Protein AF-A0A818FXF9-F1 (afdb_monomer)

Foldseek 3Di:
DFFEEEPQQLDLLNVLLLLLAPLDPLYPWYEHEHEPVGRPVRHDCVSGPYYDYNQDDLPPDDLVSNLVVVVVDDGAEYAYRDLSSLLSLLVCVVVDPRHHYQHFHNQLSVCQQFQVSVCVLQVVFAFAFPVGDDEQWKWKDFRGDALCPPIDIDGPVVSVVCSVDNRMTIGHDFAAWKKKFKAAFLDTLFIWTQPDGDSRARQKIFGDHQDPLNVVSSVSCVVGHRTRHFMWIWMDGDSHTRGTGSHQDRVNCCSCQQFVASGSVVSVQQVVCVSVVPPDRPCVVLSTARFHQQFGMWGDDPDIATHHPPVPQQAAEEEEEDDSAQASVVVRAGPPLLLVLLVLCLVPHAYEYEYQDPDDPVVSCVVRVNDPVSHPYYFHDPDPPDASQNSVCVCPPSLQNYEYEDQDSVNCNVRPHHYHYNSSSSNVSVNVSVVVVVVVVVVVVVVVVVD

Radius of gyration: 23.92 Å; Cα contacts (8 Å, |Δi|>4): 893; chains: 1; bounding box: 57×73×72 Å

Secondary structure (DSSP, 8-state):
-EEEEEESTTSHHHHHHHHHHTT-TTEEEEEEEE-TTTTGGG--GGG-SEEEE-PPPTTTS-HHHHHHHHTTS--SEEEESSHHHHHHHHHHGGGSTT-EE----HHHHHHHH-HHHHHHHSTTTSPPBGGG---SSEEEEESS-STTTT-EEE-HHHHHHHTTSTTEEEEE---S-EEEEEEETTEEEEEEEEEEEETTEEEEEEEE---HHHHHHHHHHHHHSPPPSSEEEEEEETTEEEEEESSPPTTTHHHHHHH-B-HHHHHHHHHHHHHTT-SS---GGGGB-S----EEEEE-SSS-EEEE-TTT----EEEEETBTTTEETTTTEE-HHHHHHHHHHTTTS-EEEEE---S-HHHHHHHTT--GGG-SEEEE---TTS-HHHHGGGGGGGGGGEEEE-S-HHHHHHSSS-EE-HHHHHHHHHHHHHHHHHHHHHHHHHHHTT-

Nearest PDB structures (foldseek):
  7dro-assembly1_A  TM=5.477E-01  e=1.257E-06  Plesiocystis pacifica SIR-1
  7drm-assembly2_D  TM=5.255E-01  e=3.980E-05  Plesiocystis pacifica SIR-1
  7m4s-assembly2_C  TM=4.297E-01  e=3.202E-04  Nostoc sp. PCC 7120 = FACHB-418
  6rmo-assembly4_O  TM=5.686E-01  e=8.159E-02  Plasmodium falciparum 3D7
  6yt3-assembly1_B  TM=2.653E-01  e=1.571E-01  Salmonella enterica subsp. enterica serovar Bovismorbificans

pLDDT: mean 87.58, std 11.93, range [36.69, 97.94]

Mean predicted aligned error: 6.78 Å

Structure (mmCIF, N/CA/C/O backbone):
data_AF-A0A818FXF9-F1
#
_entry.id   AF-A0A818FXF9-F1
#
loop_
_atom_site.group_PDB
_atom_site.id
_atom_site.type_symbol
_atom_site.label_atom_id
_atom_site.label_alt_id
_atom_site.label_comp_id
_atom_site.label_asym_id
_atom_site.label_entity_id
_atom_site.label_seq_id
_atom_site.pdbx_PDB_ins_code
_atom_site.Cartn_x
_atom_site.Cartn_y
_atom_site.Cartn_z
_atom_site.occupancy
_atom_site.B_iso_or_equiv
_atom_site.auth_seq_id
_atom_site.auth_comp_id
_atom_site.auth_asym_id
_atom_site.auth_atom_id
_atom_site.pdbx_PDB_model_num
ATOM 1 N N . MET A 1 1 ? -2.184 -18.013 -12.259 1.00 84.31 1 MET A N 1
ATOM 2 C CA . MET A 1 1 ? -2.442 -16.562 -12.397 1.00 84.31 1 MET A CA 1
ATOM 3 C C . MET A 1 1 ? -3.620 -16.185 -11.510 1.00 84.31 1 MET A C 1
ATOM 5 O O . MET A 1 1 ? -4.455 -17.046 -11.260 1.00 84.31 1 MET A O 1
ATOM 9 N N . ALA A 1 2 ? -3.666 -14.948 -11.014 1.00 92.25 2 ALA A N 1
ATOM 10 C CA . ALA A 1 2 ? -4.715 -14.434 -10.139 1.00 92.25 2 ALA A CA 1
ATOM 11 C C . ALA A 1 2 ? -5.761 -13.620 -10.905 1.00 92.25 2 ALA A C 1
ATOM 13 O O . ALA A 1 2 ? -5.437 -12.626 -11.549 1.00 92.25 2 ALA A O 1
ATOM 14 N N . GLN A 1 3 ? -7.025 -13.987 -10.724 1.00 95.62 3 GLN A N 1
ATOM 15 C CA . GLN A 1 3 ? -8.170 -13.092 -10.894 1.00 95.62 3 GLN A CA 1
ATOM 16 C C . GLN A 1 3 ? -8.483 -12.472 -9.531 1.00 95.62 3 GLN A C 1
ATOM 18 O O . GLN A 1 3 ? -8.857 -13.198 -8.599 1.00 95.62 3 GLN A O 1
ATOM 23 N N . VAL A 1 4 ? -8.249 -11.171 -9.392 1.00 97.19 4 VAL A N 1
ATOM 24 C CA . VAL A 1 4 ? -8.289 -10.454 -8.116 1.00 97.19 4 VAL A CA 1
ATOM 25 C C . VAL A 1 4 ? -9.552 -9.609 -8.043 1.00 97.19 4 VAL A C 1
ATOM 27 O O . VAL A 1 4 ? -9.711 -8.658 -8.801 1.00 97.19 4 VAL A O 1
ATOM 30 N N . LEU A 1 5 ? -10.431 -9.942 -7.106 1.00 97.44 5 LEU A N 1
ATOM 31 C CA . LEU A 1 5 ? -11.608 -9.162 -6.754 1.00 97.44 5 LEU A CA 1
ATOM 32 C C . LEU A 1 5 ? -11.231 -8.101 -5.718 1.00 97.44 5 LEU A C 1
ATOM 34 O O . LEU A 1 5 ? -10.623 -8.423 -4.702 1.00 97.44 5 LEU A O 1
ATOM 38 N N . VAL A 1 6 ? -11.607 -6.847 -5.947 1.00 96.75 6 VAL A N 1
ATOM 39 C CA . VAL A 1 6 ? -11.372 -5.721 -5.033 1.00 96.75 6 VAL A CA 1
ATOM 40 C C . VAL A 1 6 ? -12.715 -5.204 -4.535 1.00 96.75 6 VAL A C 1
ATOM 42 O O . VAL A 1 6 ? -13.576 -4.849 -5.343 1.00 96.75 6 VAL A O 1
ATOM 45 N N . PHE A 1 7 ? -12.900 -5.156 -3.213 1.00 95.50 7 PHE A N 1
ATOM 46 C CA . PHE A 1 7 ? -14.161 -4.714 -2.616 1.00 95.50 7 PHE A CA 1
ATOM 47 C C . PHE A 1 7 ? -13.978 -3.917 -1.310 1.00 95.50 7 PHE A C 1
ATOM 49 O O . PHE A 1 7 ? -13.285 -4.379 -0.399 1.00 95.50 7 PHE A O 1
ATOM 56 N N . PRO A 1 8 ? -14.659 -2.767 -1.159 1.00 94.38 8 PRO A N 1
ATOM 57 C CA . PRO A 1 8 ? -15.315 -1.993 -2.218 1.00 94.38 8 PRO A CA 1
ATOM 58 C C . PRO A 1 8 ? -14.325 -1.381 -3.221 1.00 94.38 8 PRO A C 1
ATOM 60 O O . PRO A 1 8 ? -13.242 -0.928 -2.840 1.00 94.38 8 PRO A O 1
ATOM 63 N N . ALA A 1 9 ? -14.694 -1.324 -4.499 1.00 93.75 9 ALA A N 1
ATOM 64 C CA . ALA A 1 9 ? -13.843 -0.810 -5.576 1.00 93.75 9 ALA A CA 1
ATOM 65 C C . ALA A 1 9 ? -13.806 0.727 -5.666 1.00 93.75 9 ALA A C 1
ATOM 67 O O . ALA A 1 9 ? -12.948 1.284 -6.353 1.00 93.75 9 ALA A O 1
ATOM 68 N N . GLY A 1 10 ? -14.709 1.407 -4.955 1.00 88.69 10 GLY A N 1
ATOM 69 C CA . GLY A 1 10 ? -14.869 2.862 -4.959 1.00 88.69 10 GLY A CA 1
ATOM 70 C C . GLY A 1 10 ? -14.075 3.644 -3.915 1.00 88.69 10 GLY A C 1
ATOM 71 O O . GLY A 1 10 ? -14.299 4.840 -3.746 1.00 88.69 10 GLY A O 1
ATOM 72 N N . LEU A 1 11 ? -13.192 2.994 -3.157 1.00 87.81 11 LEU A N 1
ATOM 73 C CA . LEU A 1 11 ? -12.446 3.643 -2.075 1.00 87.81 11 LEU A CA 1
ATOM 74 C C . LEU A 1 11 ? -11.016 3.989 -2.496 1.00 87.81 11 LEU A C 1
ATOM 76 O O . LEU A 1 11 ? -10.425 3.344 -3.354 1.00 87.81 11 LEU A O 1
ATOM 80 N N . ALA A 1 12 ? -10.406 4.976 -1.831 1.00 85.06 12 ALA A N 1
ATOM 81 C CA . ALA A 1 12 ? -9.021 5.379 -2.107 1.00 85.06 12 ALA A CA 1
ATOM 82 C C . ALA A 1 12 ? -8.021 4.212 -1.978 1.00 85.06 12 ALA A C 1
ATOM 84 O O . ALA A 1 12 ? -7.067 4.123 -2.744 1.00 85.06 12 ALA A O 1
ATOM 85 N N . VAL A 1 13 ? -8.276 3.292 -1.045 1.00 89.38 13 VAL A N 1
ATOM 86 C CA . VAL A 1 13 ? -7.494 2.061 -0.860 1.00 89.38 13 VAL A CA 1
ATOM 87 C C . VAL A 1 13 ? -7.597 1.138 -2.086 1.00 89.38 13 VAL A C 1
ATOM 89 O O . VAL A 1 13 ? -6.626 0.475 -2.438 1.00 89.38 13 VAL A O 1
ATOM 92 N N . ALA A 1 14 ? -8.732 1.137 -2.792 1.00 91.75 14 ALA A N 1
ATOM 93 C CA . ALA A 1 14 ? -8.917 0.366 -4.020 1.00 91.75 14 ALA A CA 1
ATOM 94 C C . ALA A 1 14 ? -7.991 0.854 -5.144 1.00 91.75 14 ALA A C 1
ATOM 96 O O . ALA A 1 14 ? -7.377 0.042 -5.832 1.00 91.75 14 ALA A O 1
ATOM 97 N N . ASN A 1 15 ? -7.808 2.174 -5.275 1.00 86.06 15 ASN A N 1
ATOM 98 C CA . ASN A 1 15 ? -6.851 2.747 -6.228 1.00 86.06 15 ASN A CA 1
ATOM 99 C C . ASN A 1 15 ? -5.417 2.297 -5.927 1.00 86.06 15 ASN A C 1
ATOM 101 O O . ASN A 1 15 ? -4.649 2.028 -6.846 1.00 86.06 15 ASN A O 1
ATOM 105 N N . GLU A 1 16 ? -5.061 2.184 -4.647 1.00 88.06 16 GLU A N 1
ATOM 106 C CA . GLU A 1 16 ? -3.741 1.703 -4.231 1.00 88.06 16 GLU A CA 1
ATOM 107 C C . GLU A 1 16 ? -3.552 0.221 -4.562 1.00 88.06 16 GLU A C 1
ATOM 109 O O . GLU A 1 16 ? -2.502 -0.146 -5.080 1.00 88.06 16 GLU A O 1
ATOM 114 N N . ILE A 1 17 ? -4.576 -0.611 -4.342 1.00 92.38 17 ILE A N 1
ATOM 115 C CA . ILE A 1 17 ? -4.566 -2.029 -4.734 1.00 92.38 17 ILE A CA 1
ATOM 116 C C . ILE A 1 17 ? -4.410 -2.169 -6.248 1.00 92.38 17 ILE A C 1
ATOM 118 O O . ILE A 1 17 ? -3.560 -2.932 -6.701 1.00 92.38 17 ILE A O 1
ATOM 122 N N . CYS A 1 18 ? -5.171 -1.406 -7.034 1.00 90.56 18 CYS A N 1
ATOM 123 C CA . CYS A 1 18 ? -5.081 -1.453 -8.492 1.00 90.56 18 CYS A CA 1
ATOM 124 C C . CYS A 1 18 ? -3.694 -1.024 -8.973 1.00 90.56 18 CYS A C 1
ATOM 126 O O . CYS A 1 18 ? -3.062 -1.754 -9.728 1.00 90.56 18 CYS A O 1
ATOM 128 N N . ALA A 1 19 ? -3.168 0.096 -8.471 1.00 85.62 19 ALA A N 1
ATOM 129 C CA . ALA A 1 19 ? -1.821 0.556 -8.808 1.00 85.62 19 ALA A CA 1
ATOM 130 C C . ALA A 1 19 ? -0.719 -0.414 -8.338 1.00 85.62 19 ALA A C 1
ATOM 132 O O . ALA A 1 19 ? 0.369 -0.437 -8.895 1.00 85.62 19 ALA A O 1
ATOM 133 N N . SER A 1 20 ? -0.975 -1.230 -7.315 1.00 88.50 20 SER A N 1
ATOM 134 C CA . SER A 1 20 ? -0.052 -2.281 -6.879 1.00 88.50 20 SER A CA 1
ATOM 135 C C . SER A 1 20 ? -0.036 -3.505 -7.802 1.00 88.50 20 SER A C 1
ATOM 137 O O . SER A 1 20 ? 0.943 -4.255 -7.779 1.00 88.50 20 SER A O 1
ATOM 139 N N . LEU A 1 21 ? -1.107 -3.746 -8.559 1.00 89.88 21 LEU A N 1
ATOM 140 C CA . LEU A 1 21 ? -1.367 -5.027 -9.225 1.00 89.88 21 LEU A CA 1
ATOM 141 C C . LEU A 1 21 ? -1.516 -4.941 -10.746 1.00 89.88 21 LEU A C 1
ATOM 143 O O . LEU A 1 21 ? -1.352 -5.954 -11.429 1.00 89.88 21 LEU A O 1
ATOM 147 N N . ARG A 1 22 ? -1.842 -3.764 -11.278 1.00 85.06 22 ARG A N 1
ATOM 148 C CA . ARG A 1 22 ? -2.141 -3.560 -12.695 1.00 85.06 22 ARG A CA 1
ATOM 149 C C . ARG A 1 22 ? -0.952 -3.943 -13.574 1.00 85.06 22 ARG A C 1
ATOM 151 O O . ARG A 1 22 ? 0.156 -3.438 -13.401 1.00 85.06 22 ARG A O 1
ATOM 158 N N . GLY A 1 23 ? -1.227 -4.839 -14.523 1.00 78.06 23 GLY A N 1
ATOM 159 C CA . GLY A 1 23 ? -0.278 -5.415 -15.479 1.00 78.06 23 GLY A CA 1
ATOM 160 C C . GLY A 1 23 ? 0.964 -6.043 -14.843 1.00 78.06 23 GLY A C 1
ATOM 161 O O . GLY A 1 23 ? 2.025 -6.056 -15.448 1.00 78.06 23 GLY A O 1
ATOM 162 N N . LYS A 1 24 ? 0.834 -6.567 -13.617 1.00 84.81 24 LYS A N 1
ATOM 163 C CA . LYS A 1 24 ? 1.799 -7.525 -13.072 1.00 84.81 24 LYS A CA 1
ATOM 164 C C . LYS A 1 24 ? 1.521 -8.897 -13.681 1.00 84.81 24 LYS A C 1
ATOM 166 O O . LYS A 1 24 ? 0.372 -9.340 -13.672 1.00 84.81 24 LYS A O 1
ATOM 171 N N . ASP A 1 25 ? 2.555 -9.611 -14.117 1.00 80.00 25 ASP A N 1
ATOM 172 C CA . ASP A 1 25 ? 2.430 -10.894 -14.839 1.00 80.00 25 ASP A CA 1
ATOM 173 C C . ASP A 1 25 ? 1.518 -11.909 -14.145 1.00 80.00 25 ASP A C 1
ATOM 175 O O . ASP A 1 25 ? 0.695 -12.589 -14.771 1.00 80.00 25 ASP A O 1
ATOM 179 N N . ILE A 1 26 ? 1.632 -11.969 -12.816 1.00 85.19 26 ILE A N 1
ATOM 180 C CA . ILE A 1 26 ? 0.889 -12.896 -11.969 1.00 85.19 26 ILE A CA 1
ATOM 181 C C . ILE A 1 26 ? -0.623 -12.613 -11.953 1.00 85.19 26 ILE A C 1
ATOM 183 O O . ILE A 1 26 ? -1.402 -13.528 -11.677 1.00 85.19 26 ILE A O 1
ATOM 187 N N . VAL A 1 27 ? -1.053 -11.387 -12.269 1.00 91.19 27 VAL A N 1
ATOM 188 C CA . VAL A 1 27 ? -2.448 -10.924 -12.238 1.00 91.19 27 VAL A CA 1
ATOM 189 C C . VAL A 1 27 ? -3.048 -11.042 -13.634 1.00 91.19 27 VAL A C 1
ATOM 191 O O . VAL A 1 27 ? -2.660 -10.327 -14.551 1.00 91.19 27 VAL A O 1
ATOM 194 N N . SER A 1 28 ? -3.981 -11.973 -13.833 1.00 91.94 28 SER A N 1
ATOM 195 C CA . SER A 1 28 ? -4.709 -12.144 -15.099 1.00 91.94 28 SER A CA 1
ATOM 196 C C . SER A 1 28 ? -5.915 -11.233 -15.235 1.00 91.94 28 SER A C 1
ATOM 198 O O . SER A 1 28 ? -6.292 -10.951 -16.363 1.00 91.94 28 SER A O 1
ATOM 200 N N . SER A 1 29 ? -6.536 -10.830 -14.123 1.00 92.56 29 SER A N 1
ATOM 201 C CA . SER A 1 29 ? -7.615 -9.848 -14.166 1.00 92.56 29 SER A CA 1
ATOM 202 C C . SER A 1 29 ? -7.814 -9.132 -12.829 1.00 92.56 29 SER A C 1
ATOM 204 O O . SER A 1 29 ? -7.662 -9.752 -11.770 1.00 92.56 29 SER A O 1
ATOM 206 N N . LEU A 1 30 ? -8.178 -7.852 -12.890 1.00 95.19 30 LEU A N 1
ATOM 207 C CA . LEU A 1 30 ? -8.683 -7.032 -11.792 1.00 95.19 30 LEU A CA 1
ATOM 208 C C . LEU A 1 30 ? -10.202 -6.850 -11.931 1.00 95.19 30 LEU A C 1
ATOM 210 O O . LEU A 1 30 ? -10.691 -6.309 -12.923 1.00 95.19 30 LEU A O 1
ATOM 214 N N . ILE A 1 31 ? -10.941 -7.264 -10.904 1.00 96.25 31 ILE A N 1
ATOM 215 C CA . ILE A 1 31 ? -12.404 -7.218 -10.840 1.00 96.25 31 ILE A CA 1
ATOM 216 C C . ILE A 1 31 ? -12.814 -6.241 -9.736 1.00 96.25 31 ILE A C 1
ATOM 218 O O . ILE A 1 31 ? -12.573 -6.493 -8.556 1.00 96.25 31 ILE A O 1
ATOM 222 N N . GLY A 1 32 ? -13.449 -5.134 -10.103 1.00 95.75 32 GLY A N 1
ATOM 223 C CA . GLY A 1 32 ? -13.980 -4.159 -9.157 1.00 95.75 32 GLY A CA 1
ATOM 224 C C . GLY A 1 32 ? -15.412 -4.498 -8.756 1.00 95.75 32 GLY A C 1
ATOM 225 O O . GLY A 1 32 ? -16.266 -4.684 -9.619 1.00 95.75 32 GLY A O 1
ATOM 226 N N . VAL A 1 33 ? -15.697 -4.555 -7.456 1.00 94.69 33 VAL A N 1
ATOM 227 C CA . VAL A 1 33 ? -17.055 -4.750 -6.932 1.00 94.69 33 VAL A CA 1
ATOM 228 C C . VAL A 1 33 ? -17.424 -3.582 -6.023 1.00 94.69 33 VAL A C 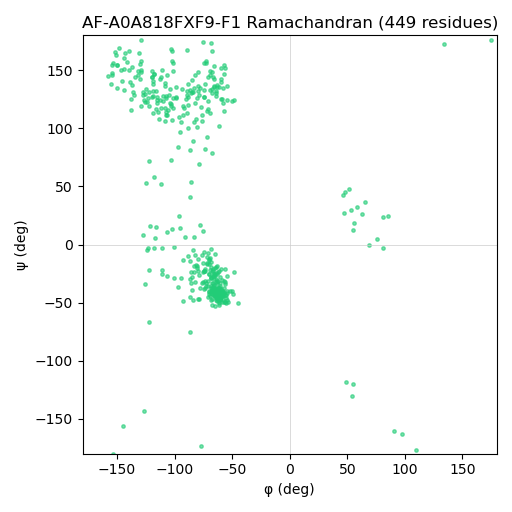1
ATOM 230 O O . VAL A 1 33 ? -16.655 -3.240 -5.127 1.00 94.69 33 VAL A O 1
ATOM 233 N N . SER A 1 34 ? -18.604 -2.993 -6.221 1.00 92.06 34 SER A N 1
ATOM 234 C CA . SER A 1 34 ? -19.122 -1.904 -5.378 1.00 92.06 34 SER A CA 1
ATOM 235 C C . SER A 1 34 ? -20.616 -2.079 -5.092 1.00 92.06 34 SER A C 1
ATOM 237 O O . SER A 1 34 ? -21.390 -2.458 -5.977 1.00 92.06 34 SER A O 1
ATOM 239 N N . SER A 1 35 ? -21.029 -1.785 -3.860 1.00 86.88 35 SER A N 1
ATOM 240 C CA . SER A 1 35 ? -22.441 -1.615 -3.492 1.00 86.88 35 SER A CA 1
ATOM 241 C C . SER A 1 35 ? -22.865 -0.153 -3.688 1.00 86.88 35 SER A C 1
ATOM 243 O O . SER A 1 35 ? -22.015 0.721 -3.890 1.00 86.88 35 SER A O 1
ATOM 245 N N . ASP A 1 36 ? -24.172 0.117 -3.645 1.00 77.31 36 ASP A N 1
ATOM 246 C CA . ASP A 1 36 ? -24.699 1.485 -3.754 1.00 77.31 36 ASP A CA 1
ATOM 247 C C . ASP A 1 36 ? -24.190 2.388 -2.616 1.00 77.31 36 ASP A C 1
ATOM 249 O O . ASP A 1 36 ? -23.815 3.535 -2.860 1.00 77.31 36 ASP A O 1
ATOM 253 N N . ASP A 1 37 ? -24.070 1.846 -1.401 1.00 73.00 37 ASP A N 1
ATOM 254 C CA . ASP A 1 37 ? -23.631 2.596 -0.219 1.00 73.00 37 ASP A CA 1
ATOM 255 C C . ASP A 1 37 ? -22.101 2.754 -0.130 1.00 73.00 37 ASP A C 1
ATOM 257 O O . ASP A 1 37 ? -21.594 3.620 0.590 1.00 73.00 37 ASP A O 1
ATOM 261 N N . GLU A 1 38 ? -21.332 1.937 -0.862 1.00 73.44 38 GLU A N 1
ATOM 262 C CA . GLU A 1 38 ? -19.874 1.833 -0.709 1.00 73.44 38 GLU A CA 1
ATOM 263 C C . GLU A 1 38 ? -19.114 2.237 -1.981 1.00 73.44 38 GLU A C 1
ATOM 265 O O . GLU A 1 38 ? -18.286 1.504 -2.528 1.00 73.44 38 GLU A O 1
ATOM 270 N N . GLY A 1 39 ? -19.344 3.472 -2.428 1.00 67.81 39 GLY A N 1
ATOM 271 C CA . GLY A 1 39 ? -18.469 4.130 -3.401 1.00 67.81 39 GLY A CA 1
ATOM 272 C C . GLY A 1 39 ? -18.713 3.739 -4.859 1.00 67.81 39 GLY A C 1
ATOM 273 O O . GLY A 1 39 ? -17.822 3.921 -5.691 1.00 67.81 39 GLY A O 1
ATOM 274 N N . LYS A 1 40 ? -19.909 3.257 -5.210 1.00 78.31 40 LYS A N 1
ATOM 275 C CA . LYS A 1 40 ? -20.322 3.052 -6.610 1.00 78.31 40 LYS A CA 1
ATOM 276 C C . LYS A 1 40 ? -19.972 4.242 -7.512 1.00 78.31 40 LYS A C 1
ATOM 278 O O . LYS A 1 40 ? -19.272 4.053 -8.503 1.00 78.31 40 LYS A O 1
ATOM 283 N N . ASP A 1 41 ? -20.331 5.458 -7.100 1.00 80.88 41 ASP A N 1
ATOM 284 C CA . ASP A 1 41 ? -20.073 6.691 -7.866 1.00 80.88 41 ASP A CA 1
ATOM 285 C C . ASP A 1 41 ? -18.596 7.120 -7.891 1.00 80.88 41 ASP A C 1
ATOM 287 O O . ASP A 1 41 ? -18.190 7.946 -8.705 1.00 80.88 41 ASP A O 1
ATOM 291 N N . LEU A 1 42 ? -17.776 6.563 -6.998 1.00 82.06 42 LEU A N 1
ATOM 292 C CA . LEU A 1 42 ? -16.339 6.834 -6.899 1.00 82.06 42 LEU A CA 1
ATOM 293 C C . LEU A 1 42 ? -15.488 5.733 -7.546 1.00 82.06 42 LEU A C 1
ATOM 295 O O . LEU A 1 42 ? -14.260 5.830 -7.571 1.00 82.06 42 LEU A O 1
ATOM 299 N N . THR A 1 43 ? -16.124 4.680 -8.062 1.00 83.94 43 THR A N 1
ATOM 300 C CA . THR A 1 43 ? -15.428 3.575 -8.718 1.00 83.94 43 THR A CA 1
ATOM 301 C C . THR A 1 43 ? -14.888 4.058 -10.056 1.00 83.94 43 THR A C 1
ATOM 303 O O . THR A 1 43 ? -15.660 4.406 -10.944 1.00 83.94 43 THR A O 1
ATOM 306 N N . ASN A 1 44 ? -13.563 4.059 -10.214 1.00 84.00 44 ASN A N 1
ATOM 307 C CA . ASN A 1 44 ? -12.932 4.343 -11.497 1.00 84.00 44 ASN A CA 1
ATOM 308 C C . ASN A 1 44 ? -12.901 3.061 -12.349 1.00 84.00 44 ASN A C 1
ATOM 310 O O . ASN A 1 44 ? -12.078 2.185 -12.068 1.00 84.00 44 ASN A O 1
ATOM 314 N N . PRO A 1 45 ? -13.745 2.925 -13.390 1.00 84.38 45 PRO A N 1
ATOM 315 C CA . PRO A 1 45 ? -13.801 1.695 -14.168 1.00 84.38 45 PRO A CA 1
ATOM 316 C C . PRO A 1 45 ? -12.525 1.433 -14.968 1.00 84.38 45 PRO A C 1
ATOM 318 O O . PRO A 1 45 ? -12.234 0.285 -15.270 1.00 84.38 45 PRO A O 1
ATOM 321 N N . PHE A 1 46 ? -11.715 2.460 -15.239 1.00 83.56 46 PHE A N 1
ATOM 322 C CA . PHE A 1 46 ? -10.453 2.316 -15.970 1.00 83.56 46 PHE A CA 1
ATOM 323 C C . PHE A 1 46 ? -9.350 1.600 -15.174 1.00 83.56 46 PHE A C 1
ATOM 325 O O . PHE A 1 46 ? -8.279 1.334 -15.712 1.00 83.56 46 PHE A O 1
ATOM 332 N N . HIS A 1 47 ? -9.574 1.310 -13.889 1.00 84.50 47 HIS A N 1
ATOM 333 C CA . HIS A 1 47 ? -8.640 0.533 -13.072 1.00 84.50 47 HIS A CA 1
ATOM 334 C C . HIS A 1 47 ? -8.876 -0.983 -13.140 1.00 84.50 47 HIS A C 1
ATOM 336 O O . HIS A 1 47 ? -8.044 -1.737 -12.635 1.00 84.50 47 HIS A O 1
ATOM 342 N N . TYR A 1 48 ? -9.986 -1.426 -13.732 1.00 90.56 48 TYR A N 1
ATOM 343 C CA . TYR A 1 48 ? -10.436 -2.813 -13.686 1.00 90.56 48 TYR A CA 1
ATOM 344 C C . TYR A 1 48 ? -10.737 -3.334 -15.091 1.00 90.56 48 TYR A C 1
ATOM 346 O O . TYR A 1 48 ? -11.202 -2.585 -15.946 1.00 90.56 48 TYR A O 1
ATOM 354 N N . ASP A 1 49 ? -10.554 -4.635 -15.306 1.00 91.00 49 ASP A N 1
ATOM 355 C CA . ASP A 1 49 ? -11.010 -5.284 -16.543 1.00 91.00 49 ASP A CA 1
ATOM 356 C C . ASP A 1 49 ? -12.531 -5.473 -16.521 1.00 91.00 49 ASP A C 1
ATOM 358 O O . ASP A 1 49 ? -13.209 -5.424 -17.549 1.00 91.00 49 ASP A O 1
ATOM 362 N N . HIS A 1 50 ? -13.076 -5.680 -15.318 1.00 92.62 50 HIS A N 1
ATOM 363 C CA . HIS A 1 50 ? -14.498 -5.865 -15.076 1.00 92.62 50 HIS A CA 1
ATOM 364 C C . HIS A 1 50 ? -14.936 -5.084 -13.841 1.00 92.62 50 HIS A C 1
ATOM 366 O O . HIS A 1 50 ? -14.273 -5.127 -12.806 1.00 92.62 50 HIS A O 1
ATOM 372 N N . VAL A 1 51 ? -16.086 -4.417 -13.930 1.00 93.50 51 VAL A N 1
ATOM 373 C CA . VAL A 1 51 ? -16.703 -3.723 -12.797 1.00 93.50 51 VAL A CA 1
ATOM 374 C C . VAL A 1 51 ? -18.132 -4.201 -12.622 1.00 93.50 51 VAL A C 1
ATOM 376 O O . VAL A 1 51 ? -18.918 -4.196 -13.570 1.00 93.50 51 VAL A O 1
ATOM 379 N N . PHE A 1 52 ? -18.469 -4.578 -11.393 1.00 92.31 52 PHE A N 1
ATOM 380 C CA . PHE A 1 52 ? -19.803 -5.000 -11.002 1.00 92.31 52 PHE A CA 1
ATOM 381 C C . PHE A 1 52 ? -20.349 -4.077 -9.916 1.00 92.31 52 PHE A C 1
ATOM 383 O O . PHE A 1 52 ? -19.727 -3.859 -8.874 1.00 92.31 52 PHE A O 1
ATOM 390 N N . TYR A 1 53 ? -21.539 -3.552 -10.179 1.00 89.69 53 TYR A N 1
ATOM 391 C CA . TYR A 1 53 ? -22.283 -2.696 -9.265 1.00 89.69 53 TYR A CA 1
ATOM 392 C C . TYR A 1 53 ? -23.409 -3.479 -8.588 1.00 89.69 53 TYR A C 1
ATOM 394 O O . TYR A 1 53 ? -23.776 -4.566 -9.037 1.00 89.69 53 TYR A O 1
ATOM 402 N N . ASN A 1 54 ? -24.010 -2.876 -7.562 1.00 87.38 54 ASN A N 1
ATOM 403 C CA . ASN A 1 54 ? -25.123 -3.443 -6.795 1.00 87.38 54 ASN A CA 1
ATOM 404 C C . ASN A 1 54 ? -24.711 -4.698 -6.007 1.00 87.38 54 ASN A C 1
ATOM 406 O O . ASN A 1 54 ? -25.483 -5.651 -5.882 1.00 87.38 54 ASN A O 1
ATOM 410 N N . ALA A 1 55 ? -23.482 -4.706 -5.486 1.00 91.50 55 ALA A N 1
ATOM 411 C CA . ALA A 1 55 ? -23.109 -5.676 -4.468 1.00 91.50 55 ALA A CA 1
ATOM 412 C C . ALA A 1 55 ? -24.010 -5.520 -3.228 1.00 91.50 55 ALA A C 1
ATOM 414 O O . ALA A 1 55 ? -24.489 -4.409 -2.971 1.00 91.50 55 ALA A O 1
ATOM 415 N N . PRO A 1 56 ? -24.241 -6.595 -2.452 1.00 92.50 56 PRO A N 1
ATOM 416 C CA . PRO A 1 56 ? -24.975 -6.494 -1.197 1.00 92.50 56 PRO A CA 1
ATOM 417 C C . PRO A 1 56 ? -24.299 -5.487 -0.254 1.00 92.50 56 PRO A C 1
ATOM 419 O O . PRO A 1 56 ? -23.098 -5.249 -0.349 1.00 92.50 56 PRO A O 1
ATOM 422 N N . SER A 1 57 ? -25.052 -4.889 0.666 1.00 89.88 57 SER A N 1
ATOM 423 C CA . SER A 1 57 ? -24.468 -4.014 1.692 1.00 89.88 57 SER A CA 1
ATOM 424 C C . SER A 1 57 ? -23.613 -4.837 2.658 1.00 89.88 57 SER A C 1
ATOM 426 O O . SER A 1 57 ? -24.062 -5.877 3.158 1.00 89.88 57 SER A O 1
ATOM 428 N N . VAL A 1 58 ? -22.397 -4.380 2.979 1.00 88.56 58 VAL A N 1
ATOM 429 C CA . VAL A 1 58 ? -21.541 -5.058 3.974 1.00 88.56 58 VAL A CA 1
ATOM 430 C C . VAL A 1 58 ? -22.114 -4.953 5.394 1.00 88.56 58 VAL A C 1
ATOM 432 O O . VAL A 1 58 ? -21.738 -5.720 6.281 1.00 88.56 58 VAL A O 1
ATOM 435 N N . HIS A 1 59 ? -23.006 -3.986 5.616 1.00 84.69 59 HIS A N 1
ATOM 436 C CA . HIS A 1 59 ? -23.569 -3.665 6.923 1.00 84.69 59 HIS A CA 1
ATOM 437 C C . HIS A 1 59 ? -24.928 -4.325 7.160 1.00 84.69 59 HIS A C 1
ATOM 439 O O . HIS A 1 59 ? -25.211 -4.735 8.284 1.00 84.69 59 HIS A O 1
ATOM 445 N N . GLU A 1 60 ? -25.751 -4.435 6.117 1.00 84.12 60 GLU A N 1
ATOM 446 C CA . GLU A 1 60 ? -27.158 -4.834 6.259 1.00 84.12 60 GLU A CA 1
ATOM 447 C C . GLU A 1 60 ? -27.462 -6.223 5.692 1.00 84.12 60 GLU A C 1
ATOM 449 O O . GLU A 1 60 ? -28.453 -6.845 6.073 1.00 84.12 60 GLU A O 1
ATOM 454 N N . SER A 1 61 ? -26.631 -6.730 4.777 1.00 87.06 61 SER A N 1
ATOM 455 C CA . S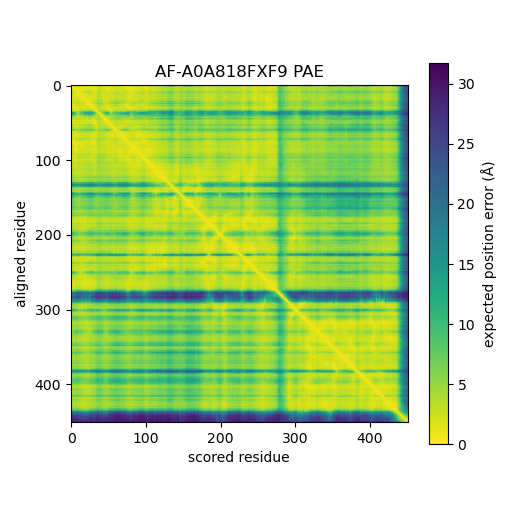ER A 1 61 ? -26.942 -7.978 4.078 1.00 87.06 61 SER A CA 1
ATOM 456 C C . SER A 1 61 ? -26.517 -9.214 4.862 1.00 87.06 61 SER A C 1
ATOM 458 O O . SER A 1 61 ? -25.440 -9.272 5.458 1.00 87.06 61 SER A O 1
ATOM 460 N N . ALA A 1 62 ? -27.361 -10.242 4.798 1.00 91.50 62 ALA A N 1
ATOM 461 C CA . ALA A 1 62 ? -27.052 -11.562 5.325 1.00 91.50 62 ALA A CA 1
ATOM 462 C C . ALA A 1 62 ? -25.895 -12.220 4.549 1.00 91.50 62 ALA A C 1
ATOM 464 O O . ALA A 1 62 ? -25.658 -11.925 3.372 1.00 91.50 62 ALA A O 1
ATOM 465 N N . LEU A 1 63 ? -25.172 -13.129 5.208 1.00 94.00 63 LEU A N 1
ATOM 466 C CA . LEU A 1 63 ? -23.984 -13.774 4.641 1.00 94.00 63 LEU A CA 1
ATOM 467 C C . LEU A 1 63 ? -24.331 -14.623 3.407 1.00 94.00 63 LEU A C 1
ATOM 469 O O . LEU A 1 63 ? -23.554 -14.689 2.459 1.00 94.00 63 LEU A O 1
ATOM 473 N N . GLU A 1 64 ? -25.514 -15.228 3.391 1.00 95.81 64 GLU A N 1
ATOM 474 C CA . GLU A 1 64 ? -26.027 -16.071 2.309 1.00 95.81 64 GLU A CA 1
ATOM 475 C C . GLU A 1 64 ? -26.173 -15.291 0.998 1.00 95.81 64 GLU A C 1
ATOM 477 O O . GLU A 1 64 ? -25.837 -15.806 -0.068 1.00 95.81 64 GLU A O 1
ATOM 482 N N . ILE A 1 65 ? -26.593 -14.025 1.080 1.00 95.88 65 ILE A N 1
ATOM 483 C CA . ILE A 1 65 ? -26.720 -13.136 -0.084 1.00 95.88 65 ILE A CA 1
ATOM 484 C C . ILE A 1 65 ? -25.335 -12.869 -0.683 1.00 95.88 65 ILE A C 1
ATOM 486 O O . ILE A 1 65 ? -25.158 -12.892 -1.900 1.00 95.88 65 ILE A O 1
ATOM 490 N N . TRP A 1 66 ? -24.332 -12.664 0.172 1.00 95.94 66 TRP A N 1
ATOM 491 C CA . TRP A 1 66 ? -22.943 -12.509 -0.254 1.00 95.94 66 TRP A CA 1
ATOM 492 C C . TRP A 1 66 ? -22.381 -13.772 -0.902 1.00 95.94 66 TRP A C 1
ATOM 494 O O . TRP A 1 66 ? -21.692 -13.678 -1.919 1.00 95.94 66 TRP A O 1
ATOM 504 N N . ILE A 1 67 ? -22.691 -14.945 -0.346 1.00 96.44 67 ILE A N 1
ATOM 505 C CA . ILE A 1 67 ? -22.279 -16.231 -0.916 1.00 96.44 67 ILE A CA 1
ATOM 506 C C . ILE A 1 67 ? -22.875 -16.398 -2.318 1.00 96.44 67 ILE A C 1
ATOM 508 O O . ILE A 1 67 ? -22.144 -16.695 -3.265 1.00 96.44 67 ILE A O 1
ATOM 512 N N . GLU A 1 68 ? -24.177 -16.156 -2.474 1.00 96.00 68 GLU A N 1
ATOM 513 C CA . GLU A 1 68 ? -24.845 -16.236 -3.774 1.00 96.00 68 GLU A CA 1
ATOM 514 C C . GLU A 1 68 ? -24.251 -15.234 -4.771 1.00 96.00 68 GLU A C 1
ATOM 516 O O . GLU A 1 68 ? -23.951 -15.594 -5.909 1.00 96.00 68 GLU A O 1
ATOM 521 N N . TYR A 1 69 ? -24.036 -13.989 -4.339 1.00 95.19 69 TYR A N 1
ATOM 522 C CA . TYR A 1 69 ? -23.489 -12.933 -5.182 1.00 95.19 69 TYR A CA 1
ATOM 523 C C . TYR A 1 69 ? -22.082 -13.279 -5.683 1.00 95.19 69 TYR A C 1
ATOM 525 O O . TYR A 1 69 ? -21.845 -13.276 -6.890 1.00 95.19 69 TYR A O 1
ATOM 533 N N . LEU A 1 70 ? -21.158 -13.640 -4.784 1.00 95.50 70 LEU A N 1
ATOM 534 C CA . LEU A 1 70 ? -19.769 -13.946 -5.144 1.00 95.50 70 LEU A CA 1
ATOM 535 C C . LEU A 1 70 ? -19.612 -15.238 -5.954 1.00 95.50 70 LEU A C 1
ATOM 537 O O . LEU A 1 70 ? -18.620 -15.382 -6.669 1.00 95.50 70 LEU A O 1
ATOM 541 N N . SER A 1 71 ? -20.583 -16.153 -5.879 1.00 95.00 71 SER A N 1
ATOM 542 C CA . SER A 1 71 ? -20.600 -17.389 -6.677 1.00 95.00 71 SER A CA 1
ATOM 543 C C . SER A 1 71 ? -20.868 -17.146 -8.166 1.00 95.00 71 SER A C 1
ATOM 545 O O . SER A 1 71 ? -20.681 -18.049 -8.976 1.00 95.00 71 SER A O 1
ATOM 547 N N . ARG A 1 72 ? -21.298 -15.936 -8.548 1.00 93.06 72 ARG A N 1
ATOM 548 C CA . ARG A 1 72 ? -21.577 -15.560 -9.945 1.00 93.06 72 ARG A CA 1
ATOM 549 C C . ARG A 1 72 ? -20.323 -15.160 -10.725 1.00 93.06 72 ARG A C 1
ATOM 551 O O . ARG A 1 72 ? -20.414 -14.953 -11.933 1.00 93.06 72 ARG A O 1
ATOM 558 N N . PHE A 1 73 ? -19.179 -15.015 -10.054 1.00 91.50 73 PHE A N 1
ATOM 559 C CA . PHE A 1 73 ? -17.947 -14.513 -10.657 1.00 91.50 73 PHE A CA 1
ATOM 560 C C . PHE A 1 73 ? -16.829 -15.551 -10.609 1.00 91.50 73 PHE A C 1
ATOM 562 O O . PHE A 1 73 ? -16.662 -16.272 -9.626 1.00 91.50 73 PHE A O 1
ATOM 569 N N . GLU A 1 74 ? -15.981 -15.532 -11.631 1.00 93.12 74 GLU A N 1
ATOM 570 C CA . GLU A 1 74 ? -14.709 -16.246 -11.620 1.00 93.12 74 GLU A CA 1
ATOM 571 C C . GLU A 1 74 ? -13.620 -15.352 -11.025 1.00 93.12 74 GLU A C 1
ATOM 573 O O . GLU A 1 74 ? -13.083 -14.456 -11.674 1.00 93.12 74 GLU A O 1
ATOM 578 N N . TRP A 1 75 ? -13.307 -15.586 -9.755 1.00 95.88 75 TRP A N 1
ATOM 579 C CA . TRP A 1 75 ? -12.227 -14.917 -9.032 1.00 95.88 75 TRP A CA 1
ATOM 580 C C . TRP A 1 75 ? -11.362 -15.949 -8.316 1.00 95.88 75 TRP A C 1
ATOM 582 O O . TRP A 1 75 ? -11.751 -17.100 -8.167 1.00 95.88 75 TRP A O 1
ATOM 592 N N . THR A 1 76 ? -10.171 -15.571 -7.873 1.00 96.00 76 THR A N 1
ATOM 593 C CA . THR A 1 76 ? -9.255 -16.468 -7.134 1.00 96.00 76 THR A CA 1
ATOM 594 C C . THR A 1 76 ? -8.821 -15.866 -5.810 1.00 96.00 76 THR A C 1
ATOM 596 O O . THR A 1 76 ? -8.649 -16.594 -4.838 1.00 96.00 76 THR A O 1
ATOM 599 N N . HIS A 1 77 ? -8.674 -14.541 -5.777 1.00 96.38 77 HIS A N 1
ATOM 600 C CA . HIS A 1 77 ? -8.263 -13.774 -4.614 1.00 96.38 77 HIS A CA 1
ATOM 601 C C . HIS A 1 77 ? -9.246 -12.620 -4.419 1.00 96.38 77 HIS A C 1
ATOM 603 O O . HIS A 1 77 ? -9.683 -12.035 -5.407 1.00 96.38 77 HIS A O 1
ATOM 609 N N . ALA A 1 78 ? -9.579 -12.288 -3.177 1.00 96.44 78 ALA A N 1
ATOM 610 C CA . ALA A 1 78 ? -10.437 -11.160 -2.834 1.00 96.44 78 ALA A CA 1
ATOM 611 C C . ALA A 1 78 ? -9.709 -10.232 -1.854 1.00 96.44 78 ALA A C 1
ATOM 613 O O . ALA A 1 78 ? -9.299 -10.679 -0.783 1.00 96.44 78 ALA A O 1
ATOM 614 N N . VAL A 1 79 ? -9.550 -8.956 -2.216 1.00 96.06 79 VAL A N 1
ATOM 615 C CA . VAL A 1 79 ? -8.797 -7.939 -1.467 1.00 96.06 79 VAL A CA 1
ATOM 616 C C . VAL A 1 79 ? -9.748 -6.886 -0.898 1.00 96.06 79 VAL A C 1
ATOM 618 O O . VAL A 1 79 ? -10.422 -6.196 -1.670 1.00 96.06 79 VAL A O 1
ATOM 621 N N . PRO A 1 80 ? -9.830 -6.753 0.437 1.00 94.50 80 PRO A N 1
ATOM 622 C CA . PRO A 1 80 ? -10.724 -5.799 1.071 1.00 94.50 80 PRO A CA 1
ATOM 623 C C . PRO A 1 80 ? -10.111 -4.395 1.098 1.00 94.50 80 PRO A C 1
ATOM 625 O O . PRO A 1 80 ? -8.904 -4.231 1.288 1.00 94.50 80 PRO A O 1
ATOM 628 N N . THR A 1 81 ? -10.945 -3.364 0.970 1.00 92.50 81 THR A N 1
ATOM 629 C CA . THR A 1 81 ? -10.488 -1.958 0.960 1.00 92.50 81 THR A CA 1
ATOM 630 C C . THR A 1 81 ? -10.907 -1.165 2.202 1.00 92.50 81 THR A C 1
ATOM 632 O O . THR A 1 81 ? -10.504 -0.014 2.373 1.00 92.50 81 THR A O 1
ATOM 635 N N . MET A 1 82 ? -11.669 -1.790 3.105 1.00 90.44 82 MET A N 1
ATOM 636 C CA . MET A 1 82 ? -12.119 -1.225 4.380 1.00 90.44 82 MET A CA 1
ATOM 637 C C . MET A 1 82 ? -12.342 -2.316 5.435 1.00 90.44 82 MET A C 1
ATOM 639 O O . MET A 1 82 ? -12.441 -3.497 5.109 1.00 90.44 82 MET A O 1
ATOM 643 N N . ASP A 1 83 ? -12.471 -1.925 6.702 1.00 90.06 83 ASP A N 1
ATOM 644 C CA . ASP A 1 83 ? -12.456 -2.867 7.834 1.00 90.06 83 ASP A CA 1
ATOM 645 C C . ASP A 1 83 ? -13.674 -3.794 7.863 1.00 90.06 83 ASP A C 1
ATOM 647 O O . ASP A 1 83 ? -13.550 -4.978 8.168 1.00 90.06 83 ASP A O 1
ATOM 651 N N . SER A 1 84 ? -14.853 -3.284 7.493 1.00 91.38 84 SER A N 1
ATOM 652 C CA . SER A 1 84 ? -16.064 -4.105 7.406 1.00 91.38 84 SER A CA 1
ATOM 653 C C . SER A 1 84 ? -15.955 -5.160 6.306 1.00 91.38 84 SER A C 1
ATOM 655 O O . SER A 1 84 ? -16.406 -6.284 6.504 1.00 91.38 84 SER A O 1
ATOM 657 N N . ALA A 1 85 ? -15.291 -4.846 5.190 1.00 93.75 85 ALA A N 1
ATOM 658 C CA . ALA A 1 85 ? -15.006 -5.814 4.137 1.00 93.75 85 ALA A CA 1
ATOM 659 C C . ALA A 1 85 ? -14.009 -6.881 4.609 1.00 93.75 85 ALA A C 1
ATOM 661 O O . ALA A 1 85 ? -14.213 -8.060 4.336 1.00 93.75 85 ALA A O 1
ATOM 662 N N . VAL A 1 86 ? -12.983 -6.505 5.387 1.00 93.69 86 VAL A N 1
ATOM 663 C CA . VAL A 1 86 ? -12.061 -7.477 6.009 1.00 93.69 86 VAL A CA 1
ATOM 664 C C . VAL A 1 86 ? -12.824 -8.441 6.926 1.00 93.69 86 VAL A C 1
ATOM 666 O O . VAL A 1 86 ? -12.603 -9.653 6.885 1.00 93.69 86 VAL A O 1
ATOM 669 N N . TYR A 1 87 ? -13.750 -7.918 7.733 1.00 92.75 87 TYR A N 1
ATOM 670 C CA . TYR A 1 87 ? -14.584 -8.722 8.627 1.00 92.75 87 TYR A CA 1
ATOM 671 C C . TYR A 1 87 ? -15.578 -9.620 7.874 1.00 92.75 87 TYR A C 1
ATOM 673 O O . TYR A 1 87 ? -15.765 -10.779 8.239 1.00 92.75 87 TYR A O 1
ATOM 681 N N . LEU A 1 88 ? -16.194 -9.123 6.799 1.00 94.44 88 LEU A N 1
ATOM 682 C CA . LEU A 1 88 ? -17.031 -9.934 5.913 1.00 94.44 88 LEU A CA 1
ATOM 683 C C . LEU A 1 88 ? -16.218 -11.078 5.288 1.00 94.44 88 LEU A C 1
ATOM 685 O O . LEU A 1 88 ? -16.645 -12.231 5.298 1.00 94.44 88 LEU A O 1
ATOM 689 N N . PHE A 1 89 ? -15.031 -10.773 4.772 1.00 95.00 89 PHE A N 1
ATOM 690 C CA . PHE A 1 89 ? -14.170 -11.736 4.093 1.00 95.00 89 PHE A CA 1
ATOM 691 C C . PHE A 1 89 ? -13.692 -12.853 5.020 1.00 95.00 89 PHE A C 1
ATOM 693 O O . PHE A 1 89 ? -13.686 -14.016 4.614 1.00 95.00 89 PHE A O 1
ATOM 700 N N . SER A 1 90 ? -13.381 -12.545 6.283 1.00 93.62 90 SER A N 1
ATOM 701 C CA . SER A 1 90 ? -13.022 -13.584 7.254 1.00 93.62 90 SER A CA 1
ATOM 702 C C . SER A 1 90 ? -14.186 -14.530 7.581 1.00 93.62 90 SER A C 1
ATOM 704 O O . SER A 1 90 ? -13.943 -15.699 7.880 1.00 93.62 90 SER A O 1
ATOM 706 N N . LYS A 1 91 ? -15.445 -14.076 7.462 1.00 94.25 91 LYS A N 1
ATOM 707 C CA . LYS A 1 91 ? -16.643 -14.932 7.580 1.00 94.25 91 LYS A CA 1
ATOM 708 C C . LYS A 1 91 ? -16.917 -15.760 6.329 1.00 94.25 91 LYS A C 1
ATOM 710 O O . LYS A 1 91 ? -17.364 -16.897 6.439 1.00 94.25 91 LYS A O 1
ATOM 715 N N . LEU A 1 92 ? -16.673 -15.195 5.147 1.00 95.31 92 LEU A N 1
ATOM 716 C CA . LEU A 1 92 ? -16.920 -15.868 3.869 1.00 95.31 92 LEU A CA 1
ATOM 717 C C . LEU A 1 92 ? -15.878 -16.943 3.546 1.00 95.31 92 LEU A C 1
ATOM 719 O O . LEU A 1 92 ? -16.179 -17.864 2.789 1.00 95.31 92 LEU A O 1
ATOM 723 N N . ALA A 1 93 ? -14.678 -16.858 4.123 1.00 92.31 93 ALA A N 1
ATOM 724 C CA . ALA A 1 93 ? -13.553 -17.720 3.773 1.00 92.31 93 ALA A CA 1
ATOM 725 C C . ALA A 1 93 ? -13.864 -19.225 3.790 1.00 92.31 93 ALA A C 1
ATOM 727 O O . ALA A 1 93 ? -13.454 -19.943 2.880 1.00 92.31 93 ALA A O 1
ATOM 728 N N . SER A 1 94 ? -14.641 -19.707 4.763 1.00 92.81 94 SER A N 1
ATOM 729 C CA . SER A 1 94 ? -14.995 -21.130 4.862 1.00 92.81 94 SER A CA 1
ATOM 730 C C . SER A 1 94 ? -15.955 -21.623 3.774 1.00 92.81 94 SER A C 1
ATOM 732 O O . SER A 1 94 ? -16.079 -22.830 3.588 1.00 92.81 94 SER A O 1
ATOM 734 N N . TYR A 1 95 ? -16.643 -20.721 3.070 1.00 95.44 95 TYR A N 1
ATOM 735 C CA . TYR A 1 95 ? -17.665 -21.060 2.072 1.00 95.44 95 TYR A CA 1
ATOM 736 C C . TYR A 1 95 ? -17.114 -21.169 0.647 1.00 95.44 95 TYR A C 1
ATOM 738 O O . TYR A 1 95 ? -17.789 -21.706 -0.226 1.00 95.44 95 TYR A O 1
ATOM 746 N N . PHE A 1 96 ? -15.886 -20.701 0.409 1.00 94.38 96 PHE A N 1
ATOM 747 C CA . PHE A 1 96 ? -15.249 -20.724 -0.909 1.00 94.38 96 PHE A CA 1
ATOM 748 C C . PHE A 1 96 ? -13.921 -21.493 -0.864 1.00 94.38 96 PHE A C 1
ATOM 750 O O . PHE A 1 96 ? -12.847 -20.890 -0.948 1.00 94.38 96 PHE A O 1
ATOM 757 N N . PRO A 1 97 ? -13.960 -22.832 -0.726 1.00 89.81 97 PRO A N 1
ATOM 758 C CA . PRO A 1 97 ? -12.745 -23.636 -0.698 1.00 89.81 97 PRO A CA 1
ATOM 759 C C . PRO A 1 97 ? -11.930 -23.435 -1.983 1.00 89.81 97 PRO A C 1
ATOM 761 O O . PRO A 1 97 ? -12.464 -23.436 -3.091 1.00 89.81 97 PRO A O 1
ATOM 764 N N . GLY A 1 98 ? -10.619 -23.245 -1.829 1.00 87.81 98 GLY A N 1
ATOM 765 C CA . GLY A 1 98 ? -9.702 -22.980 -2.942 1.00 87.81 98 GLY A CA 1
ATOM 766 C C . GLY A 1 98 ? -9.670 -21.524 -3.424 1.00 87.81 98 GLY A C 1
ATOM 767 O O . GLY A 1 98 ? -8.857 -21.201 -4.291 1.00 87.81 98 GLY A O 1
ATOM 768 N N . LYS A 1 99 ? -10.499 -20.636 -2.861 1.00 92.69 99 LYS A N 1
ATOM 769 C CA . LYS A 1 99 ? -10.403 -19.188 -3.073 1.00 92.69 99 LYS A CA 1
ATOM 770 C C . LYS A 1 99 ? -9.721 -18.519 -1.876 1.00 92.69 99 LYS A C 1
ATOM 772 O O . LYS A 1 99 ? -9.842 -18.972 -0.740 1.00 92.69 99 LYS A O 1
ATOM 777 N N . TRP A 1 100 ? -9.010 -17.427 -2.134 1.00 92.75 100 TRP A N 1
ATOM 778 C CA . TRP A 1 100 ? -8.213 -16.723 -1.131 1.00 92.75 100 TRP A CA 1
ATOM 779 C C . TRP A 1 100 ? -8.843 -15.390 -0.759 1.00 92.75 100 TRP A C 1
ATOM 781 O O . TRP A 1 100 ? -8.758 -14.414 -1.500 1.00 92.75 100 TRP A O 1
ATOM 791 N N . PHE A 1 101 ? -9.435 -15.323 0.426 1.00 93.62 101 PHE A N 1
ATOM 792 C CA . PHE A 1 101 ? -9.793 -14.045 1.024 1.00 93.62 101 PHE A CA 1
ATOM 793 C C . PHE A 1 101 ? -8.574 -13.454 1.719 1.00 93.62 101 PHE A C 1
ATOM 795 O O . PHE A 1 101 ? -8.001 -14.063 2.622 1.00 93.62 101 PHE A O 1
ATOM 802 N N . MET A 1 102 ? -8.180 -12.256 1.302 1.00 92.00 102 MET A N 1
ATOM 803 C CA . MET A 1 102 ? -7.085 -11.505 1.898 1.00 92.00 102 MET A CA 1
ATOM 804 C C . MET A 1 102 ? -7.555 -10.831 3.191 1.00 92.00 102 MET A C 1
ATOM 806 O O . MET A 1 102 ? -7.732 -9.618 3.273 1.00 92.00 102 MET A O 1
ATOM 810 N N . ALA A 1 103 ? -7.816 -11.659 4.195 1.00 91.56 103 ALA A N 1
ATOM 811 C CA . ALA A 1 103 ? -8.242 -11.277 5.531 1.00 91.56 103 ALA A CA 1
ATOM 812 C C . ALA A 1 103 ? -7.612 -12.245 6.546 1.00 91.56 103 ALA A C 1
ATOM 814 O O . ALA A 1 103 ? -7.335 -13.399 6.204 1.00 91.56 103 ALA A O 1
ATOM 815 N N . PRO A 1 104 ? -7.358 -11.818 7.793 1.00 91.00 104 PRO A N 1
ATOM 816 C CA . PRO A 1 104 ? -6.867 -12.730 8.813 1.00 91.00 104 PRO A CA 1
ATOM 817 C C . PRO A 1 104 ? -7.996 -13.615 9.354 1.00 91.00 104 PRO A C 1
ATOM 819 O O . PRO A 1 104 ? -9.132 -13.597 8.878 1.00 91.00 104 PRO A O 1
ATOM 822 N N . SER A 1 105 ? -7.680 -14.388 10.395 1.00 90.88 105 SER A N 1
ATOM 823 C CA . SER A 1 105 ? -8.679 -15.182 11.111 1.00 90.88 105 SER A CA 1
ATOM 824 C C . SER A 1 105 ? -9.832 -14.319 11.639 1.00 90.88 105 SER A C 1
ATOM 826 O O . SER A 1 105 ? -9.636 -13.150 11.982 1.00 90.88 105 SER A O 1
ATOM 828 N N . LEU A 1 106 ? -11.023 -14.917 11.767 1.00 91.00 106 LEU A N 1
ATOM 829 C CA . LEU A 1 106 ? -12.191 -14.244 12.340 1.00 91.00 106 LEU A CA 1
ATOM 830 C C . LEU A 1 106 ? -11.892 -13.677 13.737 1.00 91.00 106 LEU A C 1
ATOM 832 O O . LEU A 1 106 ? -12.235 -12.532 14.006 1.00 91.00 106 LEU A O 1
ATOM 836 N N . GLU A 1 107 ? -11.176 -14.431 14.575 1.00 92.31 107 GLU A N 1
ATOM 837 C CA . GLU A 1 107 ? -10.725 -13.999 15.906 1.00 92.31 107 GLU A CA 1
ATOM 838 C C . GLU A 1 107 ? -9.891 -12.707 15.838 1.00 92.31 107 GLU A C 1
ATOM 840 O O . GLU A 1 107 ? -10.183 -11.734 16.535 1.00 92.31 107 GLU A O 1
ATOM 845 N N . THR A 1 108 ? -8.885 -12.662 14.955 1.00 92.75 108 THR A N 1
ATOM 846 C CA . THR A 1 108 ? -8.059 -11.463 14.743 1.00 92.75 108 THR A CA 1
ATOM 847 C C . THR A 1 108 ? -8.911 -10.289 14.262 1.00 92.75 108 THR A C 1
ATOM 849 O O . THR A 1 108 ? -8.783 -9.187 14.799 1.00 92.75 108 THR A O 1
ATOM 852 N N . CYS A 1 109 ? -9.801 -10.510 13.286 1.00 91.94 109 CYS A N 1
ATOM 853 C CA . CYS A 1 109 ? -10.695 -9.458 12.801 1.00 91.94 109 CYS A CA 1
ATOM 854 C C . CYS A 1 109 ? -11.571 -8.905 13.927 1.00 91.94 109 CYS A C 1
ATOM 856 O O . CYS A 1 109 ? -11.699 -7.694 14.044 1.00 91.94 109 CYS A O 1
ATOM 858 N N . GLU A 1 110 ? -12.153 -9.757 14.770 1.00 91.88 110 GLU A N 1
ATOM 859 C CA . GLU A 1 110 ? -13.027 -9.315 15.859 1.00 91.88 110 GLU A CA 1
ATOM 860 C C . GLU A 1 110 ? -12.312 -8.442 16.887 1.00 91.88 110 GLU A C 1
ATOM 862 O O . GLU A 1 110 ? -12.918 -7.504 17.407 1.00 91.88 110 GLU A O 1
ATOM 867 N N . ILE A 1 111 ? -11.045 -8.741 17.185 1.00 93.69 111 ILE A N 1
ATOM 868 C CA . ILE A 1 111 ? -10.228 -7.925 18.087 1.00 93.69 111 ILE A CA 1
ATOM 869 C C . ILE A 1 111 ? -9.945 -6.567 17.442 1.00 93.69 111 ILE A C 1
ATOM 871 O O . ILE A 1 111 ? -10.224 -5.540 18.056 1.00 93.69 111 ILE A O 1
ATOM 875 N N . CYS A 1 112 ? -9.431 -6.562 16.209 1.00 92.81 112 CYS A N 1
ATOM 876 C CA . CYS A 1 112 ? -9.024 -5.348 15.497 1.00 92.81 112 CYS A CA 1
ATOM 877 C C . CYS A 1 112 ? -10.202 -4.432 15.125 1.00 92.81 112 CYS A C 1
ATOM 879 O O . CYS A 1 112 ? -10.062 -3.213 15.118 1.00 92.81 112 CYS A O 1
ATOM 881 N N . PHE A 1 113 ? -11.373 -5.003 14.835 1.00 90.50 113 PHE A N 1
ATOM 882 C CA . PHE A 1 113 ? -12.555 -4.253 14.404 1.00 90.50 113 PHE A CA 1
ATOM 883 C C . PHE A 1 113 ? -13.219 -3.461 15.544 1.00 90.50 113 PHE A C 1
ATOM 885 O O . PHE A 1 113 ? -13.901 -2.470 15.287 1.00 90.50 113 PHE A O 1
ATOM 892 N N . SER A 1 114 ? -13.001 -3.871 16.800 1.00 92.94 114 SER A N 1
ATOM 893 C CA . SER A 1 114 ? -13.497 -3.188 18.002 1.00 92.94 114 SER A CA 1
ATOM 894 C C . SER A 1 114 ? -12.347 -2.510 18.743 1.00 92.94 114 SER A C 1
ATOM 896 O O . SER A 1 114 ? -11.438 -3.162 19.272 1.00 92.94 114 SER A O 1
ATOM 898 N N . LYS A 1 115 ? -12.405 -1.179 18.847 1.00 93.38 115 LYS A N 1
ATOM 899 C CA . LYS A 1 115 ? -11.404 -0.396 19.593 1.00 93.38 115 LYS A CA 1
ATOM 900 C C . LYS A 1 115 ? -11.367 -0.813 21.059 1.00 93.38 115 LYS A C 1
ATOM 902 O O . LYS A 1 115 ? -10.287 -0.925 21.635 1.00 93.38 115 LYS A O 1
ATOM 907 N N . ARG A 1 116 ? -12.525 -1.102 21.655 1.00 93.38 116 ARG A N 1
ATOM 908 C CA . ARG A 1 116 ? -12.649 -1.590 23.029 1.00 93.38 116 ARG A CA 1
ATOM 909 C C . ARG A 1 116 ? -11.945 -2.928 23.202 1.00 93.38 116 ARG A C 1
ATOM 911 O O . ARG A 1 116 ? -11.128 -3.046 24.112 1.00 93.38 116 ARG A O 1
ATOM 918 N N . LYS A 1 117 ? -12.211 -3.914 22.335 1.00 94.44 117 LYS A N 1
ATOM 919 C CA . LYS A 1 117 ? -11.528 -5.219 22.396 1.00 94.44 117 LYS A CA 1
ATOM 920 C C . LYS A 1 117 ? -10.019 -5.061 22.216 1.00 94.44 117 LYS A C 1
ATOM 922 O O . LYS A 1 117 ? -9.263 -5.640 22.993 1.00 94.44 117 LYS A O 1
ATOM 927 N N . THR A 1 118 ? -9.585 -4.229 21.267 1.00 95.06 118 THR A N 1
ATOM 928 C CA . THR A 1 118 ? -8.162 -3.910 21.072 1.00 95.06 118 THR A CA 1
ATOM 929 C C . THR A 1 118 ? -7.540 -3.324 22.345 1.00 95.06 118 THR A C 1
ATOM 931 O O . THR A 1 118 ? -6.493 -3.794 22.783 1.00 95.06 118 THR A O 1
ATOM 934 N N . TYR A 1 119 ? -8.187 -2.352 22.993 1.00 95.06 119 TYR A N 1
ATOM 935 C CA . TYR A 1 119 ? -7.631 -1.687 24.182 1.00 95.06 119 TYR A CA 1
ATOM 936 C C . TYR A 1 119 ? -7.622 -2.580 25.416 1.00 95.06 119 TYR A C 1
ATOM 938 O O . TYR A 1 119 ? -6.672 -2.536 26.193 1.00 95.06 119 TYR A O 1
ATOM 946 N N . VAL A 1 120 ? -8.640 -3.426 25.576 1.00 93.62 120 VAL A N 1
ATOM 947 C CA . VAL A 1 120 ? -8.675 -4.444 26.634 1.00 93.62 120 VAL A CA 1
ATOM 948 C C . VAL A 1 120 ? -7.583 -5.496 26.423 1.00 93.62 120 VAL A C 1
ATOM 950 O O . VAL A 1 120 ? -6.988 -5.954 27.396 1.00 93.62 120 VAL A O 1
ATOM 953 N N . MET A 1 121 ? -7.281 -5.853 25.171 1.00 95.00 121 MET A N 1
ATOM 954 C CA . MET A 1 121 ? -6.207 -6.794 24.835 1.00 95.00 121 MET A CA 1
ATOM 955 C C . MET A 1 121 ? -4.806 -6.182 25.021 1.00 95.00 121 MET A C 1
ATOM 957 O O . MET A 1 121 ? -3.859 -6.880 25.388 1.00 95.00 121 MET A O 1
ATOM 961 N N . LEU A 1 122 ? -4.668 -4.872 24.786 1.00 95.31 122 LEU A N 1
ATOM 962 C CA . LEU A 1 122 ? -3.397 -4.139 24.784 1.00 95.31 122 LEU A CA 1
ATOM 963 C C . LEU A 1 122 ? -3.398 -2.930 25.747 1.00 95.31 122 LEU A C 1
ATOM 965 O O . LEU A 1 122 ? -3.050 -1.816 25.338 1.00 95.31 122 LEU A O 1
ATOM 969 N N . PRO A 1 123 ? -3.737 -3.101 27.038 1.00 94.25 123 PRO A N 1
ATOM 970 C CA . PRO A 1 123 ? -3.991 -1.977 27.941 1.00 94.25 123 PRO A CA 1
ATOM 971 C C . PRO A 1 123 ? -2.730 -1.169 28.259 1.00 94.25 123 PRO A C 1
ATOM 973 O O . PRO A 1 123 ? -2.812 0.025 28.516 1.00 94.25 123 PRO A O 1
ATOM 976 N N . SER A 1 124 ? -1.546 -1.791 28.214 1.00 94.31 124 SER A N 1
ATOM 977 C CA . SER A 1 124 ? -0.273 -1.127 28.533 1.00 94.31 124 SER A CA 1
ATOM 978 C C . SER A 1 124 ? 0.194 -0.131 27.473 1.00 94.31 124 SER A C 1
ATOM 980 O O . SER A 1 124 ? 1.112 0.640 27.732 1.00 94.31 124 SER A O 1
ATOM 982 N N . VAL A 1 125 ? -0.368 -0.206 26.266 1.00 95.94 125 VAL A N 1
ATOM 983 C CA . VAL A 1 125 ? 0.009 0.642 25.128 1.00 95.94 125 VAL A CA 1
ATOM 984 C C . VAL A 1 125 ? -1.174 1.415 24.559 1.00 95.94 125 VAL A C 1
ATOM 986 O O . VAL A 1 125 ? -0.986 2.198 23.639 1.00 95.94 125 VAL A O 1
ATOM 989 N N . SER A 1 126 ? -2.383 1.214 25.078 1.00 95.88 126 SER A N 1
ATOM 990 C CA . SER A 1 126 ? -3.603 1.864 24.593 1.00 95.88 126 SER A CA 1
ATOM 991 C C . SER A 1 126 ? -4.021 3.014 25.514 1.00 95.88 126 SER A C 1
ATOM 993 O O . SER A 1 126 ? -3.650 3.008 26.689 1.00 95.88 126 SER A O 1
ATOM 995 N N . PRO A 1 127 ? -4.815 3.985 25.025 1.00 94.94 127 PRO A N 1
ATOM 996 C CA . PRO A 1 127 ? -5.443 4.986 25.873 1.00 94.94 127 PRO A CA 1
ATOM 997 C C . PRO A 1 127 ? -6.244 4.322 26.992 1.00 94.94 127 PRO A C 1
ATOM 999 O O . PRO A 1 127 ? -7.001 3.373 26.751 1.00 94.94 127 PRO A O 1
ATOM 1002 N N . LYS A 1 128 ? -6.123 4.841 28.211 1.00 93.62 128 LYS A N 1
ATOM 1003 C CA . LYS A 1 128 ? -6.899 4.352 29.350 1.00 93.62 128 LYS A CA 1
ATOM 1004 C C . LYS A 1 128 ? -8.386 4.601 29.119 1.00 93.62 128 LYS A C 1
ATOM 1006 O O . LYS A 1 128 ? -8.802 5.719 28.809 1.00 93.62 128 LYS A O 1
ATOM 1011 N N . LEU A 1 129 ? -9.188 3.550 29.272 1.00 93.19 129 LEU A N 1
ATOM 1012 C CA . LEU A 1 129 ? -10.646 3.646 29.205 1.00 93.19 129 LEU A CA 1
ATOM 1013 C C . LEU A 1 129 ? -11.196 4.330 30.460 1.00 93.19 129 LEU A C 1
ATOM 1015 O O . LEU A 1 129 ? -10.569 4.283 31.521 1.00 93.19 129 LEU A O 1
ATOM 1019 N N . PHE A 1 130 ? -12.387 4.917 30.330 1.00 91.25 130 PHE A N 1
ATOM 1020 C CA . PHE A 1 130 ? -13.073 5.628 31.412 1.00 91.25 130 PHE A CA 1
ATOM 1021 C C . PHE A 1 130 ? -13.137 4.836 32.723 1.00 91.25 130 PHE A C 1
ATOM 1023 O O . PHE A 1 130 ? -12.823 5.368 33.783 1.00 91.25 130 PHE A O 1
ATOM 1030 N N . ASP A 1 131 ? -13.432 3.539 32.640 1.00 86.00 131 ASP A N 1
ATOM 1031 C CA . ASP A 1 131 ? -13.564 2.665 33.811 1.00 86.00 131 ASP A CA 1
ATOM 1032 C C . ASP A 1 131 ? -12.233 2.410 34.548 1.00 86.00 131 ASP A C 1
ATOM 1034 O O . ASP A 1 131 ? -12.230 1.939 35.686 1.00 86.00 131 ASP A O 1
ATOM 1038 N N . TYR A 1 132 ? -11.094 2.723 33.920 1.00 84.69 132 TYR A N 1
ATOM 1039 C CA . TYR A 1 132 ? -9.756 2.375 34.408 1.00 84.69 132 TYR A CA 1
ATOM 1040 C C . TYR A 1 132 ? -8.863 3.587 34.728 1.00 84.69 132 TYR A C 1
ATOM 1042 O O . TYR A 1 132 ? -7.747 3.396 35.216 1.00 84.69 132 TYR A O 1
ATOM 1050 N N . CYS A 1 133 ? -9.307 4.829 34.491 1.00 83.81 133 CYS A N 1
ATOM 1051 C CA . CYS A 1 133 ? -8.577 6.024 34.934 1.00 83.81 133 CYS A CA 1
ATOM 1052 C C . CYS A 1 133 ? -9.487 7.142 35.430 1.00 83.81 133 CYS A C 1
ATOM 1054 O O . CYS A 1 133 ? -10.635 7.277 35.030 1.00 83.81 133 CYS A O 1
ATOM 1056 N N . LYS A 1 134 ? -8.923 8.015 36.266 1.00 81.75 134 LYS A N 1
ATOM 1057 C CA . LYS A 1 134 ? -9.444 9.368 36.452 1.00 81.75 134 LYS A CA 1
ATOM 1058 C C . LYS A 1 134 ? -8.552 10.310 35.664 1.00 81.75 134 LYS A C 1
ATOM 1060 O O . LYS A 1 134 ? -7.407 10.538 36.042 1.00 81.75 134 LYS A O 1
ATOM 1065 N N . CYS A 1 135 ? -9.083 10.803 34.559 1.00 81.81 135 CYS A N 1
ATOM 1066 C CA . CYS A 1 135 ? -8.390 11.665 33.621 1.00 81.81 135 CYS A CA 1
ATOM 1067 C C . CYS A 1 135 ? -9.136 13.016 33.537 1.00 81.81 135 CYS A C 1
ATOM 1069 O O . CYS A 1 135 ? -10.347 13.077 33.760 1.00 81.81 135 CYS A O 1
ATOM 1071 N N . THR A 1 136 ? -8.419 14.116 33.284 1.00 80.31 136 THR A N 1
ATOM 1072 C CA . THR A 1 136 ? -9.006 15.474 33.246 1.00 80.31 136 THR A CA 1
ATOM 1073 C C . T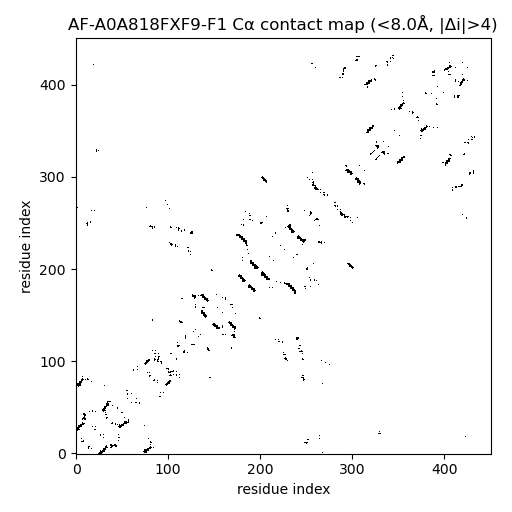HR A 1 136 ? -9.653 15.809 31.905 1.00 80.31 136 THR A C 1
ATOM 1075 O O . THR A 1 136 ? -10.450 16.739 31.827 1.00 80.31 136 THR A O 1
ATOM 1078 N N . GLN A 1 137 ? -9.314 15.064 30.853 1.00 91.31 137 GLN A N 1
ATOM 1079 C CA . GLN A 1 137 ? -9.811 15.264 29.497 1.00 91.31 137 GLN A CA 1
ATOM 1080 C C . GLN A 1 137 ? -10.186 13.920 28.878 1.00 91.31 137 GLN A C 1
ATOM 1082 O O . GLN A 1 137 ? -9.396 12.971 28.901 1.00 91.31 137 GLN A O 1
ATOM 1087 N N . TRP A 1 138 ? -11.386 13.868 28.305 1.00 94.19 138 TRP A N 1
ATOM 1088 C CA . TRP A 1 138 ? -11.974 12.659 27.747 1.00 94.19 138 TRP A CA 1
ATOM 1089 C C . TRP A 1 138 ? -12.227 12.809 26.257 1.00 94.19 138 TRP A C 1
ATOM 1091 O O . TRP A 1 138 ? -12.563 13.882 25.752 1.00 94.19 138 TRP A O 1
ATOM 1101 N N . TYR A 1 139 ? -12.080 11.694 25.559 1.00 94.31 139 TYR A N 1
ATOM 1102 C CA . TYR A 1 139 ? -12.336 11.571 24.141 1.00 94.31 139 TYR A CA 1
ATOM 1103 C C . TYR A 1 139 ? -13.282 10.399 23.914 1.00 94.31 139 TYR A C 1
ATOM 1105 O O . TYR A 1 139 ? -13.068 9.307 24.449 1.00 94.31 139 TYR A O 1
ATOM 1113 N N . VAL A 1 140 ? -14.330 10.621 23.126 1.00 93.56 140 VAL A N 1
ATOM 1114 C CA . VAL A 1 140 ? -15.277 9.577 22.736 1.00 93.56 140 VAL A CA 1
ATOM 1115 C C . VAL A 1 140 ? -15.156 9.286 21.250 1.00 93.56 140 VAL A C 1
ATOM 1117 O O . VAL A 1 140 ? -14.916 10.187 20.444 1.00 93.56 140 VAL A O 1
ATOM 1120 N N . LYS A 1 141 ? -15.320 8.015 20.892 1.00 92.62 141 LYS A N 1
ATOM 1121 C CA . LYS A 1 141 ? -15.326 7.520 19.513 1.00 92.62 141 LYS A CA 1
ATOM 1122 C C . LYS A 1 141 ? -16.217 6.288 19.384 1.00 92.62 141 LYS A C 1
ATOM 1124 O O . LYS A 1 141 ? -16.373 5.580 20.379 1.00 92.62 141 LYS A O 1
ATOM 1129 N N . PRO A 1 142 ? -16.773 5.995 18.201 1.00 91.56 142 PRO A N 1
ATOM 1130 C CA . PRO A 1 142 ? -17.473 4.736 17.981 1.00 91.56 142 PRO A CA 1
ATOM 1131 C C . PRO A 1 142 ? -16.536 3.546 18.203 1.00 91.56 142 PRO A C 1
ATOM 1133 O O . PRO A 1 142 ? -15.366 3.589 17.794 1.00 91.56 142 PRO A O 1
ATOM 1136 N N . ASP A 1 143 ? -17.044 2.483 18.827 1.00 91.12 143 ASP A N 1
ATOM 1137 C CA . ASP A 1 143 ? -16.264 1.259 19.040 1.00 91.12 143 ASP A CA 1
ATOM 1138 C C . ASP A 1 143 ? -15.822 0.648 17.705 1.00 91.12 143 ASP A C 1
ATOM 1140 O O . ASP A 1 143 ? -14.638 0.383 17.479 1.00 91.12 143 ASP A O 1
ATOM 1144 N N . VAL A 1 144 ? -16.778 0.554 16.783 1.00 87.50 144 VAL A N 1
ATOM 1145 C CA . VAL A 1 144 ? -16.604 0.094 15.407 1.00 87.50 144 VAL A CA 1
ATOM 1146 C C . VAL A 1 144 ? -16.731 1.282 14.455 1.00 87.50 144 VAL A C 1
ATOM 1148 O O . VAL A 1 144 ? -17.624 2.113 14.604 1.00 87.50 144 VAL A O 1
ATOM 1151 N N . GLY A 1 145 ? -15.845 1.362 13.461 1.00 75.38 145 GLY A N 1
ATOM 1152 C CA . GLY A 1 145 ? -15.883 2.387 12.412 1.00 75.38 145 GLY A CA 1
ATOM 1153 C C . GLY A 1 145 ? -14.523 3.026 12.137 1.00 75.38 145 GLY A C 1
ATOM 1154 O O . GLY A 1 145 ? -13.564 2.810 12.881 1.00 75.38 145 GLY A O 1
ATOM 1155 N N . CYS A 1 146 ? -14.467 3.845 11.086 1.00 68.75 146 CYS A N 1
ATOM 1156 C CA . CYS A 1 146 ? -13.243 4.424 10.529 1.00 68.75 146 CYS A CA 1
ATOM 1157 C C . CYS A 1 146 ? -13.338 5.955 10.347 1.00 68.75 146 CYS A C 1
ATOM 1159 O O . CYS A 1 146 ? -14.387 6.576 10.554 1.00 68.75 146 CYS A O 1
ATOM 1161 N N . ALA A 1 147 ? -12.232 6.573 9.915 1.00 61.91 147 ALA A N 1
ATOM 1162 C CA . ALA A 1 147 ? -12.186 7.957 9.425 1.00 61.91 147 ALA A CA 1
ATOM 1163 C C . ALA A 1 147 ? -12.561 9.053 10.453 1.00 61.91 147 ALA A C 1
ATOM 1165 O O . ALA A 1 147 ? -13.023 10.133 10.082 1.00 61.91 147 ALA A O 1
ATOM 1166 N N . SER A 1 148 ? -12.369 8.786 11.747 1.00 66.88 148 SER A N 1
ATOM 1167 C CA . SER A 1 148 ? -12.685 9.709 12.853 1.00 66.88 148 SER A CA 1
ATOM 1168 C C . SER A 1 148 ? -14.139 10.212 12.890 1.00 66.88 148 SER A C 1
ATOM 1170 O O . SER A 1 148 ? -14.428 11.226 13.531 1.00 66.88 148 SER A O 1
ATOM 1172 N N . ARG A 1 149 ? -15.074 9.540 12.205 1.00 75.81 149 ARG A N 1
ATOM 1173 C CA . ARG A 1 149 ? -16.489 9.936 12.210 1.00 75.81 149 ARG A CA 1
ATOM 1174 C C . ARG A 1 149 ? -17.088 9.670 13.587 1.00 75.81 149 ARG A C 1
ATOM 1176 O O . ARG A 1 149 ? -16.892 8.601 14.152 1.00 75.81 149 ARG A O 1
ATOM 1183 N N . GLY A 1 150 ? -17.813 10.649 14.123 1.00 79.94 150 GLY A N 1
ATOM 1184 C CA . GLY A 1 150 ? -18.415 10.555 15.456 1.00 79.94 150 GLY A CA 1
ATOM 1185 C C . GLY A 1 150 ? -17.428 10.725 16.615 1.00 79.94 150 GLY A C 1
ATOM 1186 O O . GLY A 1 150 ? -17.833 10.589 17.764 1.00 79.94 150 GLY A O 1
ATOM 1187 N N . CYS A 1 151 ? -16.155 11.033 16.350 1.00 86.38 151 CYS A N 1
ATOM 1188 C CA . CYS A 1 151 ? -15.187 11.280 17.410 1.00 86.38 151 CYS A CA 1
ATOM 1189 C C . CYS A 1 151 ? -15.274 12.725 17.924 1.00 86.38 151 CYS A C 1
ATOM 1191 O O . CYS A 1 151 ? -15.305 13.661 17.122 1.00 86.38 151 CYS A O 1
ATOM 1193 N N . LYS A 1 152 ? -15.265 12.924 19.246 1.00 91.56 152 LYS A N 1
ATOM 1194 C CA . LYS A 1 152 ? -15.246 14.263 19.858 1.00 91.56 152 LYS A CA 1
ATOM 1195 C C . LYS A 1 152 ? -14.612 14.258 21.248 1.00 91.56 152 LYS A C 1
ATOM 1197 O O . LYS A 1 152 ? -14.604 13.241 21.939 1.00 91.56 152 LYS A O 1
ATOM 1202 N N . GLU A 1 153 ? -14.107 15.413 21.660 1.00 93.12 153 GLU A N 1
ATOM 1203 C CA . GLU A 1 153 ? -13.806 15.671 23.069 1.00 93.12 153 GLU A CA 1
ATOM 1204 C C . GLU A 1 153 ? -15.116 15.821 23.850 1.00 93.12 153 GLU A C 1
ATOM 1206 O O . GLU A 1 153 ? -16.108 16.325 23.313 1.00 93.12 153 GLU A O 1
ATOM 1211 N N . VAL A 1 154 ? -15.129 15.344 25.093 1.00 93.50 154 VAL A N 1
ATOM 1212 C CA . VAL A 1 154 ? -16.314 15.368 25.960 1.00 93.50 154 VAL A CA 1
ATOM 1213 C C . VAL A 1 154 ? -15.955 15.783 27.380 1.00 93.50 154 VAL A C 1
ATOM 1215 O O . VAL A 1 154 ? -14.836 15.567 27.856 1.00 93.50 154 VAL A O 1
ATOM 1218 N N . THR A 1 155 ? -16.930 16.373 28.063 1.00 92.19 155 THR A N 1
ATOM 1219 C CA . THR A 1 155 ? -16.869 16.659 29.501 1.00 92.19 155 THR A CA 1
ATOM 1220 C C . THR A 1 155 ? -16.889 15.368 30.326 1.00 92.19 155 THR A C 1
ATOM 1222 O O . THR A 1 155 ? -17.188 14.285 29.817 1.00 92.19 155 THR A O 1
ATOM 1225 N N . TYR A 1 156 ? -16.570 15.462 31.620 1.00 91.56 156 TYR A N 1
ATOM 1226 C CA . TYR A 1 156 ? -16.627 14.307 32.519 1.00 91.56 156 TYR A CA 1
ATOM 1227 C C . TYR A 1 156 ? -18.057 13.762 32.657 1.00 91.56 156 TYR A C 1
ATOM 1229 O O . TYR A 1 156 ? -18.262 12.549 32.650 1.00 91.56 156 TYR A O 1
ATOM 1237 N N . GLU A 1 157 ? -19.052 14.644 32.734 1.00 91.62 157 GLU A N 1
ATOM 1238 C CA . GLU A 1 157 ? -20.467 14.287 32.852 1.00 91.62 157 GLU A CA 1
ATOM 1239 C C . GLU A 1 157 ? -20.959 13.551 31.598 1.00 91.62 157 GLU A C 1
ATOM 1241 O O . GLU A 1 157 ? -21.607 12.508 31.702 1.00 91.62 157 GLU A O 1
ATOM 1246 N N . GLU A 1 158 ? -20.596 14.041 30.409 1.00 92.94 158 GLU A N 1
ATOM 1247 C CA . GLU A 1 158 ? -20.879 13.355 29.144 1.00 92.94 158 GLU A CA 1
ATOM 1248 C C . GLU A 1 158 ? -20.160 12.002 29.064 1.00 92.94 158 GLU A C 1
ATOM 1250 O O . GLU A 1 158 ? -20.776 11.000 28.700 1.00 92.94 158 GLU A O 1
ATOM 1255 N N . ALA A 1 159 ? -18.880 11.937 29.445 1.00 92.50 159 ALA A N 1
ATOM 1256 C CA . ALA A 1 159 ? -18.115 10.691 29.509 1.00 92.50 159 ALA A CA 1
ATOM 1257 C C . ALA A 1 159 ? -18.787 9.657 30.435 1.00 92.50 159 ALA A C 1
ATOM 1259 O O . ALA A 1 159 ? -18.919 8.480 30.083 1.00 92.50 159 ALA A O 1
ATOM 1260 N N . GLN A 1 160 ? -19.300 10.102 31.585 1.00 91.56 160 GLN A N 1
ATOM 1261 C CA . GLN A 1 160 ? -20.019 9.260 32.539 1.00 91.56 160 GLN A CA 1
ATOM 1262 C C . GLN A 1 160 ? -21.357 8.728 31.989 1.00 91.56 160 GLN A C 1
ATOM 1264 O O . GLN A 1 160 ? -21.838 7.678 32.419 1.00 91.56 160 GLN A O 1
ATOM 1269 N N . GLN A 1 161 ? -21.979 9.416 31.038 1.00 92.12 161 GLN A N 1
ATOM 1270 C CA . GLN A 1 161 ? -23.185 8.913 30.379 1.00 92.12 161 GLN A CA 1
ATOM 1271 C C . GLN A 1 161 ? -22.829 7.967 29.231 1.00 92.12 161 GLN A C 1
ATOM 1273 O O . GLN A 1 161 ? -23.356 6.857 29.165 1.00 92.12 161 GLN A O 1
ATOM 1278 N N . LEU A 1 162 ? -21.894 8.377 28.374 1.00 91.88 162 LEU A N 1
ATOM 1279 C CA . LEU A 1 162 ? -21.554 7.677 27.136 1.00 91.88 162 LEU A CA 1
ATOM 1280 C C . LEU A 1 162 ? -20.819 6.354 27.364 1.00 91.88 162 LEU A C 1
ATOM 1282 O O . LEU A 1 162 ? -21.020 5.431 26.584 1.00 91.88 162 LEU A O 1
ATOM 1286 N N . HIS A 1 163 ? -20.009 6.208 28.422 1.00 90.19 163 HIS A N 1
ATOM 1287 C CA . HIS A 1 163 ? -19.280 4.946 28.650 1.00 90.19 163 HIS A CA 1
ATOM 1288 C C . HIS A 1 163 ? -20.205 3.747 28.923 1.00 90.19 163 HIS A C 1
ATOM 1290 O O . HIS A 1 163 ? -19.769 2.607 28.766 1.00 90.19 163 HIS A O 1
ATOM 1296 N N . LYS A 1 164 ? -21.464 4.002 29.315 1.00 89.62 164 LYS A N 1
ATOM 1297 C CA . LYS A 1 164 ? -22.489 2.976 29.564 1.00 89.62 164 LYS A CA 1
ATOM 1298 C C . LYS A 1 164 ? -23.042 2.369 28.276 1.00 89.62 164 LYS A C 1
ATOM 1300 O O . LYS A 1 164 ? -23.574 1.263 28.312 1.00 89.62 164 LYS A O 1
ATOM 1305 N N . ASP A 1 165 ? -22.935 3.088 27.164 1.00 90.44 165 ASP A N 1
ATOM 1306 C CA . ASP A 1 165 ? -23.329 2.608 25.848 1.00 90.44 165 ASP A CA 1
ATOM 1307 C C . ASP A 1 165 ? -22.119 1.960 25.159 1.00 90.44 165 ASP A C 1
ATOM 1309 O O . ASP A 1 165 ? -21.102 2.601 24.884 1.00 90.44 165 ASP A O 1
ATOM 1313 N N . LEU A 1 166 ? -22.229 0.660 24.880 1.00 86.69 166 LEU A N 1
ATOM 1314 C CA . LEU A 1 166 ? -21.152 -0.128 24.283 1.00 86.69 166 LEU A CA 1
ATOM 1315 C C . LEU A 1 166 ? -20.880 0.230 22.817 1.00 86.69 166 LEU A C 1
ATOM 1317 O O . LEU A 1 166 ? -19.822 -0.138 22.308 1.00 86.69 166 LEU A O 1
ATOM 1321 N N . CYS A 1 167 ? -21.768 0.982 22.157 1.00 89.12 167 CYS A N 1
ATOM 1322 C CA . CYS A 1 167 ? -21.496 1.550 20.836 1.00 89.12 167 CYS A CA 1
ATOM 1323 C C . CYS A 1 167 ? -20.358 2.583 20.867 1.00 89.12 167 CYS A C 1
ATOM 1325 O O . CYS A 1 167 ? -19.736 2.846 19.833 1.00 89.12 167 CYS A O 1
ATOM 1327 N N . TRP A 1 168 ? -20.053 3.141 22.041 1.00 92.62 168 TRP A N 1
ATOM 1328 C CA . TRP A 1 168 ? -19.015 4.143 22.232 1.00 92.62 168 TRP A CA 1
ATOM 1329 C C . TRP A 1 168 ? -17.827 3.600 23.022 1.00 92.62 168 TRP A C 1
ATOM 1331 O O . TRP A 1 168 ? -17.940 2.746 23.901 1.00 92.62 168 TRP A O 1
ATOM 1341 N N . VAL A 1 169 ? -16.657 4.157 22.736 1.00 93.88 169 VAL A N 1
ATOM 1342 C CA . VAL A 1 169 ? -15.431 4.006 23.513 1.00 93.88 169 VAL A CA 1
ATOM 1343 C C . VAL A 1 169 ? -15.063 5.369 24.060 1.00 93.88 169 VAL A C 1
ATOM 1345 O O . VAL A 1 169 ? -14.763 6.289 23.300 1.00 93.88 169 VAL A O 1
ATOM 1348 N N . VAL A 1 170 ? -15.081 5.481 25.386 1.00 94.62 170 VAL A N 1
ATOM 1349 C CA . VAL A 1 170 ? -14.647 6.670 26.118 1.00 94.62 170 VAL A CA 1
ATOM 1350 C C . VAL A 1 170 ? -13.267 6.391 26.702 1.00 94.62 170 VAL A C 1
ATOM 1352 O O . VAL A 1 170 ? -13.094 5.449 27.481 1.00 94.62 170 VAL A O 1
ATOM 1355 N N . CYS A 1 171 ? -12.279 7.187 26.308 1.00 94.75 171 CYS A N 1
ATOM 1356 C CA . CYS A 1 171 ? -10.895 7.040 26.744 1.00 94.75 171 CYS A CA 1
ATOM 1357 C C . CYS A 1 171 ? -10.242 8.392 27.025 1.00 94.75 171 CYS A C 1
ATOM 1359 O O . CYS A 1 171 ? -10.769 9.441 26.648 1.00 94.75 171 CYS A O 1
ATOM 1361 N N . GLU A 1 172 ? -9.092 8.373 27.689 1.00 94.12 172 GLU A N 1
ATOM 1362 C CA . GLU A 1 172 ? -8.304 9.585 27.901 1.00 94.12 172 GLU A CA 1
ATOM 1363 C C . GLU A 1 172 ? -7.944 10.262 26.565 1.00 94.12 172 GLU A C 1
ATOM 1365 O O . GLU A 1 172 ? -7.758 9.605 25.529 1.00 94.12 172 GLU A O 1
ATOM 1370 N N . ARG A 1 173 ? -7.862 11.595 26.580 1.00 92.81 173 ARG A N 1
ATOM 1371 C CA . ARG A 1 173 ? -7.397 12.366 25.426 1.00 92.81 173 ARG A CA 1
ATOM 1372 C C . ARG A 1 173 ? -5.881 12.228 25.287 1.00 92.81 173 ARG A C 1
ATOM 1374 O O . ARG A 1 173 ? -5.146 12.522 26.223 1.00 92.81 173 ARG A O 1
ATOM 1381 N N . ILE A 1 174 ? -5.418 11.834 24.100 1.00 93.31 174 ILE A N 1
ATOM 1382 C CA . ILE A 1 174 ? -3.989 11.708 23.791 1.00 93.31 174 ILE A CA 1
ATOM 1383 C C . ILE A 1 174 ? -3.523 12.873 22.917 1.00 93.31 174 ILE A C 1
ATOM 1385 O O . ILE A 1 174 ? -4.100 13.143 21.857 1.00 93.31 174 ILE A O 1
ATOM 1389 N N . ASP A 1 175 ? -2.440 13.516 23.344 1.00 91.00 175 ASP A N 1
ATOM 1390 C CA . ASP A 1 175 ? -1.723 14.551 22.601 1.00 91.00 175 ASP A CA 1
ATOM 1391 C C . ASP A 1 175 ? -0.442 14.016 21.954 1.00 91.00 175 ASP A C 1
ATOM 1393 O O . ASP A 1 175 ? 0.046 12.932 22.274 1.00 91.00 175 ASP A O 1
ATOM 1397 N N . GLY A 1 176 ? 0.110 14.811 21.039 1.00 93.00 176 GLY A N 1
ATOM 1398 C CA . GLY A 1 176 ? 1.364 14.527 20.354 1.00 93.00 176 GLY A CA 1
ATOM 1399 C C . GLY A 1 176 ? 1.186 14.172 18.884 1.00 93.00 176 GLY A C 1
ATOM 1400 O O . GLY A 1 176 ? 0.085 14.214 18.330 1.00 93.00 176 GLY A O 1
ATOM 1401 N N . ASP A 1 177 ? 2.314 13.843 18.263 1.00 94.06 177 ASP A N 1
ATOM 1402 C CA . ASP A 1 177 ? 2.387 13.475 16.855 1.00 94.06 177 ASP A CA 1
ATOM 1403 C C . ASP A 1 177 ? 1.648 12.164 16.575 1.00 94.06 177 ASP A C 1
ATOM 1405 O O . AS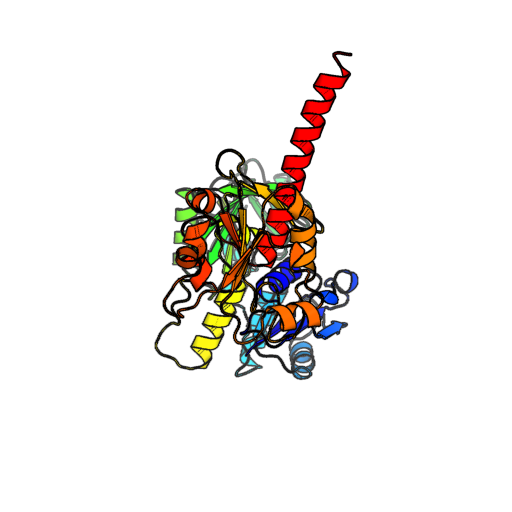P A 1 177 ? 1.714 11.219 17.364 1.00 94.06 177 ASP A O 1
ATOM 1409 N N . GLU A 1 178 ? 0.979 12.103 15.425 1.00 94.75 178 GLU A N 1
ATOM 1410 C CA . GLU A 1 178 ? 0.264 10.921 14.951 1.00 94.75 178 GLU A CA 1
ATOM 1411 C C . GLU A 1 178 ? 1.067 10.221 13.848 1.00 94.75 178 GLU A C 1
ATOM 1413 O O . GLU A 1 178 ? 1.543 10.862 12.901 1.00 94.75 178 GLU A O 1
ATOM 1418 N N . PHE A 1 179 ? 1.198 8.899 13.943 1.00 95.62 179 PHE A N 1
ATOM 1419 C CA . PHE A 1 179 ? 1.898 8.088 12.950 1.00 95.62 179 PHE A CA 1
ATOM 1420 C C . PHE A 1 179 ? 1.042 6.913 12.493 1.00 95.62 179 PHE A C 1
ATOM 1422 O O . PHE A 1 179 ? 0.274 6.343 13.263 1.00 95.62 179 PHE A O 1
ATOM 1429 N N . THR A 1 180 ? 1.226 6.518 11.235 1.00 95.75 180 THR A N 1
ATOM 1430 C CA . THR A 1 180 ? 0.799 5.211 10.723 1.00 95.75 180 THR A CA 1
ATOM 1431 C C . THR A 1 180 ? 2.042 4.355 10.523 1.00 95.75 180 THR A C 1
ATOM 1433 O O . THR A 1 180 ? 2.977 4.777 9.839 1.00 95.75 180 THR A O 1
ATOM 1436 N N . VAL A 1 181 ? 2.057 3.161 11.107 1.00 95.94 181 VAL A N 1
ATOM 1437 C CA . VAL A 1 181 ? 3.167 2.211 11.001 1.00 95.94 181 VAL A CA 1
ATOM 1438 C C . VAL A 1 181 ? 2.741 1.067 10.096 1.00 95.94 181 VAL A C 1
ATOM 1440 O O . VAL A 1 181 ? 1.824 0.319 10.425 1.00 95.94 181 VAL A O 1
ATOM 1443 N N . HIS A 1 182 ? 3.393 0.953 8.943 1.00 94.81 182 HIS A N 1
ATOM 1444 C CA . HIS A 1 182 ? 3.127 -0.092 7.960 1.00 94.81 182 HIS A CA 1
ATOM 1445 C C . HIS A 1 182 ? 3.887 -1.348 8.340 1.00 94.81 182 HIS A C 1
ATOM 1447 O O . HIS A 1 182 ? 5.094 -1.305 8.597 1.00 94.81 182 HIS A O 1
ATOM 1453 N N . CYS A 1 183 ? 3.177 -2.462 8.343 1.00 93.88 183 CYS A N 1
ATOM 1454 C CA . CYS A 1 183 ? 3.693 -3.759 8.723 1.00 93.88 183 CYS A CA 1
ATOM 1455 C C . CYS A 1 183 ? 3.354 -4.791 7.651 1.00 93.88 183 CYS A C 1
ATOM 1457 O O . CYS A 1 183 ? 2.422 -4.632 6.862 1.00 93.88 183 CYS A O 1
ATOM 1459 N N . TYR A 1 184 ? 4.122 -5.868 7.639 1.00 92.00 184 TYR A N 1
ATOM 1460 C CA . TYR A 1 184 ? 3.844 -7.041 6.829 1.00 92.00 184 TYR A CA 1
ATOM 1461 C C . TYR A 1 184 ? 4.129 -8.269 7.678 1.00 92.00 184 TYR A C 1
ATOM 1463 O O . TYR A 1 184 ? 5.274 -8.471 8.085 1.00 92.00 184 TYR A O 1
ATOM 1471 N N . SER A 1 185 ? 3.118 -9.080 7.975 1.00 90.06 185 SER A N 1
ATOM 1472 C CA . SER A 1 185 ? 3.248 -10.233 8.871 1.00 90.06 185 SER A CA 1
ATOM 1473 C C . SER A 1 185 ? 3.967 -9.840 10.179 1.00 90.06 185 SER A C 1
ATOM 1475 O O . SER A 1 185 ? 3.499 -8.962 10.897 1.00 90.06 185 SER A O 1
ATOM 1477 N N . SER A 1 186 ? 5.131 -10.416 10.486 1.00 90.62 186 SER A N 1
ATOM 1478 C CA . SER A 1 186 ? 5.895 -10.149 11.713 1.00 90.62 186 SER A CA 1
ATOM 1479 C C . SER A 1 186 ? 7.006 -9.100 11.556 1.00 90.62 186 SER A C 1
ATOM 1481 O O . SER A 1 186 ? 7.980 -9.129 12.310 1.00 90.62 186 SER A O 1
ATOM 1483 N N . ARG A 1 187 ? 6.917 -8.182 10.583 1.00 91.31 187 ARG A N 1
ATOM 1484 C CA . ARG A 1 187 ? 7.910 -7.105 10.388 1.00 91.31 187 ARG A CA 1
ATOM 1485 C C . ARG A 1 187 ? 7.276 -5.726 10.224 1.00 91.31 187 ARG A C 1
ATOM 1487 O O . ARG A 1 187 ? 6.240 -5.581 9.580 1.00 91.31 187 ARG A O 1
ATOM 1494 N N . ILE A 1 188 ? 7.966 -4.709 10.738 1.00 93.19 188 ILE A N 1
ATOM 1495 C CA . ILE A 1 188 ? 7.720 -3.304 10.395 1.00 93.19 188 ILE A CA 1
ATOM 1496 C C . ILE A 1 188 ? 8.374 -3.025 9.040 1.00 93.19 188 ILE A C 1
ATOM 1498 O O . ILE A 1 188 ? 9.558 -3.307 8.859 1.00 93.19 188 ILE A O 1
ATOM 1502 N N . ILE A 1 189 ? 7.614 -2.448 8.113 1.00 92.19 189 ILE A N 1
ATOM 1503 C CA . ILE A 1 189 ? 8.129 -1.933 6.838 1.00 92.19 189 ILE A CA 1
ATOM 1504 C C . ILE A 1 189 ? 8.622 -0.499 7.022 1.00 92.19 189 ILE A C 1
ATOM 1506 O O . ILE A 1 189 ? 9.730 -0.165 6.617 1.00 92.19 189 ILE A O 1
ATOM 1510 N N . GLY A 1 190 ? 7.837 0.326 7.713 1.00 92.56 190 GLY A N 1
ATOM 1511 C CA . GLY A 1 190 ? 8.252 1.668 8.093 1.00 92.56 190 GLY A CA 1
ATOM 1512 C C . GLY A 1 190 ? 7.143 2.469 8.761 1.00 92.56 190 GLY A C 1
ATOM 1513 O O . GLY A 1 190 ? 6.009 2.008 8.896 1.00 92.56 190 GLY A O 1
ATOM 1514 N N . ALA A 1 191 ? 7.478 3.674 9.214 1.00 94.56 191 ALA A N 1
ATOM 1515 C CA . ALA A 1 191 ? 6.545 4.570 9.883 1.00 94.56 191 ALA A CA 1
ATOM 1516 C C . ALA A 1 191 ? 6.415 5.879 9.111 1.00 94.56 191 ALA A C 1
ATOM 1518 O O . ALA A 1 191 ? 7.380 6.397 8.557 1.00 94.56 191 ALA A O 1
ATOM 1519 N N . ARG A 1 192 ? 5.209 6.441 9.090 1.00 94.19 192 ARG A N 1
ATOM 1520 C CA . ARG A 1 192 ? 4.962 7.735 8.458 1.00 94.19 192 ARG A CA 1
ATOM 1521 C C . ARG A 1 192 ? 4.255 8.677 9.418 1.00 94.19 192 ARG A C 1
ATOM 1523 O O . ARG A 1 192 ? 3.228 8.319 9.998 1.00 94.19 192 ARG A O 1
ATOM 1530 N N . LYS A 1 193 ? 4.799 9.884 9.578 1.00 95.25 193 LYS A N 1
ATOM 1531 C CA . LYS A 1 193 ? 4.169 10.955 10.358 1.00 95.25 193 LYS A CA 1
ATOM 1532 C C . LYS A 1 193 ? 3.001 11.520 9.562 1.00 95.25 193 LYS A C 1
ATOM 1534 O O . LYS A 1 193 ? 3.141 11.791 8.366 1.00 95.25 193 LYS A O 1
ATOM 1539 N N . ARG A 1 194 ? 1.849 11.696 10.201 1.00 92.88 194 ARG A N 1
ATOM 1540 C CA . ARG A 1 194 ? 0.629 12.242 9.592 1.00 92.88 194 ARG A CA 1
ATOM 1541 C C . ARG A 1 194 ? 0.580 13.740 9.877 1.00 92.88 194 ARG A C 1
ATOM 1543 O O . ARG A 1 194 ? 0.193 14.160 10.957 1.00 92.88 194 ARG A O 1
ATOM 1550 N N . THR A 1 195 ? 1.036 14.546 8.921 1.00 91.38 195 THR A N 1
ATOM 1551 C CA . THR A 1 195 ? 1.184 16.001 9.105 1.00 91.38 195 THR A CA 1
ATOM 1552 C C . THR A 1 195 ? -0.112 16.749 8.822 1.00 91.38 195 THR A C 1
ATOM 1554 O O . THR A 1 195 ? -0.436 17.701 9.522 1.00 91.38 195 THR A O 1
ATOM 1557 N N . ILE A 1 196 ? -0.855 16.321 7.800 1.00 86.75 196 ILE A N 1
ATOM 1558 C CA . ILE A 1 196 ? -2.176 16.872 7.484 1.00 86.75 196 ILE A CA 1
ATOM 1559 C C . ILE A 1 196 ? -3.154 15.711 7.406 1.00 86.75 196 ILE A C 1
ATOM 1561 O O . ILE A 1 196 ? -2.951 14.778 6.624 1.00 86.75 196 ILE A O 1
ATOM 1565 N N . THR A 1 197 ? -4.219 15.783 8.196 1.00 82.62 197 THR A N 1
ATOM 1566 C CA . THR A 1 197 ? -5.318 14.819 8.197 1.00 82.62 197 THR A CA 1
ATOM 1567 C C . THR A 1 197 ? -6.620 15.520 7.819 1.00 82.62 197 THR A C 1
ATOM 1569 O O . THR A 1 197 ? -6.891 16.642 8.243 1.00 82.62 197 THR A O 1
ATOM 1572 N N . LYS A 1 198 ? -7.434 14.874 6.983 1.00 79.50 198 LYS A N 1
ATOM 1573 C CA . LYS A 1 198 ? -8.773 15.346 6.611 1.00 79.50 198 LYS A CA 1
ATOM 1574 C C . LYS A 1 198 ? -9.717 14.154 6.617 1.00 79.50 198 LYS A C 1
ATOM 1576 O O . LYS A 1 198 ? -9.430 13.158 5.964 1.00 79.50 198 LYS A O 1
ATOM 1581 N N . ALA A 1 199 ? -10.811 14.247 7.378 1.00 71.50 199 ALA A N 1
ATOM 1582 C CA . ALA A 1 199 ? -11.770 13.150 7.558 1.00 71.50 199 ALA A CA 1
ATOM 1583 C C . ALA A 1 199 ? -11.082 11.806 7.899 1.00 71.50 199 ALA A C 1
ATOM 1585 O O . ALA A 1 199 ? -11.334 10.787 7.269 1.00 71.50 199 ALA A O 1
ATOM 1586 N N . GLY A 1 200 ? -10.115 11.833 8.825 1.00 72.12 200 GLY A N 1
ATOM 1587 C CA . GLY A 1 200 ? -9.351 10.654 9.252 1.00 72.12 200 GLY A CA 1
ATOM 1588 C C . GLY A 1 200 ? -8.384 10.059 8.214 1.00 72.12 200 GLY A C 1
ATOM 1589 O O . GLY A 1 200 ? -7.659 9.117 8.534 1.00 72.12 200 GLY A O 1
ATOM 1590 N N . ILE A 1 201 ? -8.298 10.621 7.005 1.00 75.19 201 ILE A N 1
ATOM 1591 C CA . ILE A 1 201 ? -7.314 10.240 5.985 1.00 75.19 201 ILE A CA 1
ATOM 1592 C C . ILE A 1 201 ? -6.099 11.158 6.098 1.00 75.19 201 ILE A C 1
ATOM 1594 O O . ILE A 1 201 ? -6.220 12.380 6.208 1.00 75.19 201 ILE A O 1
ATOM 1598 N N . SER A 1 202 ? -4.904 10.571 6.064 1.00 82.38 202 SER A N 1
ATOM 1599 C CA . SER A 1 202 ? -3.656 11.328 6.012 1.00 82.38 202 SER A CA 1
ATOM 1600 C C . SER A 1 202 ? -3.443 11.863 4.600 1.00 82.38 202 SER A C 1
ATOM 1602 O O . SER A 1 202 ? -3.116 11.110 3.687 1.00 82.38 202 SER A O 1
ATOM 1604 N N . MET A 1 203 ? -3.639 13.169 4.445 1.00 86.25 203 MET A N 1
ATOM 1605 C CA . MET A 1 203 ? -3.456 13.874 3.182 1.00 86.25 203 MET A CA 1
ATOM 1606 C C . MET A 1 203 ? -1.979 14.131 2.915 1.00 86.25 203 MET A C 1
ATOM 1608 O O . MET A 1 203 ? -1.507 13.840 1.830 1.00 86.25 203 MET A O 1
ATOM 1612 N N . LEU A 1 204 ? -1.232 14.628 3.903 1.00 90.38 204 LEU A N 1
ATOM 1613 C CA . LEU A 1 204 ? 0.216 14.819 3.798 1.00 90.38 204 LEU A CA 1
ATOM 1614 C C . LEU A 1 204 ? 0.916 13.974 4.850 1.00 90.38 204 LEU A C 1
ATOM 1616 O O . LEU A 1 204 ? 0.598 14.063 6.044 1.00 90.38 204 LEU A O 1
ATOM 1620 N N . THR A 1 205 ? 1.887 13.185 4.409 1.00 93.25 205 THR A N 1
ATOM 1621 C CA . THR A 1 205 ? 2.651 12.305 5.283 1.00 93.25 205 THR A CA 1
ATOM 1622 C C . THR A 1 205 ? 4.142 12.401 4.996 1.00 93.25 205 THR A C 1
ATOM 1624 O O . THR A 1 205 ? 4.535 12.558 3.843 1.00 93.25 205 THR A O 1
ATOM 1627 N N . HIS A 1 206 ? 4.957 12.308 6.043 1.00 94.44 206 HIS A N 1
ATOM 1628 C CA . HIS A 1 206 ? 6.416 12.317 5.950 1.00 94.44 206 HIS A CA 1
ATOM 1629 C C . HIS A 1 206 ? 6.976 10.960 6.357 1.00 94.44 206 HIS A C 1
ATOM 1631 O O . HIS A 1 206 ? 6.469 10.349 7.304 1.00 94.44 206 HIS A O 1
ATOM 1637 N N . ASN A 1 207 ? 8.025 10.514 5.666 1.00 92.19 207 ASN A N 1
ATOM 1638 C CA . ASN A 1 207 ? 8.769 9.327 6.072 1.00 92.19 207 ASN A CA 1
ATOM 1639 C C . ASN A 1 207 ? 9.356 9.539 7.478 1.00 92.19 207 ASN A C 1
ATOM 1641 O O . ASN A 1 207 ? 9.763 10.648 7.833 1.00 92.19 207 ASN A O 1
ATOM 1645 N N . SER A 1 208 ? 9.367 8.492 8.296 1.00 91.12 208 SER A N 1
ATOM 1646 C CA . SER A 1 208 ? 9.873 8.541 9.661 1.00 91.12 208 SER A CA 1
ATOM 1647 C C . SER A 1 208 ? 10.539 7.223 10.041 1.00 91.12 208 SER A C 1
ATOM 1649 O O . SER A 1 208 ? 10.069 6.135 9.706 1.00 91.12 208 SER A O 1
ATOM 1651 N N . VAL A 1 209 ? 11.643 7.320 10.779 1.00 90.19 209 VAL A N 1
ATOM 1652 C CA . VAL A 1 209 ? 12.316 6.148 11.337 1.00 90.19 209 VAL A CA 1
ATOM 1653 C C . VAL A 1 209 ? 11.493 5.627 12.522 1.00 90.19 209 VAL A C 1
ATOM 1655 O O . VAL A 1 209 ? 11.217 6.401 13.440 1.00 90.19 209 VAL A O 1
ATOM 1658 N N . PRO A 1 210 ? 11.119 4.331 12.554 1.00 92.94 210 PRO A N 1
ATOM 1659 C CA . PRO A 1 210 ? 10.397 3.755 13.684 1.00 92.94 210 PRO A CA 1
ATOM 1660 C C . PRO A 1 210 ? 11.159 3.931 15.006 1.00 92.94 210 PRO A C 1
ATOM 1662 O O . PRO A 1 210 ? 12.242 3.358 15.187 1.00 92.94 210 PRO A O 1
ATOM 1665 N N . SER A 1 211 ? 10.573 4.704 15.924 1.00 94.69 211 SER A N 1
ATOM 1666 C CA . SER A 1 211 ? 11.118 4.982 17.255 1.00 94.69 211 SER A CA 1
ATOM 1667 C C . SER A 1 211 ? 11.109 3.744 18.160 1.00 94.69 211 SER A C 1
ATOM 1669 O O . SER A 1 211 ? 10.558 2.691 17.820 1.00 94.69 211 SER A O 1
ATOM 1671 N N . ARG A 1 212 ? 11.715 3.863 19.347 1.00 94.44 212 ARG A N 1
ATOM 1672 C CA . ARG A 1 212 ? 11.692 2.800 20.360 1.00 94.44 212 ARG A CA 1
ATOM 1673 C C . ARG A 1 212 ? 10.264 2.493 20.814 1.00 94.44 212 ARG A C 1
ATOM 1675 O O . ARG A 1 212 ? 9.916 1.327 20.957 1.00 94.44 212 ARG A O 1
ATOM 1682 N N . GLU A 1 213 ? 9.445 3.520 20.996 1.00 93.88 213 GLU A N 1
ATOM 1683 C CA . GLU A 1 213 ? 8.046 3.420 21.417 1.00 93.88 213 GLU A CA 1
ATOM 1684 C C . GLU A 1 213 ? 7.217 2.696 20.351 1.00 93.88 213 GLU A C 1
ATOM 1686 O O . GLU A 1 213 ? 6.479 1.770 20.674 1.00 93.88 213 GLU A O 1
ATOM 1691 N N . ILE A 1 214 ? 7.409 3.038 19.068 1.00 96.44 214 ILE A N 1
ATOM 1692 C CA . ILE A 1 214 ? 6.785 2.323 17.941 1.00 96.44 214 ILE A CA 1
ATOM 1693 C C . ILE A 1 214 ? 7.098 0.828 18.003 1.00 96.44 214 ILE A C 1
ATOM 1695 O O . ILE A 1 214 ? 6.199 -0.001 17.867 1.00 96.44 214 ILE A O 1
ATOM 1699 N N . ARG A 1 215 ? 8.371 0.481 18.215 1.00 96.31 215 ARG A N 1
ATOM 1700 C CA . ARG A 1 215 ? 8.818 -0.917 18.275 1.00 96.31 215 ARG A CA 1
ATOM 1701 C C . ARG A 1 215 ? 8.233 -1.645 19.480 1.00 96.31 215 ARG A C 1
ATOM 1703 O O . ARG A 1 215 ? 7.764 -2.761 19.331 1.00 96.31 215 ARG A O 1
ATOM 1710 N N . GLN A 1 216 ? 8.161 -0.992 20.638 1.00 96.38 216 GLN A N 1
ATOM 1711 C CA . GLN A 1 216 ? 7.523 -1.565 21.825 1.00 96.38 216 GLN A CA 1
ATOM 1712 C C . GLN A 1 216 ? 6.033 -1.845 21.606 1.00 96.38 216 GLN A C 1
ATOM 1714 O O . GLN A 1 216 ? 5.547 -2.899 22.008 1.00 96.38 216 GLN A O 1
ATOM 1719 N N . ILE A 1 217 ? 5.302 -0.927 20.967 1.00 97.19 217 ILE A N 1
ATOM 1720 C CA . ILE A 1 217 ? 3.887 -1.135 20.630 1.00 97.19 217 ILE A CA 1
ATOM 1721 C C . ILE A 1 217 ? 3.746 -2.302 19.651 1.00 97.19 217 ILE A C 1
ATOM 1723 O O . ILE A 1 217 ? 2.916 -3.182 19.871 1.00 97.19 217 ILE A O 1
ATOM 1727 N N . PHE A 1 218 ? 4.584 -2.335 18.615 1.00 96.50 218 PHE A N 1
ATOM 1728 C CA . PHE A 1 218 ? 4.632 -3.434 17.658 1.00 96.50 218 PHE A CA 1
ATOM 1729 C C . PHE A 1 218 ? 4.864 -4.781 18.351 1.00 96.50 218 PHE A C 1
ATOM 1731 O O . PHE A 1 218 ? 4.065 -5.689 18.156 1.00 96.50 218 PHE A O 1
ATOM 1738 N N . ASP A 1 219 ? 5.866 -4.893 19.225 1.00 95.56 219 ASP A N 1
ATOM 1739 C CA . ASP A 1 219 ? 6.169 -6.130 19.955 1.00 95.56 219 ASP A CA 1
ATOM 1740 C C . ASP A 1 219 ? 4.997 -6.577 20.847 1.00 95.56 219 ASP A C 1
ATOM 1742 O O . ASP A 1 219 ? 4.717 -7.769 20.966 1.00 95.56 219 ASP A O 1
ATOM 1746 N N . ARG A 1 220 ? 4.258 -5.633 21.447 1.00 96.00 220 ARG A N 1
ATOM 1747 C CA . ARG A 1 220 ? 3.058 -5.946 22.245 1.00 96.00 220 ARG A CA 1
ATOM 1748 C C . ARG A 1 220 ? 1.895 -6.429 21.396 1.00 96.00 220 ARG A C 1
ATOM 1750 O O . ARG A 1 220 ? 1.217 -7.375 21.795 1.00 96.00 220 ARG A O 1
ATOM 1757 N N . ILE A 1 221 ? 1.680 -5.813 20.235 1.00 95.69 221 ILE A N 1
ATOM 1758 C CA . ILE A 1 221 ? 0.736 -6.337 19.244 1.00 95.69 221 ILE A CA 1
ATOM 1759 C C . ILE A 1 221 ? 1.176 -7.750 18.849 1.00 95.69 221 ILE A C 1
ATOM 1761 O O . ILE A 1 221 ? 0.327 -8.641 18.809 1.00 95.69 221 ILE A O 1
ATOM 1765 N N . LEU A 1 222 ? 2.490 -7.958 18.659 1.00 93.56 222 LEU A N 1
ATOM 1766 C CA . LEU A 1 222 ? 3.063 -9.259 18.335 1.00 93.56 222 LEU A CA 1
ATOM 1767 C C . LEU A 1 222 ? 2.775 -10.354 19.366 1.00 93.56 222 LEU A C 1
ATOM 1769 O O . LEU A 1 222 ? 2.472 -11.500 19.046 1.00 93.56 222 LEU A O 1
ATOM 1773 N N . GLU A 1 223 ? 2.837 -9.982 20.632 1.00 94.19 223 GLU A N 1
ATOM 1774 C CA . GLU A 1 223 ? 2.623 -10.900 21.742 1.00 94.19 223 GLU A CA 1
ATOM 1775 C C . GLU A 1 223 ? 1.149 -11.309 21.913 1.00 94.19 223 GLU A C 1
ATOM 1777 O O . GLU A 1 223 ? 0.866 -12.430 22.336 1.00 94.19 223 GLU A O 1
ATOM 1782 N N . LYS A 1 224 ? 0.203 -10.394 21.656 1.00 94.12 224 LYS A N 1
ATOM 1783 C CA . LYS A 1 224 ? -1.203 -10.564 22.073 1.00 94.12 224 LYS A CA 1
ATOM 1784 C C . LYS A 1 224 ? -2.179 -10.881 20.953 1.00 94.12 224 LYS A C 1
ATOM 1786 O O . LYS A 1 224 ? -3.217 -11.482 21.220 1.00 94.12 224 LYS A O 1
ATOM 1791 N N . ILE A 1 225 ? -1.897 -10.457 19.726 1.00 91.00 225 ILE A N 1
ATOM 1792 C CA . ILE A 1 225 ? -2.817 -10.617 18.600 1.00 91.00 225 ILE A CA 1
ATOM 1793 C C . ILE A 1 225 ? -2.161 -11.553 17.600 1.00 91.00 225 ILE A C 1
ATOM 1795 O O . ILE A 1 225 ? -1.089 -11.248 17.095 1.00 91.00 225 ILE A O 1
ATOM 1799 N N . LYS A 1 226 ? -2.810 -12.675 17.266 1.00 84.75 226 LYS A N 1
ATOM 1800 C CA . LYS A 1 226 ? -2.318 -13.556 16.196 1.00 84.75 226 LYS A CA 1
ATOM 1801 C C . LYS A 1 226 ? -2.135 -12.748 14.915 1.00 84.75 226 LYS A C 1
ATOM 1803 O O . LYS A 1 226 ? -3.090 -12.118 14.448 1.00 84.75 226 LYS A O 1
ATOM 1808 N N . HIS A 1 227 ? -0.926 -12.776 14.357 1.00 71.19 227 HIS A N 1
ATOM 1809 C CA . HIS A 1 227 ? -0.607 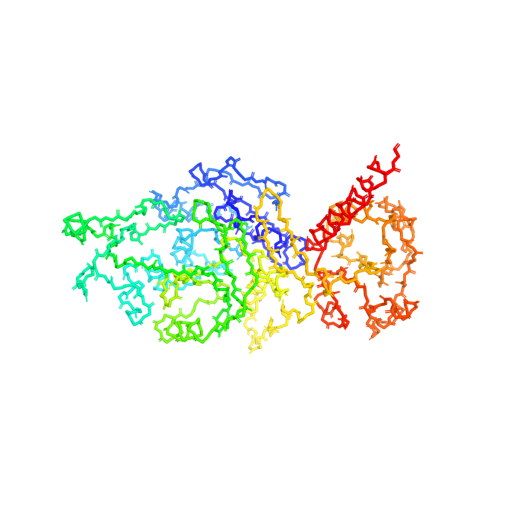-11.906 13.232 1.00 71.19 227 HIS A CA 1
ATOM 1810 C C . HIS A 1 227 ? -1.438 -12.194 12.003 1.00 71.19 227 HIS A C 1
ATOM 1812 O O . HIS A 1 227 ? -1.569 -13.358 11.615 1.00 71.19 227 HIS A O 1
ATOM 1818 N N . PRO A 1 228 ? -1.943 -11.130 11.358 1.00 71.94 228 PRO A N 1
ATOM 1819 C CA . PRO A 1 228 ? -2.521 -11.279 10.047 1.00 71.94 228 PRO A CA 1
ATOM 1820 C C . PRO A 1 228 ? -1.415 -11.723 9.075 1.00 71.94 228 PRO A C 1
ATOM 1822 O O . PRO A 1 228 ? -0.326 -11.137 9.075 1.00 71.94 228 PRO A O 1
ATOM 1825 N N . PRO A 1 229 ? -1.653 -12.755 8.251 1.00 78.25 229 PRO A N 1
ATOM 1826 C CA . PRO A 1 229 ? -0.810 -12.980 7.089 1.00 78.25 229 PRO A CA 1
ATOM 1827 C C . PRO A 1 229 ? -0.969 -11.783 6.143 1.00 78.25 229 PRO A C 1
ATOM 1829 O O . PRO A 1 229 ? -2.095 -11.399 5.832 1.00 78.25 229 PRO A O 1
ATOM 1832 N N . GLY A 1 230 ? 0.142 -11.202 5.686 1.00 89.12 230 GLY A N 1
ATOM 1833 C CA . GLY A 1 230 ? 0.124 -10.092 4.730 1.00 89.12 230 GLY A CA 1
ATOM 1834 C C . GLY A 1 230 ? 0.259 -8.695 5.360 1.00 89.12 230 GLY A C 1
ATOM 1835 O O . GLY A 1 230 ? 0.736 -8.560 6.493 1.00 89.12 230 GLY A O 1
ATOM 1836 N N . PRO A 1 231 ? -0.084 -7.629 4.614 1.00 92.38 231 PRO A N 1
ATOM 1837 C CA . PRO A 1 231 ? 0.061 -6.252 5.047 1.00 92.38 231 PRO A CA 1
ATOM 1838 C C . PRO A 1 231 ? -0.988 -5.872 6.091 1.00 92.38 231 PRO A C 1
ATOM 1840 O O . PRO A 1 231 ? -2.175 -6.167 5.963 1.00 92.38 231 PRO A O 1
ATOM 1843 N N . TRP A 1 232 ? -0.537 -5.147 7.103 1.00 94.12 232 TRP A N 1
ATOM 1844 C CA . TRP A 1 232 ? -1.379 -4.558 8.133 1.00 94.12 232 TRP A CA 1
ATOM 1845 C C . TRP A 1 232 ? -0.748 -3.261 8.617 1.00 94.12 232 TRP A C 1
ATOM 1847 O O . TRP A 1 232 ? 0.406 -2.952 8.302 1.00 94.12 232 TRP A O 1
ATOM 1857 N N . PHE A 1 233 ? -1.479 -2.482 9.397 1.00 95.06 233 PHE A N 1
ATOM 1858 C CA . PHE A 1 233 ? -0.894 -1.317 10.037 1.00 95.06 233 PHE A CA 1
ATOM 1859 C C . PHE A 1 233 ? -1.457 -1.103 11.426 1.00 95.06 233 PHE A C 1
ATOM 1861 O O . PHE A 1 233 ? -2.494 -1.643 11.807 1.00 95.06 233 PHE A O 1
ATOM 1868 N N . PHE A 1 234 ? -0.762 -0.267 12.177 1.00 95.75 234 PHE A N 1
ATOM 1869 C CA . PHE A 1 234 ? -1.308 0.315 13.383 1.00 95.75 234 PHE A CA 1
ATOM 1870 C C . PHE A 1 234 ? -1.054 1.815 13.386 1.00 95.75 234 PHE A C 1
ATOM 1872 O O . PHE A 1 234 ? -0.087 2.303 12.786 1.00 95.75 234 PHE A O 1
ATOM 1879 N N . GLN A 1 235 ? -1.952 2.563 14.016 1.00 95.50 235 GLN A N 1
ATOM 1880 C CA . GLN A 1 235 ? -1.760 3.994 14.220 1.00 95.50 235 GLN A CA 1
ATOM 1881 C C . GLN A 1 235 ? -1.435 4.275 15.668 1.00 95.50 235 GLN A C 1
ATOM 1883 O O . GLN A 1 235 ? -1.959 3.630 16.573 1.00 95.50 235 GLN A O 1
ATOM 1888 N N . ILE A 1 236 ? -0.597 5.277 15.879 1.00 95.94 236 ILE A N 1
ATOM 1889 C CA . ILE A 1 236 ? -0.233 5.745 17.209 1.00 95.94 236 ILE A CA 1
ATOM 1890 C C . ILE A 1 236 ? -0.388 7.253 17.277 1.00 95.94 236 ILE A C 1
ATOM 1892 O O . ILE A 1 236 ? -0.248 7.946 16.265 1.00 95.94 236 ILE A O 1
ATOM 1896 N N . LYS A 1 237 ? -0.591 7.755 18.489 1.00 95.06 237 LYS A N 1
ATOM 1897 C CA . LYS A 1 237 ? -0.463 9.171 18.808 1.00 95.06 237 LYS A CA 1
ATOM 1898 C C . LYS A 1 237 ? 0.312 9.330 20.104 1.00 95.06 237 LYS A C 1
ATOM 1900 O O . LYS A 1 237 ? 0.010 8.657 21.092 1.00 95.06 237 LYS A O 1
ATOM 1905 N N . GLY A 1 238 ? 1.347 10.166 20.083 1.00 93.00 238 GLY A N 1
ATOM 1906 C CA . GLY A 1 238 ? 2.327 10.202 21.168 1.00 93.00 238 GLY A CA 1
ATOM 1907 C C . GLY A 1 238 ? 2.909 8.801 21.402 1.00 93.00 238 GLY A C 1
ATOM 1908 O O . GLY A 1 238 ? 3.469 8.203 20.489 1.00 93.00 238 GLY A O 1
ATOM 1909 N N . SER A 1 239 ? 2.730 8.257 22.607 1.00 92.31 239 SER A N 1
ATOM 1910 C CA . SER A 1 239 ? 3.170 6.905 22.985 1.00 92.31 239 SER A CA 1
ATOM 1911 C C . SER A 1 239 ? 2.049 5.855 23.023 1.00 92.31 239 SER A C 1
ATOM 1913 O O . SER A 1 239 ? 2.252 4.793 23.610 1.00 92.31 239 SER A O 1
ATOM 1915 N N . HIS A 1 240 ? 0.866 6.143 22.467 1.00 95.75 240 HIS A N 1
ATOM 1916 C CA . HIS A 1 240 ? -0.313 5.278 22.595 1.00 95.75 240 HIS A CA 1
ATOM 1917 C C . HIS A 1 240 ? -0.821 4.766 21.247 1.00 95.75 240 HIS A C 1
ATOM 1919 O O . HIS A 1 240 ? -0.891 5.507 20.268 1.00 95.75 240 HIS A O 1
ATOM 1925 N N . LEU A 1 241 ? -1.231 3.501 21.232 1.00 96.69 241 LEU A N 1
ATOM 1926 C CA . LEU A 1 241 ? -1.900 2.802 20.145 1.00 96.69 241 LEU A CA 1
ATOM 1927 C C . LEU A 1 241 ? -3.331 3.318 19.965 1.00 96.69 241 LEU A C 1
ATOM 1929 O O . LEU A 1 241 ? -4.145 3.260 20.882 1.00 96.69 241 LEU A O 1
ATOM 1933 N N . LEU A 1 242 ? -3.663 3.778 18.764 1.00 93.56 242 LEU A N 1
ATOM 1934 C CA . LEU A 1 242 ? -5.015 4.202 18.415 1.00 93.56 242 LEU A CA 1
ATOM 1935 C C . LEU A 1 242 ? -5.831 3.068 17.796 1.00 93.56 242 LEU A C 1
ATOM 1937 O O . LEU A 1 242 ? -6.959 2.839 18.228 1.00 93.56 242 LEU A O 1
ATOM 1941 N N . GLU A 1 243 ? -5.270 2.361 16.821 1.00 92.00 243 GLU A N 1
ATOM 1942 C CA . GLU A 1 243 ? -5.950 1.289 16.087 1.00 92.00 243 GLU A CA 1
ATOM 1943 C C . GLU A 1 243 ? -4.939 0.290 15.521 1.00 92.00 243 GLU A C 1
ATOM 1945 O O . GLU A 1 243 ? -3.781 0.642 15.280 1.00 92.00 243 GLU A O 1
ATOM 1950 N N . VAL A 1 244 ? -5.397 -0.943 15.310 1.00 94.38 244 VAL A N 1
ATOM 1951 C CA . VAL A 1 244 ? -4.685 -2.010 14.598 1.00 94.38 244 VAL A CA 1
ATOM 1952 C C . VAL A 1 244 ? -5.622 -2.499 13.510 1.00 94.38 244 VAL A C 1
ATOM 1954 O O . VAL A 1 244 ? -6.729 -2.933 13.816 1.00 94.38 244 VAL A O 1
ATOM 1957 N N . GLU A 1 245 ? -5.188 -2.449 12.257 1.00 92.88 245 GLU A N 1
ATOM 1958 C CA . GLU A 1 245 ? -6.037 -2.766 11.114 1.00 92.88 245 GLU A CA 1
ATOM 1959 C C . GLU A 1 245 ? -5.350 -3.789 10.197 1.00 92.88 245 GLU A C 1
ATOM 1961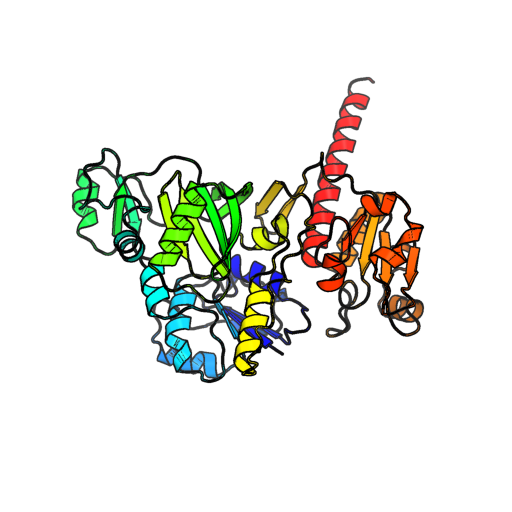 O O . GLU A 1 245 ? -4.270 -3.518 9.659 1.00 92.88 245 GLU A O 1
ATOM 1966 N N . PRO A 1 246 ? -5.952 -4.977 10.000 1.00 92.75 246 PRO A N 1
ATOM 1967 C CA . PRO A 1 246 ? -5.349 -6.069 9.242 1.00 92.75 246 PRO A CA 1
ATOM 1968 C C . PRO A 1 246 ? -5.608 -5.948 7.733 1.00 92.75 246 PRO A C 1
ATOM 1970 O O . PRO A 1 246 ? -6.145 -6.853 7.096 1.00 92.75 246 PRO A O 1
ATOM 1973 N N . ARG A 1 247 ? -5.254 -4.791 7.175 1.00 91.62 247 ARG A N 1
ATOM 1974 C CA . ARG A 1 247 ? -5.269 -4.474 5.741 1.00 91.62 247 ARG A CA 1
ATOM 1975 C C . ARG A 1 247 ? -4.236 -3.388 5.452 1.00 91.62 247 ARG A C 1
ATOM 1977 O O . ARG A 1 247 ? -3.608 -2.866 6.367 1.00 91.62 247 ARG A O 1
ATOM 1984 N N . ILE A 1 248 ? -4.098 -2.962 4.201 1.00 91.00 248 ILE A N 1
ATOM 1985 C CA . ILE A 1 248 ? -3.336 -1.740 3.912 1.00 91.00 248 ILE A CA 1
ATOM 1986 C C . ILE A 1 248 ? -4.071 -0.480 4.416 1.00 91.00 248 ILE A C 1
ATOM 1988 O O . ILE A 1 248 ? -5.306 -0.429 4.383 1.00 91.00 248 ILE A O 1
ATOM 1992 N N . PRO A 1 249 ? -3.346 0.553 4.886 1.00 88.38 249 PRO A N 1
ATOM 1993 C CA . PRO A 1 249 ? -3.949 1.824 5.279 1.00 88.38 249 PRO A CA 1
ATOM 1994 C C . PRO A 1 249 ? -4.402 2.632 4.071 1.00 88.38 249 PRO A C 1
ATOM 1996 O O . PRO A 1 249 ? -3.811 2.532 3.005 1.00 88.38 249 PRO A O 1
ATOM 1999 N N . ALA A 1 250 ? -5.349 3.552 4.273 1.00 79.62 250 ALA A N 1
ATOM 2000 C CA . ALA A 1 250 ? -5.474 4.691 3.368 1.00 7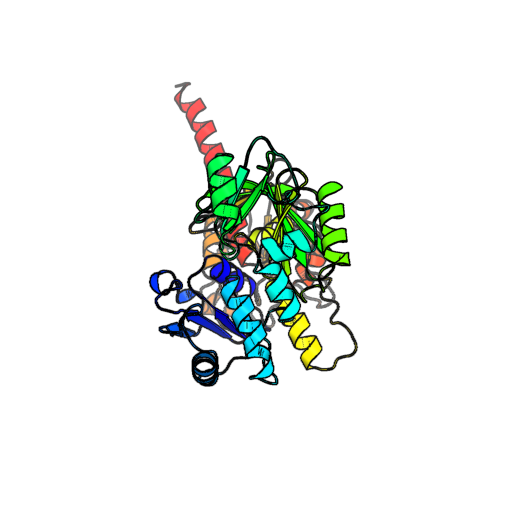9.62 250 ALA A CA 1
ATOM 2001 C C . ALA A 1 250 ? -4.142 5.465 3.373 1.00 79.62 250 ALA A C 1
ATOM 2003 O O . ALA A 1 250 ? -3.629 5.832 4.441 1.00 79.62 250 ALA A O 1
ATOM 2004 N N . GLY A 1 251 ? -3.543 5.676 2.202 1.00 78.75 251 GLY A N 1
ATOM 2005 C CA . GLY A 1 251 ? -2.141 6.085 2.123 1.00 78.75 251 GLY A CA 1
ATOM 2006 C C . GLY A 1 251 ? -1.152 4.927 2.154 1.00 78.75 251 GLY A C 1
ATOM 2007 O O . GLY A 1 251 ? -0.001 5.130 2.547 1.00 78.75 251 GLY A O 1
ATOM 2008 N N . GLY A 1 252 ? -1.585 3.734 1.749 1.00 78.62 252 GLY A N 1
ATOM 2009 C CA . GLY A 1 252 ? -0.784 2.534 1.535 1.00 78.62 252 GLY A CA 1
ATOM 2010 C C . GLY A 1 252 ? 0.293 2.725 0.473 1.00 78.62 252 GLY A C 1
ATOM 2011 O O . GLY A 1 252 ? 1.372 2.148 0.597 1.00 78.62 252 GLY A O 1
ATOM 2012 N N . SER A 1 253 ? 0.080 3.620 -0.503 1.00 82.69 253 SER A N 1
ATOM 2013 C CA . SER A 1 253 ? 1.111 3.933 -1.509 1.00 82.69 253 SER A CA 1
ATOM 2014 C C . SER A 1 253 ? 2.400 4.489 -0.900 1.00 82.69 253 SER A C 1
ATOM 2016 O O . SER A 1 253 ? 3.461 4.365 -1.501 1.00 82.69 253 SER A O 1
ATOM 2018 N N . ALA A 1 254 ? 2.351 5.031 0.322 1.00 86.12 254 ALA A N 1
ATOM 2019 C CA . ALA A 1 254 ? 3.545 5.456 1.042 1.00 86.12 254 ALA A CA 1
ATOM 2020 C C . ALA A 1 254 ? 4.554 4.311 1.231 1.00 86.12 254 ALA A C 1
ATOM 2022 O O . ALA A 1 254 ? 5.750 4.575 1.227 1.00 86.12 254 ALA A O 1
ATOM 2023 N N . ALA A 1 255 ? 4.103 3.057 1.362 1.00 88.44 255 ALA A N 1
ATOM 2024 C CA . ALA A 1 255 ? 5.020 1.928 1.486 1.00 88.44 255 ALA A CA 1
ATOM 2025 C C . ALA A 1 255 ? 5.807 1.657 0.198 1.00 88.44 255 ALA A C 1
ATOM 2027 O O . ALA A 1 255 ? 7.006 1.377 0.247 1.00 88.44 255 ALA A O 1
ATOM 2028 N N . ARG A 1 256 ? 5.141 1.828 -0.945 1.00 89.00 256 ARG A N 1
ATOM 2029 C CA . ARG A 1 256 ? 5.749 1.796 -2.274 1.00 89.00 256 ARG A CA 1
ATOM 2030 C C . ARG A 1 256 ? 6.739 2.947 -2.455 1.00 89.00 256 ARG A C 1
ATOM 2032 O O . ARG A 1 256 ? 7.921 2.720 -2.662 1.00 89.00 256 ARG A O 1
ATOM 2039 N N . TYR A 1 257 ? 6.315 4.180 -2.194 1.00 89.44 257 TYR A N 1
ATOM 2040 C CA . TYR A 1 257 ? 7.178 5.347 -2.389 1.00 89.44 257 TYR A CA 1
ATOM 2041 C C . TYR A 1 257 ? 8.364 5.443 -1.420 1.00 89.44 257 TYR A C 1
ATOM 2043 O O . TYR A 1 257 ? 9.482 5.708 -1.848 1.00 89.44 257 TYR A O 1
ATOM 2051 N N . PHE A 1 258 ? 8.153 5.266 -0.114 1.00 89.50 258 PHE A N 1
ATOM 2052 C CA . PHE A 1 258 ? 9.219 5.476 0.874 1.00 89.50 258 PHE A CA 1
ATOM 2053 C C . PHE A 1 258 ? 10.157 4.282 1.021 1.00 89.50 258 PHE A C 1
ATOM 2055 O O . PHE A 1 258 ? 11.327 4.469 1.352 1.00 89.50 258 PHE A O 1
ATOM 2062 N N . TRP A 1 259 ? 9.644 3.065 0.832 1.00 86.50 259 TRP A N 1
ATOM 2063 C CA . TRP A 1 259 ? 10.369 1.836 1.167 1.00 86.50 259 TRP A CA 1
ATOM 2064 C C . TRP A 1 259 ? 10.431 0.838 0.006 1.00 86.50 259 TRP A C 1
ATOM 2066 O O . TRP A 1 259 ? 10.875 -0.289 0.220 1.00 86.50 259 TRP A O 1
ATOM 2076 N N . ASN A 1 260 ? 9.992 1.239 -1.200 1.00 84.31 260 ASN A N 1
ATOM 2077 C CA . ASN A 1 260 ? 9.968 0.418 -2.418 1.00 84.31 260 ASN A CA 1
ATOM 2078 C C . ASN A 1 260 ? 9.395 -0.980 -2.148 1.00 84.31 260 ASN A C 1
ATOM 2080 O O . ASN A 1 260 ? 9.967 -1.997 -2.539 1.00 84.31 260 ASN A O 1
ATOM 2084 N N . HIS A 1 261 ? 8.310 -1.016 -1.368 1.00 86.06 261 HIS A N 1
ATOM 2085 C CA . HIS A 1 261 ? 7.674 -2.237 -0.899 1.00 86.06 261 HIS A CA 1
ATOM 2086 C C . HIS A 1 261 ? 6.237 -2.304 -1.418 1.00 86.06 261 HIS A C 1
ATOM 2088 O O . HIS A 1 261 ? 5.360 -1.556 -0.973 1.00 86.06 261 HIS A O 1
ATOM 2094 N N . ASN A 1 262 ? 5.966 -3.264 -2.303 1.00 88.62 262 ASN A N 1
ATOM 2095 C CA . ASN A 1 262 ? 4.621 -3.542 -2.807 1.00 88.62 262 ASN A CA 1
ATOM 2096 C C . ASN A 1 262 ? 3.961 -4.695 -2.028 1.00 88.62 262 ASN A C 1
ATOM 2098 O O . ASN A 1 262 ? 3.992 -5.855 -2.440 1.00 88.62 262 ASN A O 1
ATOM 2102 N N . GLY A 1 263 ? 3.354 -4.360 -0.886 1.00 88.81 263 GLY A N 1
ATOM 2103 C CA . GLY A 1 263 ? 2.835 -5.349 0.066 1.00 88.81 263 GLY A CA 1
ATOM 2104 C C . GLY A 1 263 ? 1.624 -6.129 -0.446 1.00 88.81 263 GLY A C 1
ATOM 2105 O O . GLY A 1 263 ? 1.453 -7.287 -0.091 1.00 88.81 263 GLY A O 1
ATOM 2106 N N . ILE A 1 264 ? 0.804 -5.536 -1.318 1.00 91.94 264 ILE A N 1
ATOM 2107 C CA . ILE A 1 264 ? -0.344 -6.229 -1.923 1.00 91.94 264 ILE A CA 1
ATOM 2108 C C . ILE A 1 264 ? 0.126 -7.285 -2.923 1.00 91.94 264 ILE A C 1
ATOM 2110 O O . ILE A 1 264 ? -0.339 -8.424 -2.888 1.00 91.94 264 ILE A O 1
ATOM 2114 N N . LEU A 1 265 ? 1.089 -6.932 -3.780 1.00 90.31 265 LEU A N 1
ATOM 2115 C CA . LEU A 1 265 ? 1.684 -7.891 -4.705 1.00 90.31 265 LEU A CA 1
ATOM 2116 C C . LEU A 1 265 ? 2.398 -9.013 -3.944 1.00 90.31 265 LEU A C 1
ATOM 2118 O O . LEU A 1 265 ? 2.234 -10.183 -4.284 1.00 90.31 265 LEU A O 1
ATOM 2122 N N . GLN A 1 266 ? 3.131 -8.667 -2.881 1.00 88.81 266 GLN A N 1
ATOM 2123 C CA . GLN A 1 266 ? 3.751 -9.658 -2.007 1.00 88.81 266 GLN A CA 1
ATOM 2124 C C . GLN A 1 266 ? 2.718 -10.619 -1.407 1.00 88.81 266 GLN A C 1
ATOM 2126 O O . GLN A 1 266 ? 2.929 -11.832 -1.419 1.00 88.81 266 GLN A O 1
ATOM 2131 N N . TRP A 1 267 ? 1.576 -10.097 -0.959 1.00 89.81 267 TRP A N 1
ATOM 2132 C CA . TRP A 1 267 ? 0.513 -10.917 -0.390 1.00 89.81 267 TRP A CA 1
ATOM 2133 C C . TRP A 1 267 ? -0.063 -11.919 -1.392 1.00 89.81 267 TRP A C 1
ATOM 2135 O O . TRP A 1 267 ? -0.327 -13.063 -1.022 1.00 89.81 267 TRP A O 1
ATOM 2145 N N . LEU A 1 268 ? -0.209 -11.532 -2.665 1.00 90.75 268 LEU A N 1
ATOM 2146 C CA . LEU A 1 268 ? -0.640 -12.456 -3.721 1.00 90.75 268 LEU A CA 1
ATOM 2147 C C . LEU A 1 268 ? 0.365 -13.587 -3.933 1.00 90.75 268 LEU A C 1
ATOM 2149 O O . LEU A 1 268 ? -0.039 -14.746 -4.007 1.00 90.75 268 LEU A O 1
ATOM 2153 N N . TYR A 1 269 ? 1.661 -13.275 -4.012 1.00 87.88 269 TYR A N 1
ATOM 2154 C CA . TYR A 1 269 ? 2.693 -14.305 -4.141 1.00 87.88 269 TYR A CA 1
ATOM 2155 C C . TYR A 1 269 ? 2.664 -15.281 -2.960 1.00 87.88 269 TYR A C 1
ATOM 2157 O O . TYR A 1 269 ? 2.704 -16.495 -3.168 1.00 87.88 269 TYR A O 1
ATOM 2165 N N . ASP A 1 270 ? 2.535 -14.763 -1.738 1.00 85.81 270 ASP A N 1
ATOM 2166 C CA . ASP A 1 270 ? 2.487 -15.583 -0.527 1.00 85.81 270 ASP A CA 1
ATOM 2167 C C . ASP A 1 270 ? 1.231 -16.474 -0.484 1.00 85.81 270 ASP A C 1
ATOM 2169 O O . ASP A 1 270 ? 1.311 -17.633 -0.068 1.00 85.81 270 ASP A O 1
ATOM 2173 N N . ALA A 1 271 ? 0.077 -15.968 -0.931 1.00 86.00 271 ALA A N 1
ATOM 2174 C CA . ALA A 1 271 ? -1.161 -16.745 -1.044 1.00 86.00 271 ALA A CA 1
ATOM 2175 C C . ALA A 1 271 ? -1.038 -17.864 -2.095 1.00 86.00 271 ALA A C 1
ATOM 2177 O O . ALA A 1 271 ? -1.390 -19.020 -1.844 1.00 86.00 271 ALA A O 1
ATOM 2178 N N . MET A 1 272 ? -0.453 -17.564 -3.258 1.00 85.31 272 MET A N 1
ATOM 2179 C CA . MET A 1 272 ? -0.226 -18.571 -4.297 1.00 85.31 272 MET A CA 1
ATOM 2180 C C . MET A 1 272 ? 0.775 -19.643 -3.868 1.00 85.31 272 MET A C 1
ATOM 2182 O O . MET A 1 272 ? 0.537 -20.826 -4.119 1.00 85.31 272 MET A O 1
ATOM 2186 N N . ALA A 1 273 ? 1.858 -19.264 -3.186 1.00 81.75 273 ALA A N 1
ATOM 2187 C CA . ALA A 1 273 ? 2.840 -20.207 -2.654 1.00 81.75 273 ALA A CA 1
ATOM 2188 C C . ALA A 1 273 ? 2.189 -21.242 -1.724 1.00 81.75 273 ALA A C 1
ATOM 2190 O O . ALA A 1 273 ? 2.453 -22.441 -1.842 1.00 81.75 273 ALA A O 1
ATOM 2191 N N . GLN A 1 274 ? 1.293 -20.781 -0.844 1.00 79.00 274 GLN A N 1
ATOM 2192 C CA . GLN A 1 274 ? 0.539 -21.646 0.063 1.00 79.00 274 GLN A CA 1
ATOM 2193 C C . GLN A 1 274 ? -0.385 -22.606 -0.696 1.00 79.00 274 GLN A C 1
ATOM 2195 O O . GLN A 1 274 ? -0.452 -23.787 -0.357 1.00 79.00 274 GLN A O 1
ATOM 2200 N N . SER A 1 275 ? -1.049 -22.135 -1.759 1.00 74.56 275 SER A N 1
ATOM 2201 C CA . SER A 1 275 ? -1.932 -22.980 -2.578 1.00 74.56 275 SER A CA 1
ATOM 2202 C C . SER A 1 275 ? -1.201 -24.143 -3.264 1.00 74.56 275 SER A C 1
ATOM 2204 O O . SER A 1 275 ? -1.762 -25.226 -3.419 1.00 74.56 275 SER A O 1
ATOM 2206 N N . LEU A 1 276 ? 0.075 -23.955 -3.617 1.00 73.44 276 LEU A N 1
ATOM 2207 C CA . LEU A 1 276 ? 0.886 -24.952 -4.318 1.00 73.44 276 LEU A CA 1
ATOM 2208 C C . LEU A 1 276 ? 1.510 -26.005 -3.384 1.00 73.44 276 LEU A C 1
ATOM 2210 O O . LEU A 1 276 ? 2.337 -26.792 -3.844 1.00 73.44 276 LEU A O 1
ATOM 2214 N N . SER A 1 277 ? 1.168 -26.016 -2.084 1.00 62.53 277 SER A N 1
ATOM 2215 C CA . SER A 1 277 ? 1.767 -26.899 -1.057 1.00 62.53 277 SER A CA 1
ATOM 2216 C C . SER A 1 277 ? 3.301 -26.937 -1.108 1.00 62.53 277 SER A C 1
ATOM 2218 O O . SER A 1 277 ? 3.941 -27.926 -0.746 1.00 62.53 277 SER A O 1
ATOM 2220 N N . SER A 1 278 ? 3.909 -25.860 -1.602 1.00 53.09 278 SER A N 1
ATOM 2221 C CA . SER A 1 278 ? 5.350 -25.774 -1.750 1.00 53.09 278 SER A CA 1
ATOM 2222 C C . SER A 1 278 ? 5.930 -25.516 -0.365 1.00 53.09 278 SER A C 1
ATOM 2224 O O . SER A 1 278 ? 5.731 -24.455 0.215 1.00 53.09 278 SER A O 1
ATOM 2226 N N . SER A 1 279 ? 6.644 -26.501 0.188 1.00 40.25 279 SER A N 1
ATOM 2227 C CA . SER A 1 279 ? 7.279 -26.421 1.514 1.00 40.25 279 SER A CA 1
ATOM 2228 C C . SER A 1 279 ? 8.395 -25.377 1.600 1.00 40.25 279 SER A C 1
ATOM 2230 O O . SER A 1 279 ? 8.911 -25.104 2.683 1.00 40.25 279 SER A O 1
ATOM 2232 N N . LYS A 1 280 ? 8.777 -24.783 0.466 1.00 38.94 280 LYS A N 1
ATOM 2233 C CA . LYS A 1 280 ? 9.631 -23.606 0.436 1.00 38.94 280 LYS A CA 1
ATOM 2234 C C . LYS A 1 280 ? 8.737 -22.372 0.511 1.00 38.94 280 LYS A C 1
ATOM 2236 O O . LYS A 1 280 ? 7.951 -22.173 -0.417 1.00 38.94 280 LYS A O 1
ATOM 2241 N N . PRO A 1 281 ? 8.889 -21.517 1.540 1.00 41.06 281 PRO A N 1
ATOM 2242 C CA . PRO A 1 281 ? 8.424 -20.148 1.416 1.00 41.06 281 PRO A CA 1
ATOM 2243 C C . PRO A 1 281 ? 9.006 -19.629 0.103 1.00 41.06 281 PRO A C 1
ATOM 2245 O O . PRO A 1 281 ? 10.226 -19.690 -0.092 1.00 41.06 281 PRO A O 1
ATOM 2248 N N . ILE A 1 282 ? 8.167 -19.154 -0.819 1.00 45.97 282 ILE A N 1
ATOM 2249 C CA . ILE A 1 282 ? 8.678 -18.200 -1.797 1.00 45.97 282 ILE A CA 1
ATOM 2250 C C . ILE A 1 282 ? 9.124 -17.048 -0.907 1.00 45.97 282 ILE A C 1
ATOM 2252 O O . ILE A 1 282 ? 8.292 -16.369 -0.316 1.00 45.97 282 ILE A O 1
ATOM 2256 N N . HIS A 1 283 ? 10.429 -16.939 -0.659 1.00 43.16 283 HIS A N 1
ATOM 2257 C CA . HIS A 1 283 ? 10.998 -15.883 0.162 1.00 43.16 283 HIS A CA 1
ATOM 2258 C C . HIS A 1 283 ? 10.813 -14.567 -0.598 1.00 43.16 283 HIS A C 1
ATOM 2260 O O . HIS A 1 283 ? 11.735 -14.036 -1.199 1.00 43.16 283 HIS A O 1
ATOM 2266 N N . THR A 1 284 ? 9.600 -14.026 -0.551 1.00 48.84 284 THR A N 1
ATOM 2267 C CA . THR A 1 284 ? 9.223 -12.706 -1.055 1.00 48.84 284 THR A CA 1
ATOM 2268 C C . THR A 1 284 ? 9.705 -11.591 -0.124 1.00 48.84 284 THR A C 1
ATOM 2270 O O . THR A 1 284 ? 9.364 -10.421 -0.298 1.00 48.84 284 THR A O 1
ATOM 2273 N N . SER A 1 285 ? 10.572 -11.911 0.851 1.00 43.44 285 SER A N 1
ATOM 2274 C CA . SER A 1 285 ? 11.409 -10.920 1.535 1.00 43.44 285 SER A CA 1
ATOM 2275 C C . SER A 1 285 ? 12.120 -9.994 0.540 1.00 43.44 285 SER A C 1
ATOM 2277 O O . SER A 1 285 ? 12.404 -8.857 0.900 1.00 43.44 285 SER A O 1
ATOM 2279 N N . SER A 1 286 ? 12.306 -10.459 -0.699 1.00 49.06 286 SER A N 1
ATOM 2280 C CA . SER A 1 286 ? 12.782 -9.752 -1.884 1.00 49.06 286 SER A CA 1
ATOM 2281 C C . SER A 1 286 ? 11.671 -9.036 -2.683 1.00 49.06 286 SER A C 1
ATOM 2283 O O . SER A 1 286 ? 11.628 -9.140 -3.899 1.00 49.06 286 SER A O 1
ATOM 2285 N N . LEU A 1 287 ? 10.693 -8.382 -2.058 1.00 56.06 287 LEU A N 1
ATOM 2286 C CA . LEU A 1 287 ? 9.837 -7.400 -2.758 1.00 56.06 287 LEU A CA 1
ATOM 2287 C C . LEU A 1 287 ? 9.986 -5.990 -2.179 1.00 56.06 287 LEU A C 1
ATOM 2289 O O . LEU A 1 287 ? 9.283 -5.076 -2.602 1.00 56.06 287 LEU A O 1
ATOM 2293 N N . SER A 1 288 ? 10.923 -5.812 -1.240 1.00 56.03 288 SER A N 1
ATOM 2294 C CA . SER A 1 288 ? 11.427 -4.503 -0.831 1.00 56.03 288 SER A CA 1
ATOM 2295 C C . SER A 1 288 ? 12.829 -4.302 -1.389 1.00 56.03 288 SER A C 1
ATOM 2297 O O . SER A 1 288 ? 13.764 -4.963 -0.935 1.00 56.03 288 SER A O 1
ATOM 2299 N N . CYS A 1 289 ? 12.990 -3.387 -2.340 1.00 56.22 289 CYS A N 1
ATOM 2300 C CA . CYS A 1 289 ? 14.320 -2.994 -2.797 1.00 56.22 289 CYS A CA 1
ATOM 2301 C C . CYS A 1 289 ? 14.868 -1.899 -1.867 1.00 56.22 289 CYS A C 1
ATOM 2303 O O . CYS A 1 289 ? 14.196 -0.910 -1.583 1.00 56.22 289 CYS A O 1
ATOM 2305 N N . SER A 1 290 ? 16.110 -2.043 -1.394 1.00 59.78 290 SER A N 1
ATOM 2306 C CA . SER A 1 290 ? 16.750 -1.068 -0.492 1.00 59.78 290 SER A CA 1
ATOM 2307 C C . SER A 1 290 ? 17.069 0.276 -1.157 1.00 59.78 290 SER A C 1
ATOM 2309 O O . SER A 1 290 ? 17.544 1.199 -0.496 1.00 59.78 290 SER A O 1
ATOM 2311 N N . LYS A 1 291 ? 16.821 0.397 -2.463 1.00 78.25 291 LYS A N 1
ATOM 2312 C CA . LYS A 1 291 ? 17.334 1.471 -3.309 1.00 78.25 291 LYS A CA 1
ATOM 2313 C C . LYS A 1 291 ? 16.223 2.406 -3.780 1.00 78.25 291 LYS A C 1
ATOM 2315 O O . LYS A 1 291 ? 16.041 2.666 -4.970 1.00 78.25 291 LYS A O 1
ATOM 2320 N N . ALA A 1 292 ? 15.451 2.874 -2.806 1.00 82.62 292 ALA A N 1
ATOM 2321 C CA . ALA A 1 292 ? 14.335 3.781 -3.014 1.00 82.62 292 ALA A CA 1
ATOM 2322 C C . ALA A 1 292 ? 14.808 5.175 -3.451 1.00 82.62 292 ALA A C 1
ATOM 2324 O O . ALA A 1 292 ? 15.876 5.655 -3.060 1.00 82.62 292 ALA A O 1
ATOM 2325 N N . VAL A 1 293 ? 13.974 5.847 -4.242 1.00 88.69 293 VAL A N 1
ATOM 2326 C CA . VAL A 1 293 ? 14.090 7.289 -4.479 1.00 88.69 293 VAL A CA 1
ATOM 2327 C C . VAL A 1 293 ? 13.922 8.012 -3.136 1.00 88.69 293 VAL A C 1
ATOM 2329 O O . VAL A 1 293 ? 13.012 7.660 -2.382 1.00 88.69 293 VAL A O 1
ATOM 2332 N N . PRO A 1 294 ? 14.758 9.013 -2.804 1.00 90.44 294 PRO A N 1
ATOM 2333 C CA . PRO A 1 294 ? 14.684 9.718 -1.530 1.00 90.44 294 PRO A CA 1
ATOM 2334 C C . PRO A 1 294 ? 13.465 10.652 -1.529 1.00 90.44 294 PRO A C 1
ATOM 2336 O O . PRO A 1 294 ? 13.535 11.844 -1.825 1.00 90.44 294 PRO A O 1
ATOM 2339 N N . ILE A 1 295 ? 12.303 10.076 -1.234 1.00 91.88 295 ILE A N 1
ATOM 2340 C CA . ILE A 1 295 ? 11.030 10.779 -1.111 1.00 91.88 295 ILE A CA 1
ATOM 2341 C C . ILE A 1 295 ? 10.843 11.146 0.361 1.00 91.88 295 ILE A C 1
ATOM 2343 O O . ILE A 1 295 ? 10.754 10.276 1.230 1.00 91.88 295 ILE A O 1
ATOM 2347 N N . ARG A 1 296 ? 10.751 12.444 0.657 1.00 91.00 296 ARG A N 1
ATOM 2348 C CA . ARG A 1 296 ? 10.570 12.945 2.030 1.00 91.00 296 ARG A CA 1
ATOM 2349 C C . ARG A 1 296 ? 9.107 13.018 2.450 1.00 91.00 296 ARG A C 1
ATOM 2351 O O . ARG A 1 296 ? 8.802 12.888 3.636 1.00 91.00 296 ARG A O 1
ATOM 2358 N N . ALA A 1 297 ? 8.200 13.231 1.496 1.00 92.44 297 ALA A N 1
ATOM 2359 C CA . ALA A 1 297 ? 6.772 13.314 1.774 1.00 92.44 297 ALA A CA 1
ATOM 2360 C C . ALA A 1 297 ? 5.909 12.832 0.608 1.00 92.44 297 ALA A C 1
ATOM 2362 O O . ALA A 1 297 ? 6.303 12.925 -0.552 1.00 92.44 297 ALA A O 1
ATOM 2363 N N . VAL A 1 298 ? 4.700 12.380 0.931 1.00 90.69 298 VAL A N 1
ATOM 2364 C CA . VAL A 1 298 ? 3.654 12.045 -0.041 1.00 90.69 298 VAL A CA 1
ATOM 2365 C C . VAL A 1 298 ? 2.417 12.869 0.292 1.00 90.69 298 VAL A C 1
ATOM 2367 O O . VAL A 1 298 ? 1.943 12.856 1.432 1.00 90.69 298 VAL A O 1
ATOM 2370 N N . LEU A 1 299 ? 1.907 13.592 -0.703 1.00 88.69 299 LEU A N 1
ATOM 2371 C CA . LEU A 1 299 ? 0.615 14.262 -0.671 1.00 88.69 299 LEU A CA 1
ATOM 2372 C C . LEU A 1 299 ? -0.390 13.451 -1.481 1.00 88.69 299 LEU A C 1
ATOM 2374 O O . LEU A 1 299 ? -0.232 13.243 -2.682 1.00 88.69 299 LEU A O 1
ATOM 2378 N N . LYS A 1 300 ? -1.455 13.042 -0.808 1.00 82.75 300 LYS A N 1
ATOM 2379 C CA . LYS A 1 300 ? -2.619 12.408 -1.399 1.00 82.75 300 LYS A CA 1
ATOM 2380 C C . LYS A 1 300 ? -3.540 13.453 -1.996 1.00 82.75 300 LYS A C 1
ATOM 2382 O O . LYS A 1 300 ? -3.952 14.394 -1.320 1.00 82.75 300 LYS A O 1
ATOM 2387 N N . SER A 1 301 ? -3.871 13.270 -3.264 1.00 76.00 301 SER A N 1
ATOM 2388 C CA . SER A 1 301 ? -4.892 14.042 -3.966 1.00 76.00 301 SER A CA 1
ATOM 2389 C C . SER A 1 301 ? -5.608 13.123 -4.966 1.00 76.00 301 SER A C 1
ATOM 2391 O O . SER A 1 301 ? -5.614 11.912 -4.760 1.00 76.00 301 SER A O 1
ATOM 2393 N N . TYR A 1 302 ? -6.213 13.660 -6.030 1.00 68.62 302 TYR A N 1
ATOM 2394 C CA . TYR A 1 302 ? -6.715 12.830 -7.134 1.00 68.62 302 TYR A CA 1
ATOM 2395 C C . TYR A 1 302 ? -5.596 11.973 -7.755 1.00 68.62 302 TYR A C 1
ATOM 2397 O O . TYR A 1 302 ? -5.807 10.812 -8.087 1.00 68.62 302 TYR A O 1
ATOM 2405 N N . GLN A 1 303 ? -4.391 12.542 -7.847 1.00 72.75 303 GLN A N 1
ATOM 2406 C CA . GLN A 1 303 ? -3.151 11.823 -8.131 1.00 72.75 303 GLN A CA 1
ATOM 2407 C C . GLN A 1 303 ? -2.188 12.006 -6.958 1.00 72.75 303 GLN A C 1
ATOM 2409 O O . GLN A 1 303 ? -2.145 13.067 -6.328 1.00 72.75 303 GLN A O 1
ATOM 2414 N N . ASP A 1 304 ? -1.422 10.969 -6.640 1.00 83.44 304 ASP A N 1
ATOM 2415 C CA . ASP A 1 304 ? -0.388 11.084 -5.619 1.00 83.44 304 ASP A CA 1
ATOM 2416 C C . ASP A 1 304 ? 0.695 12.060 -6.096 1.00 83.44 304 ASP A C 1
ATOM 2418 O O . ASP A 1 304 ? 1.133 12.024 -7.245 1.00 83.44 304 ASP A O 1
ATOM 2422 N N . HIS A 1 305 ? 1.134 12.938 -5.199 1.00 87.50 305 HIS A N 1
ATOM 2423 C CA . HIS A 1 305 ? 2.273 13.820 -5.415 1.00 87.50 305 HIS A CA 1
ATOM 2424 C C . HIS A 1 305 ? 3.368 13.475 -4.419 1.00 87.50 305 HIS A C 1
ATOM 2426 O O . HIS A 1 305 ? 3.111 13.360 -3.218 1.00 87.50 305 HIS A O 1
ATOM 2432 N N . VAL A 1 306 ? 4.598 13.341 -4.905 1.00 91.81 306 VAL A N 1
ATOM 2433 C CA . VAL A 1 306 ? 5.750 13.024 -4.060 1.00 91.81 306 VAL A CA 1
ATOM 2434 C C . VAL A 1 306 ? 6.652 14.243 -3.936 1.00 91.81 306 VAL A C 1
ATOM 2436 O O . VAL A 1 306 ? 6.883 14.970 -4.899 1.00 91.81 306 VAL A O 1
ATOM 2439 N N . PHE A 1 307 ? 7.162 14.484 -2.736 1.00 91.38 307 PHE A N 1
ATOM 2440 C CA . PHE A 1 307 ? 8.176 15.501 -2.493 1.00 91.38 307 PHE A CA 1
ATOM 2441 C C . PHE A 1 307 ? 9.515 14.800 -2.385 1.00 91.38 307 PHE A C 1
ATOM 2443 O O . PHE A 1 307 ? 9.720 13.978 -1.491 1.00 91.38 307 PHE A O 1
ATOM 2450 N N . LEU A 1 308 ? 10.403 15.132 -3.311 1.00 91.50 308 LEU A N 1
ATOM 2451 C CA . LEU A 1 308 ? 11.759 14.613 -3.360 1.00 91.50 308 LEU A CA 1
ATOM 2452 C C . LEU A 1 308 ? 12.623 15.370 -2.345 1.00 91.50 308 LEU A C 1
ATOM 2454 O O . LEU A 1 308 ? 12.362 16.537 -2.033 1.00 91.50 308 LEU A O 1
ATOM 2458 N N . ASP A 1 309 ? 13.613 14.683 -1.793 1.00 88.88 309 ASP A N 1
ATOM 2459 C CA . ASP A 1 309 ? 14.705 15.310 -1.061 1.00 88.88 309 ASP A CA 1
ATOM 2460 C C . ASP A 1 309 ? 15.721 15.839 -2.082 1.00 88.88 309 ASP A C 1
ATOM 2462 O O . ASP A 1 309 ? 16.477 15.070 -2.670 1.00 88.88 309 ASP A O 1
ATOM 2466 N N . GLU A 1 310 ? 15.683 17.145 -2.347 1.00 82.00 310 GLU A N 1
ATOM 2467 C CA . GLU A 1 310 ? 16.500 17.793 -3.382 1.00 82.00 310 GLU A CA 1
ATOM 2468 C C . GLU A 1 310 ? 18.000 17.774 -3.054 1.00 82.00 310 GLU A C 1
ATOM 2470 O O . GLU A 1 310 ? 18.814 17.824 -3.972 1.00 82.00 310 GLU A O 1
ATOM 2475 N N . GLU A 1 311 ? 18.380 17.636 -1.779 1.00 84.62 311 GLU A N 1
ATOM 2476 C CA . GLU A 1 311 ? 19.789 17.495 -1.387 1.00 84.62 311 GLU A CA 1
ATOM 2477 C C . GLU A 1 311 ? 20.329 16.107 -1.746 1.00 84.62 311 GLU A C 1
ATOM 2479 O O . GLU A 1 311 ? 21.507 15.946 -2.066 1.00 84.62 311 GLU A O 1
ATOM 2484 N N . GLN A 1 312 ? 19.461 15.093 -1.715 1.00 85.56 312 GLN A N 1
ATOM 2485 C CA . GLN A 1 312 ? 19.832 13.715 -2.022 1.00 85.56 312 GLN A CA 1
ATOM 2486 C C . GLN A 1 312 ? 19.570 13.347 -3.486 1.00 85.56 312 GLN A C 1
ATOM 2488 O O . GLN A 1 312 ? 20.261 12.480 -4.019 1.00 85.56 312 GLN A O 1
ATOM 2493 N N . PHE A 1 313 ? 18.588 13.971 -4.143 1.00 88.88 313 PHE A N 1
ATOM 2494 C CA . PHE A 1 313 ? 18.089 13.584 -5.465 1.00 88.88 313 PHE A CA 1
ATOM 2495 C C . PHE A 1 313 ? 18.582 14.487 -6.603 1.00 88.88 313 PHE A C 1
ATOM 2497 O O . PHE A 1 313 ? 17.822 15.245 -7.206 1.00 88.88 313 PHE A O 1
ATOM 2504 N N . ASP A 1 314 ? 19.859 14.347 -6.946 1.00 89.56 314 ASP A N 1
ATOM 2505 C CA . ASP A 1 314 ? 20.464 14.954 -8.138 1.00 89.56 314 ASP A CA 1
ATOM 2506 C C . ASP A 1 314 ? 20.284 14.035 -9.361 1.00 89.56 314 ASP A C 1
ATOM 2508 O O . ASP A 1 314 ? 21.165 13.232 -9.680 1.00 89.56 314 ASP A O 1
ATOM 2512 N N . LEU A 1 315 ? 19.102 14.085 -9.985 1.00 92.06 315 LEU A N 1
ATOM 2513 C CA . LEU A 1 315 ? 18.747 13.272 -11.153 1.00 92.06 315 LEU A CA 1
ATOM 2514 C C . LEU A 1 315 ? 19.384 13.824 -12.438 1.00 92.06 315 LEU A C 1
ATOM 2516 O O . LEU A 1 315 ? 19.035 14.918 -12.881 1.00 92.06 315 LEU A O 1
ATOM 2520 N N . LYS A 1 316 ? 20.240 13.023 -13.085 1.00 92.94 316 LYS A N 1
ATOM 2521 C CA . LYS A 1 316 ? 20.906 13.376 -14.356 1.00 92.94 316 LYS A CA 1
ATOM 2522 C C . LYS A 1 316 ? 20.430 12.571 -15.555 1.00 92.94 316 LYS A C 1
ATOM 2524 O O . LYS A 1 316 ? 20.510 13.069 -16.670 1.00 92.94 316 LYS A O 1
ATOM 2529 N N . ALA A 1 317 ? 19.917 11.361 -15.348 1.00 95.25 317 ALA A N 1
ATOM 2530 C CA . ALA A 1 317 ? 19.441 10.504 -16.430 1.00 95.25 317 ALA A CA 1
ATOM 2531 C C . ALA A 1 317 ? 18.243 9.654 -15.996 1.00 95.25 317 ALA A C 1
ATOM 2533 O O . ALA A 1 317 ? 18.135 9.248 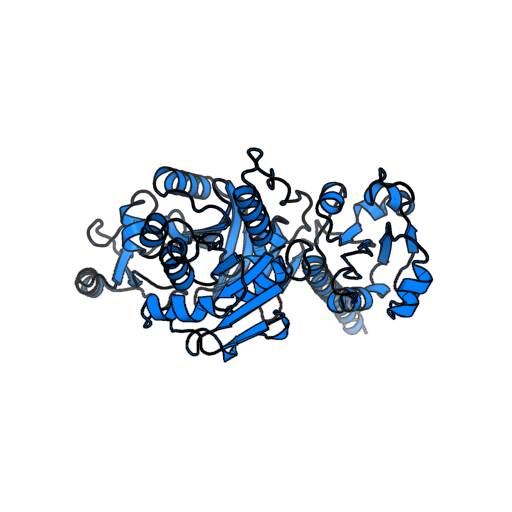-14.838 1.00 95.25 317 ALA A O 1
ATOM 2534 N N . ILE A 1 318 ? 17.371 9.326 -16.947 1.00 97.00 318 ILE A N 1
ATOM 2535 C CA . ILE A 1 318 ? 16.359 8.283 -16.762 1.00 97.00 318 ILE A CA 1
ATOM 2536 C C . ILE A 1 318 ? 16.753 7.078 -17.591 1.00 97.00 318 ILE A C 1
ATOM 2538 O O . ILE A 1 318 ? 16.986 7.202 -18.789 1.00 97.00 318 ILE A O 1
ATOM 2542 N N . VAL A 1 319 ? 16.803 5.914 -16.958 1.00 97.69 319 VAL A N 1
ATOM 2543 C CA . VAL A 1 319 ? 16.969 4.628 -17.627 1.00 97.69 319 VAL A CA 1
ATOM 2544 C C . VAL A 1 319 ? 15.650 3.888 -17.493 1.00 97.69 319 VAL A C 1
ATOM 2546 O O . VAL A 1 319 ? 15.150 3.711 -16.386 1.00 97.69 319 VAL A O 1
ATOM 2549 N N . VAL A 1 320 ? 15.058 3.489 -18.610 1.00 97.69 320 VAL A N 1
ATOM 2550 C CA . VAL A 1 320 ? 13.744 2.845 -18.623 1.00 97.69 320 VAL A CA 1
ATOM 2551 C C . VAL A 1 320 ? 13.811 1.498 -19.331 1.00 97.69 320 VAL A C 1
ATOM 2553 O O . VAL A 1 320 ? 14.417 1.383 -20.399 1.00 97.69 320 VAL A O 1
ATOM 2556 N N . GLY A 1 321 ? 13.217 0.477 -18.717 1.00 96.62 321 GLY A N 1
ATOM 2557 C CA . GLY A 1 321 ? 13.033 -0.842 -19.314 1.00 96.62 321 GLY A CA 1
ATOM 2558 C C . GLY A 1 321 ? 12.051 -0.809 -20.488 1.00 96.62 321 GLY A C 1
ATOM 2559 O O . GLY A 1 321 ? 11.115 -0.013 -20.500 1.00 96.62 321 GLY A O 1
ATOM 2560 N N . TYR A 1 322 ? 12.245 -1.678 -21.483 1.00 95.81 322 TYR A N 1
ATOM 2561 C CA . TYR A 1 322 ? 11.283 -1.827 -22.580 1.00 95.81 322 TYR A CA 1
ATOM 2562 C C . TYR A 1 322 ? 10.168 -2.826 -22.247 1.00 95.81 322 TYR A C 1
ATOM 2564 O O . TYR A 1 322 ? 9.050 -2.414 -21.940 1.00 95.81 322 TYR A O 1
ATOM 2572 N N . ASP A 1 323 ? 10.489 -4.120 -22.291 1.00 92.19 323 ASP A N 1
ATOM 2573 C CA . ASP A 1 323 ? 9.539 -5.214 -22.087 1.00 92.19 323 ASP A CA 1
ATOM 2574 C C . ASP A 1 323 ? 8.996 -5.223 -20.655 1.00 92.19 323 ASP A C 1
ATOM 2576 O O . ASP A 1 323 ? 9.740 -4.992 -19.695 1.00 92.19 323 ASP A O 1
ATOM 2580 N N . ASP A 1 324 ? 7.683 -5.415 -20.545 1.00 89.06 324 ASP A N 1
ATOM 2581 C CA . ASP A 1 324 ? 6.866 -5.398 -19.324 1.00 89.06 324 ASP A CA 1
ATOM 2582 C C . ASP A 1 324 ? 6.986 -4.111 -18.487 1.00 89.06 324 ASP A C 1
ATOM 2584 O O . ASP A 1 324 ? 6.498 -4.023 -17.365 1.00 89.06 324 ASP A O 1
ATOM 2588 N N . THR A 1 325 ? 7.594 -3.065 -19.056 1.00 92.56 325 THR A N 1
ATOM 2589 C CA . THR A 1 325 ? 7.767 -1.748 -18.427 1.00 92.56 325 THR A CA 1
ATOM 2590 C C . THR A 1 325 ? 7.143 -0.645 -19.280 1.00 92.56 325 THR A C 1
ATOM 2592 O O . THR A 1 325 ? 6.158 -0.046 -18.864 1.00 92.56 325 THR A O 1
ATOM 2595 N N . LEU A 1 326 ? 7.689 -0.376 -20.472 1.00 94.75 326 LEU A N 1
ATOM 2596 C CA . LEU A 1 326 ? 7.111 0.565 -21.442 1.00 94.75 326 LEU A CA 1
ATOM 2597 C C . LEU A 1 326 ? 6.066 -0.086 -22.339 1.00 94.75 326 LEU A C 1
ATOM 2599 O O . LEU A 1 326 ? 5.130 0.580 -22.777 1.00 94.75 326 LEU A O 1
ATOM 2603 N N . PHE A 1 327 ? 6.268 -1.362 -22.652 1.00 93.38 327 PHE A N 1
ATOM 2604 C CA . PHE A 1 327 ? 5.348 -2.165 -23.435 1.00 93.38 327 PHE A CA 1
ATOM 2605 C C . PHE A 1 327 ? 4.952 -3.383 -22.612 1.00 93.38 327 PHE A C 1
ATOM 2607 O O . PHE A 1 327 ? 5.811 -4.175 -22.233 1.00 93.38 327 PHE A O 1
ATOM 2614 N N . ASP A 1 328 ? 3.664 -3.517 -22.329 1.00 88.19 328 ASP A N 1
ATOM 2615 C CA . ASP A 1 328 ? 3.117 -4.651 -21.597 1.00 88.19 328 ASP A CA 1
ATOM 2616 C C . ASP A 1 328 ? 2.931 -5.810 -22.584 1.00 88.19 328 ASP A C 1
ATOM 2618 O O . ASP A 1 328 ? 2.063 -5.754 -23.464 1.00 88.19 328 ASP A O 1
ATOM 2622 N N . LEU A 1 329 ? 3.771 -6.848 -22.490 1.00 85.19 329 LEU A N 1
ATOM 2623 C CA . LEU A 1 329 ? 3.741 -7.953 -23.455 1.00 85.19 329 LEU A CA 1
ATOM 2624 C C . LEU A 1 329 ? 2.431 -8.742 -23.381 1.00 85.19 329 LEU A C 1
ATOM 2626 O O . LEU A 1 329 ? 2.009 -9.339 -24.374 1.00 85.19 329 LEU A O 1
ATOM 2630 N N . LYS A 1 330 ? 1.776 -8.736 -22.219 1.00 79.69 330 LYS A N 1
ATOM 2631 C CA . LYS A 1 330 ? 0.537 -9.469 -21.973 1.00 79.69 330 LYS A CA 1
ATOM 2632 C C . LYS A 1 330 ? -0.670 -8.742 -22.543 1.00 79.69 330 LYS A C 1
ATOM 2634 O O . LYS A 1 330 ? -1.500 -9.367 -23.203 1.00 79.69 330 LYS A O 1
ATOM 2639 N N . MET A 1 331 ? -0.760 -7.439 -22.295 1.00 81.19 331 MET A N 1
ATOM 2640 C CA . MET A 1 331 ? -1.813 -6.598 -22.864 1.00 81.19 331 MET A CA 1
ATOM 2641 C C . MET A 1 331 ? -1.554 -6.288 -24.340 1.00 81.19 331 MET A C 1
ATOM 2643 O O . MET A 1 331 ? -2.477 -5.897 -25.053 1.00 81.19 331 MET A O 1
ATOM 2647 N N . ASN A 1 332 ? -0.319 -6.509 -24.806 1.00 87.88 332 ASN A N 1
ATOM 2648 C CA . ASN A 1 332 ? 0.152 -6.128 -26.132 1.00 87.88 332 ASN A CA 1
ATOM 2649 C C . ASN A 1 332 ? -0.149 -4.642 -26.398 1.00 87.88 332 ASN A C 1
ATOM 2651 O O . ASN A 1 332 ? -0.701 -4.273 -27.437 1.00 87.88 332 ASN A O 1
ATOM 2655 N N . ASP A 1 333 ? 0.187 -3.807 -25.415 1.00 90.12 333 ASP A N 1
ATOM 2656 C CA . ASP A 1 333 ? -0.120 -2.382 -25.416 1.00 90.12 333 ASP A CA 1
ATOM 2657 C C . ASP A 1 333 ? 1.005 -1.560 -24.774 1.00 90.12 333 ASP A C 1
ATOM 2659 O O . ASP A 1 333 ? 1.859 -2.068 -24.041 1.00 90.12 333 ASP A O 1
ATOM 2663 N N . VAL A 1 334 ? 1.018 -0.269 -25.085 1.00 92.62 334 VAL A N 1
ATOM 2664 C CA . VAL A 1 334 ? 1.991 0.697 -24.577 1.00 92.62 334 VAL A CA 1
ATOM 2665 C C . VAL A 1 334 ? 1.496 1.289 -23.261 1.00 92.62 334 VAL A C 1
ATOM 2667 O O . VAL A 1 334 ? 0.342 1.702 -23.152 1.00 92.62 334 VAL A O 1
ATOM 2670 N N . ASP A 1 335 ? 2.389 1.442 -22.282 1.00 91.19 335 ASP A N 1
ATOM 2671 C CA . ASP A 1 335 ? 2.088 2.226 -21.083 1.00 91.19 335 ASP A CA 1
ATOM 2672 C C . ASP A 1 335 ? 2.046 3.726 -21.433 1.00 91.19 335 ASP A C 1
ATOM 2674 O O . ASP A 1 335 ? 3.059 4.439 -21.466 1.00 91.19 335 ASP A O 1
ATOM 2678 N N . ALA A 1 336 ? 0.840 4.207 -21.743 1.00 91.44 336 ALA A N 1
ATOM 2679 C CA . ALA A 1 336 ? 0.597 5.587 -22.144 1.00 91.44 336 ALA A CA 1
ATOM 2680 C C . ALA A 1 336 ? 0.930 6.601 -21.034 1.00 91.44 336 ALA A C 1
ATOM 2682 O O . ALA A 1 336 ? 1.367 7.718 -21.335 1.00 91.44 336 ALA A O 1
ATOM 2683 N N . ASP A 1 337 ? 0.759 6.229 -19.762 1.00 91.25 337 ASP A N 1
ATOM 2684 C CA . ASP A 1 337 ? 1.070 7.097 -18.625 1.00 91.25 337 ASP A CA 1
ATOM 2685 C C . ASP A 1 337 ? 2.582 7.310 -18.499 1.00 91.25 337 ASP A C 1
ATOM 2687 O O . ASP A 1 337 ? 3.031 8.455 -18.323 1.00 91.25 337 ASP A O 1
ATOM 2691 N N . LEU A 1 338 ? 3.363 6.233 -18.644 1.00 94.56 338 LEU A N 1
ATOM 2692 C CA . LEU A 1 338 ? 4.823 6.275 -18.624 1.00 94.56 338 LEU A CA 1
ATOM 2693 C C . LEU A 1 338 ? 5.381 7.020 -19.836 1.00 94.56 338 LEU A C 1
ATOM 2695 O O . LEU A 1 338 ? 6.191 7.934 -19.661 1.00 94.56 338 LEU A O 1
ATOM 2699 N N . ILE A 1 339 ? 4.903 6.725 -21.048 1.00 95.75 339 ILE A N 1
ATOM 2700 C CA . ILE A 1 339 ? 5.296 7.475 -22.253 1.00 95.75 339 ILE A CA 1
ATOM 2701 C C . ILE A 1 339 ? 4.966 8.962 -22.104 1.00 95.75 339 ILE A C 1
ATOM 2703 O O . ILE A 1 339 ? 5.812 9.811 -22.399 1.00 95.75 339 ILE A O 1
ATOM 2707 N N . GLY A 1 340 ? 3.775 9.300 -21.605 1.00 95.44 340 GLY A N 1
ATOM 2708 C CA . GLY A 1 340 ? 3.375 10.685 -21.366 1.00 95.44 340 GLY A CA 1
ATOM 2709 C C . GLY A 1 340 ? 4.272 11.393 -20.346 1.00 95.44 340 GLY A C 1
ATOM 2710 O O . GLY A 1 340 ? 4.653 12.549 -20.551 1.00 95.44 340 GLY A O 1
ATOM 2711 N N . ALA A 1 341 ? 4.664 10.704 -19.269 1.00 95.56 341 ALA A N 1
ATOM 2712 C CA . ALA A 1 341 ? 5.594 11.237 -18.276 1.00 95.56 341 ALA A CA 1
ATOM 2713 C C . ALA A 1 341 ? 6.988 11.495 -18.879 1.00 95.56 341 ALA A C 1
ATOM 2715 O O . ALA A 1 341 ? 7.518 12.601 -18.735 1.00 95.56 341 ALA A O 1
ATOM 2716 N N . LEU A 1 342 ? 7.538 10.524 -19.614 1.00 96.88 342 LEU A N 1
ATOM 2717 C CA . LEU A 1 342 ? 8.823 10.632 -20.315 1.00 96.88 342 LEU A CA 1
ATOM 2718 C C . LEU A 1 342 ? 8.819 11.757 -21.360 1.00 96.88 342 LEU A C 1
ATOM 2720 O O . LEU A 1 342 ? 9.708 12.609 -21.385 1.00 96.88 342 LEU A O 1
ATOM 2724 N N . TYR A 1 343 ? 7.773 11.844 -22.179 1.00 95.50 343 TYR A N 1
ATOM 2725 C CA . TYR A 1 343 ? 7.601 12.951 -23.121 1.00 95.50 343 TYR A CA 1
ATOM 2726 C C . TYR A 1 343 ? 7.438 14.303 -22.405 1.00 95.50 343 TYR A C 1
ATOM 2728 O O . TYR A 1 343 ? 7.774 15.364 -22.930 1.00 95.50 343 TYR A O 1
ATOM 2736 N N . GLY A 1 344 ? 6.964 14.299 -21.163 1.00 93.50 344 GLY A N 1
ATOM 2737 C CA . GLY A 1 344 ? 6.913 15.491 -20.332 1.00 93.50 344 GLY A CA 1
ATOM 2738 C C . GLY A 1 344 ? 8.292 16.048 -19.965 1.00 93.50 344 GLY A C 1
ATOM 2739 O O . GLY A 1 344 ? 8.378 17.251 -19.702 1.00 93.50 344 GLY A O 1
ATOM 2740 N N . ILE A 1 345 ? 9.342 15.223 -19.940 1.00 93.31 345 ILE A N 1
ATOM 2741 C CA . ILE A 1 345 ? 10.654 15.583 -19.375 1.00 93.31 345 ILE A CA 1
ATOM 2742 C C . ILE A 1 345 ? 11.843 15.442 -20.329 1.00 93.31 345 ILE A C 1
ATOM 2744 O O . ILE A 1 345 ? 12.933 15.857 -19.951 1.00 93.31 345 ILE A O 1
ATOM 2748 N N . TYR A 1 346 ? 11.667 14.929 -21.552 1.00 92.25 346 TYR A N 1
ATOM 2749 C CA . TYR A 1 346 ? 12.789 14.634 -22.468 1.00 92.25 346 TYR A CA 1
ATOM 2750 C C . TYR A 1 346 ? 13.716 15.824 -22.775 1.00 92.25 346 TYR A C 1
ATOM 2752 O O . TYR A 1 346 ? 14.850 15.632 -23.196 1.00 92.25 346 TYR A O 1
ATOM 2760 N N . ARG A 1 347 ? 13.242 17.065 -22.588 1.00 90.38 347 ARG A N 1
ATOM 2761 C CA . ARG A 1 347 ? 14.055 18.286 -22.756 1.00 90.38 347 ARG A CA 1
ATOM 2762 C C . ARG A 1 347 ? 14.836 18.698 -21.509 1.00 90.38 347 ARG A C 1
ATOM 2764 O O . ARG A 1 347 ? 15.679 19.580 -21.603 1.00 90.38 347 ARG A O 1
ATOM 2771 N N . LEU A 1 348 ? 14.501 18.132 -20.354 1.00 90.50 348 LEU A N 1
ATOM 2772 C CA . LEU A 1 348 ? 15.105 18.449 -19.059 1.00 90.50 348 LEU A CA 1
ATOM 2773 C C . LEU A 1 348 ? 16.152 17.414 -18.647 1.00 90.50 348 LEU A C 1
ATOM 2775 O O . LEU A 1 348 ? 17.066 17.747 -17.905 1.00 90.50 348 LEU A O 1
ATOM 2779 N N . CYS A 1 349 ? 16.003 16.168 -19.097 1.00 91.25 349 CYS A N 1
ATOM 2780 C CA . CYS A 1 349 ? 16.861 15.061 -18.700 1.00 91.25 349 CYS A CA 1
ATOM 2781 C C . CYS A 1 349 ? 16.960 14.037 -19.846 1.00 91.25 349 CYS A C 1
ATOM 2783 O O . CYS A 1 349 ? 15.926 13.720 -20.446 1.00 91.25 349 CYS A O 1
ATOM 2785 N N . PRO A 1 350 ? 18.163 13.526 -20.179 1.00 95.31 350 PRO A N 1
ATOM 2786 C CA . PRO A 1 350 ? 18.322 12.462 -21.162 1.00 95.31 350 PRO A CA 1
ATOM 2787 C C . PRO A 1 350 ? 17.627 11.175 -20.705 1.00 95.31 350 PRO A C 1
ATOM 2789 O O . PRO A 1 350 ? 17.732 10.753 -19.551 1.00 95.31 350 PRO A O 1
ATOM 2792 N N . ILE A 1 351 ? 16.940 10.532 -21.648 1.00 97.56 351 ILE A N 1
ATOM 2793 C CA . ILE A 1 351 ? 16.207 9.284 -21.430 1.00 97.56 351 ILE A CA 1
ATOM 2794 C C . ILE A 1 351 ? 16.905 8.171 -22.210 1.00 97.56 351 ILE A C 1
ATOM 2796 O O . ILE A 1 351 ? 17.087 8.270 -23.422 1.00 97.56 351 ILE A O 1
ATOM 2800 N N . TYR A 1 352 ? 17.277 7.101 -21.526 1.00 97.69 352 TYR A N 1
ATOM 2801 C CA . TYR A 1 352 ? 17.922 5.923 -22.083 1.00 97.69 352 TYR A CA 1
ATOM 2802 C C . TYR A 1 352 ? 16.949 4.751 -22.037 1.00 97.69 352 TYR A C 1
ATOM 2804 O O . TYR A 1 352 ? 16.418 4.428 -20.976 1.00 97.69 352 TYR A O 1
ATOM 2812 N N . LEU A 1 353 ? 16.741 4.090 -23.173 1.00 97.94 353 LEU A N 1
ATOM 2813 C CA . LEU A 1 353 ? 16.009 2.826 -23.214 1.00 97.94 353 LEU A CA 1
ATOM 2814 C C . LEU A 1 353 ? 16.996 1.687 -22.983 1.00 97.94 353 LEU A C 1
ATOM 2816 O O . LEU A 1 353 ? 17.986 1.601 -23.708 1.00 97.94 353 LEU A O 1
ATOM 2820 N N . VAL A 1 354 ? 16.731 0.802 -22.026 1.00 96.75 354 VAL A N 1
ATOM 2821 C CA . VAL A 1 354 ? 17.525 -0.413 -21.808 1.00 96.75 354 VAL A CA 1
ATOM 2822 C C . VAL A 1 354 ? 16.653 -1.648 -21.989 1.00 96.75 354 VAL A C 1
ATOM 2824 O O . VAL A 1 354 ? 15.532 -1.722 -21.485 1.00 96.75 354 VAL A O 1
ATOM 2827 N N . THR A 1 355 ? 17.134 -2.626 -22.752 1.00 95.19 355 THR A N 1
ATOM 2828 C CA . THR A 1 355 ? 16.258 -3.707 -23.211 1.00 95.19 355 THR A CA 1
ATOM 2829 C C . THR A 1 355 ? 16.975 -5.014 -23.521 1.00 95.19 355 THR A C 1
ATOM 2831 O O . THR A 1 355 ? 18.096 -5.023 -24.036 1.00 95.19 355 THR A O 1
ATOM 2834 N N . ARG A 1 356 ? 16.271 -6.117 -23.248 1.00 92.62 356 ARG A N 1
ATOM 2835 C CA . ARG A 1 356 ? 16.603 -7.484 -23.680 1.00 92.62 356 ARG A CA 1
ATOM 2836 C C . ARG A 1 356 ? 15.680 -7.983 -24.792 1.00 92.62 356 ARG A C 1
ATOM 2838 O O . ARG A 1 356 ? 15.730 -9.160 -25.120 1.00 92.62 356 ARG A O 1
ATOM 2845 N N . HIS A 1 357 ? 14.868 -7.098 -25.369 1.00 91.50 357 HIS A N 1
ATOM 2846 C CA . HIS A 1 357 ? 13.874 -7.442 -26.375 1.00 91.50 357 HIS A CA 1
ATOM 2847 C C . HIS A 1 357 ? 14.468 -8.321 -27.472 1.00 91.50 357 HIS A C 1
ATOM 2849 O O . HIS A 1 357 ? 15.456 -7.956 -28.113 1.00 91.50 357 HIS A O 1
ATOM 2855 N N . HIS A 1 358 ? 13.850 -9.476 -27.687 1.00 88.94 358 HIS A N 1
ATOM 2856 C CA . HIS A 1 358 ? 14.247 -10.382 -28.749 1.00 88.94 358 HIS A CA 1
ATOM 2857 C C . HIS A 1 358 ? 13.682 -9.907 -30.091 1.00 88.94 358 HIS A C 1
ATOM 2859 O O . HIS A 1 358 ? 12.505 -9.578 -30.203 1.00 88.94 358 HIS A O 1
ATOM 2865 N N . GLY A 1 359 ? 14.506 -9.942 -31.138 1.00 90.50 359 GLY A N 1
ATOM 2866 C CA . GLY A 1 359 ? 14.100 -9.557 -32.491 1.00 90.50 359 GLY A CA 1
ATOM 2867 C C . GLY A 1 359 ? 14.332 -8.077 -32.806 1.00 90.50 359 GLY A C 1
ATOM 2868 O O . GLY A 1 359 ? 15.164 -7.411 -32.193 1.00 90.50 359 GLY A O 1
ATOM 2869 N N . ASP A 1 360 ? 13.633 -7.571 -33.825 1.00 94.62 360 ASP A N 1
ATOM 2870 C CA . ASP A 1 360 ? 13.798 -6.192 -34.296 1.00 94.62 360 ASP A CA 1
ATOM 2871 C C . ASP A 1 360 ? 12.963 -5.214 -33.460 1.00 94.62 360 ASP A C 1
ATOM 2873 O O . ASP A 1 360 ? 11.816 -4.881 -33.783 1.00 94.62 360 ASP A O 1
ATOM 2877 N N . LEU A 1 361 ? 13.590 -4.720 -32.392 1.00 95.62 361 LEU A N 1
ATOM 2878 C CA . LEU A 1 361 ? 13.026 -3.705 -31.511 1.00 95.62 361 LEU A CA 1
ATOM 2879 C C . LEU A 1 361 ? 12.577 -2.444 -32.263 1.00 95.62 361 LEU A C 1
ATOM 2881 O O . LEU A 1 361 ? 11.539 -1.882 -31.927 1.00 95.62 361 LEU A O 1
ATOM 2885 N N . LEU A 1 362 ? 13.323 -1.973 -33.268 1.00 96.88 362 LEU A N 1
ATOM 2886 C CA . LEU A 1 362 ? 12.980 -0.726 -33.963 1.00 96.88 362 LEU A CA 1
ATOM 2887 C C . LEU A 1 362 ? 11.699 -0.894 -34.780 1.00 96.88 362 LEU A C 1
ATOM 2889 O O . LEU A 1 362 ? 10.834 -0.011 -34.772 1.00 96.88 362 LEU A O 1
ATOM 2893 N N . SER A 1 363 ? 11.545 -2.044 -35.435 1.00 97.00 363 SER A N 1
ATOM 2894 C CA . SER A 1 363 ? 10.293 -2.409 -36.098 1.00 97.00 363 SER A CA 1
ATOM 2895 C C . SER A 1 363 ? 9.142 -2.549 -35.097 1.00 97.00 363 SER A C 1
ATOM 2897 O O . SER A 1 363 ? 8.042 -2.058 -35.370 1.00 97.00 363 SER A O 1
ATOM 2899 N N . HIS A 1 364 ? 9.387 -3.142 -33.923 1.00 96.56 364 HIS A N 1
ATOM 2900 C CA . HIS A 1 364 ? 8.378 -3.274 -32.868 1.00 96.56 364 HIS A CA 1
ATOM 2901 C C . HIS A 1 364 ? 7.933 -1.910 -32.311 1.00 96.56 364 HIS A C 1
ATOM 2903 O O . HIS A 1 364 ? 6.739 -1.625 -32.225 1.00 96.56 364 HIS A O 1
ATOM 2909 N N . MET A 1 365 ? 8.876 -1.014 -32.018 1.00 97.25 365 MET A N 1
ATOM 2910 C CA . MET A 1 365 ? 8.592 0.356 -31.584 1.00 97.25 365 MET A CA 1
ATOM 2911 C C . MET A 1 365 ? 7.802 1.131 -32.638 1.00 97.25 365 MET A C 1
ATOM 2913 O O . MET A 1 365 ? 6.812 1.778 -32.306 1.00 97.25 365 MET A O 1
ATOM 2917 N N . LYS A 1 366 ? 8.187 1.029 -33.918 1.00 97.06 366 LYS A N 1
ATOM 2918 C CA . LYS A 1 366 ? 7.474 1.687 -35.020 1.00 97.06 366 LYS A CA 1
ATOM 2919 C C . LYS A 1 366 ? 6.033 1.192 -35.140 1.00 97.06 366 LYS A C 1
ATOM 2921 O O . LYS A 1 366 ? 5.131 2.010 -35.310 1.00 97.06 366 LYS A O 1
ATOM 2926 N N . LYS A 1 367 ? 5.815 -0.124 -35.044 1.00 96.69 367 LYS A N 1
ATOM 2927 C CA . LYS A 1 367 ? 4.478 -0.738 -35.083 1.00 96.69 367 LYS A CA 1
ATOM 2928 C C . LYS A 1 367 ? 3.582 -0.208 -33.961 1.00 96.69 367 LYS A C 1
ATOM 2930 O O . LYS A 1 367 ? 2.412 0.060 -34.207 1.00 96.69 367 LYS A O 1
ATOM 2935 N N . ASN A 1 368 ? 4.147 -0.026 -32.770 1.00 95.81 368 ASN A N 1
ATOM 2936 C CA . ASN A 1 368 ? 3.429 0.426 -31.578 1.00 95.81 368 ASN A CA 1
ATOM 2937 C C . ASN A 1 368 ? 3.519 1.948 -31.349 1.00 95.81 368 ASN A C 1
ATOM 2939 O O . ASN A 1 368 ? 3.187 2.431 -30.274 1.00 95.81 368 ASN A O 1
ATOM 2943 N N . ILE A 1 369 ? 3.962 2.719 -32.353 1.00 95.69 369 ILE A N 1
ATOM 2944 C CA . ILE A 1 369 ? 3.998 4.194 -32.325 1.00 95.69 369 ILE A CA 1
ATOM 2945 C C . ILE A 1 369 ? 4.842 4.744 -31.153 1.00 95.69 369 ILE A C 1
ATOM 2947 O O . ILE A 1 369 ? 4.588 5.821 -30.617 1.00 95.69 369 ILE A O 1
ATOM 2951 N N . ILE A 1 370 ? 5.899 4.027 -30.764 1.00 96.06 370 ILE A N 1
ATOM 2952 C CA . ILE A 1 370 ? 6.854 4.490 -29.754 1.00 96.06 370 ILE A CA 1
ATOM 2953 C C . ILE A 1 370 ? 7.967 5.274 -30.470 1.00 96.06 370 ILE A C 1
ATOM 2955 O O . ILE A 1 370 ? 8.734 4.686 -31.242 1.00 96.06 370 ILE A O 1
ATOM 2959 N N . PRO A 1 371 ? 8.093 6.596 -30.250 1.00 94.25 371 PRO A N 1
ATOM 2960 C CA . PRO A 1 371 ? 9.067 7.415 -30.961 1.00 94.25 371 PRO A CA 1
ATOM 2961 C C . PRO A 1 371 ? 10.492 7.108 -30.488 1.00 94.25 371 PRO A C 1
ATOM 2963 O O . PRO A 1 371 ? 10.865 7.415 -29.360 1.00 94.25 371 PRO A O 1
ATOM 2966 N N . VAL A 1 372 ? 11.324 6.563 -31.378 1.00 96.00 372 VAL A N 1
ATOM 2967 C CA . VAL A 1 372 ? 12.752 6.291 -31.111 1.00 96.00 372 VAL A CA 1
ATOM 2968 C C . VAL A 1 372 ? 13.494 7.560 -30.677 1.00 96.00 372 VAL A C 1
ATOM 2970 O O . VAL A 1 372 ? 14.384 7.501 -29.837 1.00 96.00 372 VAL A O 1
ATOM 2973 N N . GLN A 1 373 ? 13.084 8.721 -31.194 1.00 95.00 373 GLN A N 1
ATOM 2974 C CA . GLN A 1 373 ? 13.674 10.028 -30.897 1.00 95.00 373 GLN A CA 1
ATOM 2975 C C . GLN A 1 373 ? 13.404 10.517 -29.466 1.00 95.00 373 GLN A C 1
ATOM 2977 O O . GLN A 1 373 ? 14.012 11.498 -29.044 1.00 95.00 373 GLN A O 1
ATOM 2982 N N . LEU A 1 374 ? 12.501 9.866 -28.723 1.00 96.19 374 LEU A N 1
ATOM 2983 C CA . LEU A 1 374 ? 12.322 10.131 -27.294 1.00 96.19 374 LEU A CA 1
ATOM 2984 C C . LEU A 1 374 ? 13.555 9.708 -26.488 1.00 96.19 374 LEU A C 1
ATOM 2986 O O . LEU A 1 374 ? 13.822 10.272 -25.429 1.00 96.19 374 LEU A O 1
ATOM 2990 N N . PHE A 1 375 ? 14.302 8.726 -26.994 1.00 97.12 375 PHE A N 1
ATOM 2991 C CA . PHE A 1 375 ? 15.444 8.152 -26.308 1.00 97.12 375 PHE A CA 1
ATOM 2992 C C . PHE A 1 375 ? 16.736 8.760 -26.840 1.00 97.12 375 PHE A C 1
ATOM 2994 O O . PHE A 1 375 ? 17.025 8.715 -28.034 1.00 97.12 375 PHE A O 1
ATOM 3001 N N . HIS A 1 376 ? 17.548 9.281 -25.925 1.00 96.12 376 HIS A N 1
ATOM 3002 C CA . HIS A 1 376 ? 18.906 9.722 -26.211 1.00 96.12 376 HIS A CA 1
ATOM 3003 C C . HIS A 1 376 ? 19.741 8.571 -26.787 1.00 96.12 376 HIS A C 1
ATOM 3005 O O . HIS A 1 376 ? 20.507 8.754 -27.732 1.00 96.12 376 HIS A O 1
ATOM 3011 N N . LYS A 1 377 ? 19.566 7.367 -26.230 1.00 96.19 377 LYS A N 1
ATOM 3012 C CA . LYS A 1 377 ? 20.180 6.140 -26.733 1.00 96.19 377 LYS A CA 1
ATOM 3013 C C . LYS A 1 377 ? 19.354 4.917 -26.348 1.00 96.19 377 LYS A C 1
ATOM 3015 O O . LYS A 1 377 ? 18.756 4.874 -25.274 1.00 96.19 377 LYS A O 1
ATOM 3020 N N . ILE A 1 378 ? 19.378 3.912 -27.220 1.00 97.00 378 ILE A N 1
ATOM 3021 C CA . ILE A 1 378 ? 18.860 2.571 -26.951 1.00 97.00 378 ILE A CA 1
ATOM 3022 C C . ILE A 1 378 ? 20.047 1.655 -26.638 1.00 97.00 378 ILE A C 1
ATOM 3024 O O . ILE A 1 378 ? 21.014 1.593 -27.400 1.00 97.00 378 ILE A O 1
ATOM 3028 N N . ILE A 1 379 ? 19.981 0.976 -25.498 1.00 95.69 379 ILE A N 1
ATOM 3029 C CA . ILE A 1 379 ? 21.011 0.097 -24.952 1.00 95.69 379 ILE A CA 1
ATOM 3030 C C . ILE A 1 379 ? 20.452 -1.320 -24.959 1.00 95.69 379 ILE A C 1
ATOM 3032 O O . ILE A 1 379 ? 19.569 -1.659 -24.171 1.00 95.69 379 ILE A O 1
ATOM 3036 N N . HIS A 1 380 ? 20.963 -2.149 -25.860 1.00 94.25 380 HIS A N 1
ATOM 3037 C CA . HIS A 1 380 ? 20.617 -3.560 -25.880 1.00 94.25 380 HIS A CA 1
ATOM 3038 C C . HIS A 1 380 ? 21.548 -4.332 -24.942 1.00 94.25 380 HIS A C 1
ATOM 3040 O O . HIS A 1 380 ? 22.760 -4.118 -24.981 1.00 94.25 380 HIS A O 1
ATOM 3046 N N . VAL A 1 381 ? 20.984 -5.194 -24.096 1.00 92.81 381 VAL A N 1
ATOM 3047 C CA . VAL A 1 381 ? 21.737 -6.068 -23.189 1.00 92.81 381 VAL A CA 1
ATOM 3048 C C . VAL A 1 381 ? 21.928 -7.420 -23.890 1.00 92.81 381 VAL A C 1
ATOM 3050 O O . VAL A 1 381 ? 20.953 -8.157 -24.025 1.00 92.81 381 VAL A O 1
ATOM 3053 N N . PRO A 1 382 ? 23.137 -7.734 -24.392 1.00 78.06 382 PRO A N 1
ATOM 3054 C CA . PRO A 1 382 ? 23.361 -8.884 -25.271 1.00 78.06 382 PRO A CA 1
ATOM 3055 C C . PRO A 1 382 ? 23.458 -10.226 -24.534 1.00 78.06 382 PRO A C 1
ATOM 3057 O O . PRO A 1 382 ? 23.255 -11.266 -25.152 1.00 78.06 382 PRO A O 1
ATOM 3060 N N . ASP A 1 383 ? 23.802 -10.215 -23.243 1.00 79.25 383 ASP A N 1
ATOM 3061 C CA . ASP A 1 383 ? 23.967 -11.412 -22.412 1.00 79.25 383 ASP A CA 1
ATOM 3062 C C . ASP A 1 383 ? 22.906 -11.422 -21.304 1.00 79.25 383 ASP A C 1
ATOM 3064 O O . ASP A 1 383 ? 22.787 -10.468 -20.535 1.00 79.25 383 ASP A O 1
ATOM 3068 N N . GLU A 1 384 ? 22.149 -12.513 -21.188 1.00 75.69 384 GLU A N 1
ATOM 3069 C CA . GLU A 1 384 ? 21.149 -12.705 -20.128 1.00 75.69 384 GLU A CA 1
ATOM 3070 C C . GLU A 1 384 ? 21.758 -12.699 -18.720 1.00 75.69 384 GLU A C 1
ATOM 3072 O O . GLU A 1 384 ? 21.060 -12.425 -17.742 1.00 75.69 384 GLU A O 1
ATOM 3077 N N . LYS A 1 385 ? 23.058 -12.991 -18.599 1.00 80.69 385 LYS A N 1
ATOM 3078 C CA . LYS A 1 385 ? 23.780 -12.927 -17.323 1.00 80.69 385 LYS A CA 1
ATOM 3079 C C . LYS A 1 385 ? 24.195 -11.509 -16.945 1.00 80.69 385 LYS A C 1
ATOM 3081 O O . LYS A 1 385 ? 24.468 -11.274 -15.771 1.00 80.69 385 LYS A O 1
ATOM 3086 N N . GLN A 1 386 ? 24.249 -10.591 -17.908 1.00 90.00 386 GLN A N 1
ATOM 3087 C CA . GLN A 1 386 ? 24.583 -9.196 -17.662 1.00 90.00 386 GLN A CA 1
ATOM 3088 C C . GLN A 1 386 ? 23.360 -8.454 -17.114 1.00 90.00 386 GLN A C 1
ATOM 3090 O O . GLN A 1 386 ? 22.262 -8.517 -17.675 1.00 90.00 386 GLN A O 1
ATOM 3095 N N . THR A 1 387 ? 23.554 -7.705 -16.036 1.00 90.69 387 THR A N 1
ATOM 3096 C CA . THR A 1 387 ? 22.520 -6.844 -15.438 1.00 90.69 387 THR A CA 1
ATOM 3097 C C . THR A 1 387 ? 22.294 -5.583 -16.287 1.00 90.69 387 THR A C 1
ATOM 3099 O O . THR A 1 387 ? 23.205 -5.124 -16.992 1.00 90.69 387 THR A O 1
ATOM 3102 N N . LYS A 1 388 ? 21.114 -4.943 -16.203 1.00 92.88 388 LYS A N 1
ATOM 3103 C CA . LYS A 1 388 ? 20.900 -3.647 -16.889 1.00 92.88 388 LYS A CA 1
ATOM 3104 C C . LYS A 1 388 ? 21.869 -2.575 -16.384 1.00 92.88 388 LYS A C 1
ATOM 3106 O O . LYS A 1 388 ? 22.328 -1.739 -17.162 1.00 92.88 388 LYS A O 1
ATOM 3111 N N . TRP A 1 389 ? 22.241 -2.634 -15.104 1.00 91.94 389 TRP A N 1
ATOM 3112 C CA . TRP A 1 389 ? 23.254 -1.753 -14.520 1.00 91.94 389 TRP A CA 1
ATOM 3113 C C . TRP A 1 389 ? 24.600 -1.846 -15.245 1.00 91.94 389 TRP A C 1
ATOM 3115 O O . TRP A 1 389 ? 25.178 -0.822 -15.627 1.00 91.94 389 TRP A O 1
ATOM 3125 N N . GLU A 1 390 ? 25.097 -3.064 -15.460 1.00 91.88 390 GLU A N 1
ATOM 3126 C CA . GLU A 1 390 ? 26.365 -3.312 -16.150 1.00 91.88 390 GLU A CA 1
ATOM 3127 C C . GLU A 1 390 ? 26.313 -2.866 -17.613 1.00 91.88 390 GLU A C 1
ATOM 3129 O O . GLU A 1 390 ? 27.253 -2.228 -18.087 1.00 91.88 390 GLU A O 1
ATOM 3134 N N . ALA A 1 391 ? 25.206 -3.128 -18.312 1.00 92.69 391 ALA A N 1
ATOM 3135 C CA . ALA A 1 391 ? 25.033 -2.715 -19.706 1.00 92.69 391 ALA A CA 1
ATOM 3136 C C . ALA A 1 391 ? 25.025 -1.184 -19.883 1.00 92.69 391 ALA A C 1
ATOM 3138 O O . ALA A 1 391 ? 25.491 -0.657 -20.896 1.00 92.69 391 ALA A O 1
ATOM 3139 N N . CYS A 1 392 ? 24.567 -0.444 -18.872 1.00 92.81 392 CYS A N 1
ATOM 3140 C CA . CYS A 1 392 ? 24.555 1.018 -18.860 1.00 92.81 392 CYS A CA 1
ATOM 3141 C C . CYS A 1 392 ? 25.923 1.663 -18.551 1.00 92.81 392 CYS A C 1
ATOM 3143 O O . CYS A 1 392 ? 25.970 2.853 -18.247 1.00 92.81 392 CYS A O 1
ATOM 3145 N N . VAL A 1 393 ? 27.049 0.939 -18.644 1.00 89.25 393 VAL A N 1
ATOM 3146 C CA . VAL A 1 393 ? 28.404 1.482 -18.382 1.00 89.25 393 VAL A CA 1
ATOM 3147 C C . VAL A 1 393 ? 28.747 2.726 -19.210 1.00 89.25 393 VAL A C 1
ATOM 3149 O O . VAL A 1 393 ? 29.505 3.580 -18.760 1.00 89.25 393 VAL A O 1
ATOM 3152 N N . LEU A 1 394 ? 28.143 2.874 -20.393 1.00 87.75 394 LEU A N 1
ATOM 3153 C CA . LEU A 1 394 ? 28.344 4.032 -21.266 1.00 87.75 394 LEU A CA 1
ATOM 3154 C C . LEU A 1 394 ? 27.871 5.362 -20.660 1.00 87.75 394 LEU A C 1
ATOM 3156 O O . LEU A 1 394 ? 28.293 6.408 -21.140 1.00 87.75 394 LEU A O 1
ATOM 3160 N N . LEU A 1 395 ? 27.013 5.330 -19.631 1.00 89.69 395 LEU A N 1
ATOM 3161 C CA . LEU A 1 395 ? 26.605 6.523 -18.881 1.00 89.69 395 LEU A CA 1
ATOM 3162 C C . LEU A 1 395 ? 27.743 7.052 -17.983 1.00 89.69 395 LEU A C 1
ATOM 3164 O O . LEU A 1 395 ? 27.626 8.139 -17.426 1.00 89.69 395 LEU A O 1
ATOM 3168 N N . GLY A 1 396 ? 28.834 6.297 -17.802 1.00 89.50 396 GLY A N 1
ATOM 3169 C CA . GLY A 1 396 ? 29.950 6.698 -16.947 1.00 89.50 396 GLY A CA 1
ATOM 3170 C C . GLY A 1 396 ? 29.488 7.043 -15.529 1.00 89.50 396 GLY A C 1
ATOM 3171 O O . GLY A 1 396 ? 28.735 6.292 -14.904 1.00 89.50 396 GLY A O 1
ATOM 3172 N N . GLU A 1 397 ? 29.920 8.198 -15.026 1.00 87.75 397 GLU A N 1
ATOM 3173 C CA . GLU A 1 397 ? 29.545 8.685 -13.694 1.00 87.75 397 GLU A CA 1
ATOM 3174 C C . GLU A 1 397 ? 28.072 9.115 -13.594 1.00 87.75 397 GLU A C 1
ATOM 3176 O O . GLU A 1 397 ? 27.490 9.016 -12.510 1.00 87.75 397 GLU A O 1
ATOM 3181 N N . GLU A 1 398 ? 27.423 9.511 -14.700 1.00 87.94 398 GLU A N 1
ATOM 3182 C CA . GLU A 1 398 ? 25.999 9.892 -14.706 1.00 87.94 398 GLU A CA 1
ATOM 3183 C C . GLU A 1 398 ? 25.090 8.729 -14.308 1.00 87.94 398 GLU A C 1
ATOM 3185 O O . GLU A 1 398 ? 24.001 8.945 -13.778 1.00 87.94 398 GLU A O 1
ATOM 3190 N N . ARG A 1 399 ? 25.555 7.484 -14.477 1.00 89.56 399 ARG A N 1
ATOM 3191 C CA . ARG A 1 399 ? 24.829 6.287 -14.035 1.00 89.56 399 ARG A CA 1
ATOM 3192 C C . ARG A 1 399 ? 24.558 6.300 -12.525 1.00 89.56 399 ARG A C 1
ATOM 3194 O O . ARG A 1 399 ? 23.533 5.795 -12.080 1.00 89.56 399 ARG A O 1
ATOM 3201 N N . ASN A 1 400 ? 25.433 6.927 -11.735 1.00 89.44 400 ASN A N 1
ATOM 3202 C CA . ASN A 1 400 ? 25.239 7.100 -10.290 1.00 89.44 400 ASN A CA 1
ATOM 3203 C C . ASN A 1 400 ? 24.187 8.162 -9.948 1.00 89.44 400 ASN A C 1
ATOM 3205 O O . ASN A 1 400 ? 23.843 8.330 -8.786 1.00 89.44 400 ASN A O 1
ATOM 3209 N N . HIS A 1 401 ? 23.682 8.874 -10.944 1.00 92.62 401 HIS A N 1
ATOM 3210 C CA . HIS A 1 401 ? 22.646 9.894 -10.840 1.00 92.62 401 HIS A CA 1
ATOM 3211 C C . HIS A 1 401 ? 21.439 9.537 -11.715 1.00 92.62 401 HIS A C 1
ATOM 3213 O O . HIS A 1 401 ? 20.603 10.387 -12.018 1.00 92.62 401 HIS A O 1
ATOM 3219 N N . ALA A 1 402 ? 21.365 8.276 -12.148 1.00 94.50 402 ALA A N 1
ATOM 3220 C CA . ALA A 1 402 ? 20.300 7.768 -12.980 1.00 94.50 402 ALA A CA 1
ATOM 3221 C C . ALA A 1 402 ? 19.264 7.019 -12.141 1.00 94.50 402 ALA A C 1
ATOM 3223 O O . ALA A 1 402 ? 19.614 6.193 -11.289 1.00 94.50 402 ALA A O 1
ATOM 3224 N N . ILE A 1 403 ? 17.989 7.281 -12.420 1.00 95.31 403 ILE A N 1
ATOM 3225 C CA . ILE A 1 403 ? 16.896 6.446 -11.926 1.00 95.31 403 ILE A CA 1
ATOM 3226 C C . ILE A 1 403 ? 16.612 5.330 -12.931 1.00 95.31 403 ILE A C 1
ATOM 3228 O O . ILE A 1 403 ? 16.483 5.602 -14.127 1.00 95.31 403 ILE A O 1
ATOM 3232 N N . LEU A 1 404 ? 16.508 4.092 -12.448 1.00 96.25 404 LEU A N 1
ATOM 3233 C CA . LEU A 1 404 ? 15.958 2.984 -13.225 1.00 96.25 404 LEU A CA 1
ATOM 3234 C C . LEU A 1 404 ? 14.448 2.884 -13.002 1.00 96.25 404 LEU A C 1
ATOM 3236 O O . LEU A 1 404 ? 14.000 2.728 -11.867 1.00 96.25 404 LEU A O 1
ATOM 3240 N N . ILE A 1 405 ? 13.688 2.902 -14.091 1.00 95.50 405 ILE A N 1
ATOM 3241 C CA . ILE A 1 405 ? 12.264 2.565 -14.115 1.00 95.50 405 ILE A CA 1
ATOM 3242 C C . ILE A 1 405 ? 12.132 1.207 -14.796 1.00 95.50 405 ILE A C 1
ATOM 3244 O O . ILE A 1 405 ? 12.413 1.089 -15.990 1.00 95.50 405 ILE A O 1
ATOM 3248 N N . ASP A 1 406 ? 11.746 0.185 -14.036 1.00 92.81 406 ASP A N 1
ATOM 3249 C CA . ASP A 1 406 ? 11.678 -1.197 -14.519 1.00 92.81 406 ASP A CA 1
ATOM 3250 C C . ASP A 1 406 ? 10.677 -2.009 -13.708 1.00 92.81 406 ASP A C 1
ATOM 3252 O O . ASP A 1 406 ? 10.673 -1.899 -12.481 1.00 92.81 406 ASP A O 1
ATOM 3256 N N . ASP A 1 407 ? 9.866 -2.854 -14.344 1.00 88.56 407 ASP A N 1
ATOM 3257 C CA . ASP A 1 407 ? 8.923 -3.711 -13.613 1.00 88.56 407 ASP A CA 1
ATOM 3258 C C . ASP A 1 407 ? 9.580 -4.973 -13.029 1.00 88.56 407 ASP A C 1
ATOM 3260 O O . ASP A 1 407 ? 9.111 -5.507 -12.015 1.00 88.56 407 ASP A O 1
ATOM 3264 N N . SER A 1 408 ? 10.760 -5.363 -13.528 1.00 86.56 408 SER A N 1
ATOM 3265 C CA . SER A 1 408 ? 11.531 -6.466 -12.952 1.00 86.56 408 SER A CA 1
ATOM 3266 C C . SER A 1 408 ? 12.099 -6.098 -11.583 1.00 86.56 408 SER A C 1
ATOM 3268 O O . SER A 1 408 ? 13.002 -5.267 -11.457 1.00 86.56 408 SER A O 1
ATOM 3270 N N . TYR A 1 409 ? 11.612 -6.773 -10.535 1.00 83.50 409 TYR A N 1
ATOM 3271 C CA . TYR A 1 409 ? 12.157 -6.610 -9.184 1.00 83.50 409 TYR A CA 1
ATOM 3272 C C . TYR A 1 409 ? 13.665 -6.879 -9.149 1.00 83.50 409 TYR A C 1
ATOM 3274 O O . TYR A 1 409 ? 14.409 -6.112 -8.543 1.00 83.50 409 TYR A O 1
ATOM 3282 N N . ARG A 1 410 ? 14.116 -7.938 -9.832 1.00 85.19 410 ARG A N 1
ATOM 3283 C CA . ARG A 1 410 ? 15.527 -8.327 -9.866 1.00 85.19 410 ARG A CA 1
ATOM 3284 C C . ARG A 1 410 ? 16.402 -7.214 -10.443 1.00 85.19 410 ARG A C 1
ATOM 3286 O O . ARG A 1 410 ? 17.438 -6.904 -9.871 1.00 85.19 410 ARG A O 1
ATOM 3293 N N . GLU A 1 411 ? 15.965 -6.572 -11.525 1.00 88.94 411 GLU A N 1
ATOM 3294 C CA . GLU A 1 411 ? 16.719 -5.462 -12.123 1.00 88.94 411 GLU A CA 1
ATOM 3295 C C . GLU A 1 411 ? 16.778 -4.251 -11.193 1.00 88.94 411 GLU A C 1
ATOM 3297 O O . GLU A 1 411 ? 17.838 -3.645 -11.038 1.00 88.94 411 GLU A O 1
ATOM 3302 N N . ARG A 1 412 ? 15.666 -3.920 -10.523 1.00 90.00 412 ARG A N 1
ATOM 3303 C CA . ARG A 1 412 ? 15.645 -2.857 -9.506 1.00 90.00 412 ARG A CA 1
ATOM 3304 C C . ARG A 1 412 ? 16.577 -3.169 -8.336 1.00 90.00 412 ARG A C 1
ATOM 3306 O O . ARG A 1 412 ? 17.275 -2.283 -7.849 1.00 90.00 412 ARG A O 1
ATOM 3313 N N . GLU A 1 413 ? 16.614 -4.423 -7.898 1.00 86.50 413 GLU A N 1
ATOM 3314 C CA . GLU A 1 413 ? 17.504 -4.883 -6.833 1.00 86.50 413 GLU A CA 1
ATOM 3315 C C . GLU A 1 413 ? 18.977 -4.872 -7.257 1.00 86.50 413 GLU A C 1
ATOM 3317 O O . GLU A 1 413 ? 19.836 -4.533 -6.445 1.00 86.50 413 GLU A O 1
ATOM 3322 N N . GLU A 1 414 ? 19.296 -5.175 -8.514 1.00 88.62 414 GLU A N 1
ATOM 3323 C CA . GLU A 1 414 ? 20.664 -5.144 -9.050 1.00 88.62 414 GLU A CA 1
ATOM 3324 C C . GLU A 1 414 ? 21.147 -3.699 -9.320 1.00 88.62 414 GLU A C 1
ATOM 3326 O O . GLU A 1 414 ? 22.314 -3.377 -9.072 1.00 88.62 414 GLU A O 1
ATOM 3331 N N . TRP A 1 415 ? 20.255 -2.780 -9.710 1.00 91.06 415 TRP A N 1
ATOM 3332 C CA . TRP A 1 415 ? 20.566 -1.372 -10.014 1.00 91.06 415 TRP A CA 1
ATOM 3333 C C . TRP A 1 415 ? 21.215 -0.633 -8.847 1.00 91.06 415 TRP A C 1
ATOM 3335 O O . TRP A 1 415 ? 20.608 -0.570 -7.802 1.00 91.06 415 TRP A O 1
ATOM 3345 N N . GLN A 1 416 ? 22.415 -0.050 -8.924 1.00 88.06 416 GLN A N 1
ATOM 3346 C CA . GLN A 1 416 ? 23.136 0.386 -7.701 1.00 88.06 416 GLN A CA 1
ATOM 3347 C C . GLN A 1 416 ? 22.630 1.679 -7.030 1.00 88.06 416 GLN A C 1
ATOM 3349 O O . GLN A 1 416 ? 23.067 1.994 -5.923 1.00 88.06 416 GLN A O 1
ATOM 3354 N N . ARG A 1 417 ? 21.723 2.423 -7.669 1.00 89.50 417 ARG A N 1
ATOM 3355 C CA . ARG A 1 417 ? 21.188 3.707 -7.178 1.00 89.50 417 ARG A CA 1
ATOM 3356 C C . ARG A 1 417 ? 19.656 3.660 -7.153 1.00 89.50 417 ARG A C 1
ATOM 3358 O O . ARG A 1 417 ? 19.083 2.624 -6.856 1.00 89.50 417 ARG A O 1
ATOM 3365 N N . TRP A 1 418 ? 18.981 4.759 -7.464 1.00 92.62 418 TRP A N 1
ATOM 3366 C CA . TRP A 1 418 ? 17.534 4.871 -7.375 1.00 92.62 418 TRP A CA 1
ATOM 3367 C C . TRP A 1 418 ? 16.847 3.983 -8.402 1.00 92.62 418 TRP A C 1
ATOM 3369 O O . TRP A 1 418 ? 17.175 4.028 -9.588 1.00 92.62 418 TRP A O 1
ATOM 3379 N N . SER A 1 419 ? 15.878 3.202 -7.944 1.00 92.81 419 SER A N 1
ATOM 3380 C CA . SER A 1 419 ? 15.016 2.418 -8.816 1.00 92.81 419 SER A CA 1
ATOM 3381 C C . SER A 1 419 ? 13.572 2.454 -8.333 1.00 92.81 419 SER A C 1
ATOM 3383 O O . SER A 1 419 ? 13.312 2.579 -7.133 1.00 92.81 419 SER A O 1
ATOM 3385 N N . CYS A 1 420 ? 12.639 2.349 -9.269 1.00 91.94 420 CYS A N 1
ATOM 3386 C CA . CYS A 1 420 ? 11.208 2.294 -8.997 1.00 91.94 420 CYS A CA 1
ATOM 3387 C C . CYS A 1 420 ? 10.475 1.499 -10.083 1.00 91.94 420 CYS A C 1
ATOM 3389 O O . CYS A 1 420 ? 11.030 1.230 -11.155 1.00 91.94 420 CYS A O 1
ATOM 3391 N N . ASP A 1 421 ? 9.246 1.079 -9.785 1.00 89.62 421 ASP A N 1
ATOM 3392 C CA . ASP A 1 421 ? 8.376 0.482 -10.803 1.00 89.62 421 ASP A CA 1
ATOM 3393 C C . ASP A 1 421 ? 7.799 1.546 -11.758 1.00 89.62 421 ASP A C 1
ATOM 3395 O O . ASP A 1 421 ? 8.016 2.752 -11.587 1.00 89.62 421 ASP A O 1
ATOM 3399 N N . ARG A 1 422 ? 7.083 1.110 -12.801 1.00 89.44 422 ARG A N 1
ATOM 3400 C CA . ARG A 1 422 ? 6.527 2.018 -13.818 1.00 89.44 422 ARG A CA 1
ATOM 3401 C C . ARG A 1 422 ? 5.540 3.047 -13.249 1.00 89.44 422 ARG A C 1
ATOM 3403 O O . ARG A 1 422 ? 5.649 4.229 -13.579 1.00 89.44 422 ARG A O 1
ATOM 3410 N N . ASP A 1 423 ? 4.639 2.640 -12.352 1.00 86.25 423 ASP A N 1
ATOM 3411 C CA . ASP A 1 423 ? 3.614 3.521 -11.769 1.00 86.25 423 ASP A CA 1
ATOM 3412 C C . ASP A 1 423 ? 4.248 4.556 -10.820 1.00 86.25 423 ASP A C 1
ATOM 3414 O O . ASP A 1 423 ? 3.889 5.743 -10.811 1.00 86.25 423 ASP A O 1
ATOM 3418 N N . GLU A 1 424 ? 5.234 4.126 -10.032 1.00 89.25 424 GLU A N 1
ATOM 3419 C CA . GLU A 1 424 ? 6.036 5.011 -9.195 1.00 89.25 424 GLU A CA 1
ATOM 3420 C C . GLU A 1 424 ? 6.853 5.989 -10.048 1.00 89.25 424 GLU A C 1
ATOM 3422 O O . GLU A 1 424 ? 6.874 7.192 -9.765 1.00 89.25 424 GLU A O 1
ATOM 3427 N N . GLY A 1 425 ? 7.480 5.491 -11.118 1.00 92.25 425 GLY A N 1
ATOM 3428 C CA . GLY A 1 425 ? 8.263 6.270 -12.075 1.00 92.25 425 GLY A CA 1
ATOM 3429 C C . GLY A 1 425 ? 7.472 7.426 -12.681 1.00 92.25 425 GLY A C 1
ATOM 3430 O O . GLY A 1 425 ? 7.949 8.562 -12.667 1.00 92.25 425 GLY A O 1
ATOM 3431 N N . VAL A 1 426 ? 6.230 7.182 -13.114 1.00 92.44 426 VAL A N 1
ATOM 3432 C CA . VAL A 1 426 ? 5.312 8.233 -13.596 1.00 92.44 426 VAL A CA 1
ATOM 3433 C C . VAL A 1 426 ? 5.156 9.350 -12.562 1.00 92.44 426 VAL A C 1
ATOM 3435 O O . VAL A 1 426 ? 5.304 10.536 -12.879 1.00 92.44 426 VAL A O 1
ATOM 3438 N N . THR A 1 427 ? 4.881 8.977 -11.314 1.00 91.94 427 THR A N 1
ATOM 3439 C CA . THR A 1 427 ? 4.626 9.923 -10.219 1.00 91.94 427 THR A CA 1
ATOM 3440 C C . THR A 1 427 ? 5.876 10.725 -9.853 1.00 91.94 427 THR A C 1
ATOM 3442 O O . THR A 1 427 ? 5.808 11.951 -9.680 1.00 91.94 427 THR A O 1
ATOM 3445 N N . ILE A 1 428 ? 7.030 10.058 -9.784 1.00 92.81 428 ILE A N 1
ATOM 3446 C CA . ILE A 1 428 ? 8.331 10.674 -9.499 1.00 92.81 428 ILE A CA 1
ATOM 3447 C C . ILE A 1 428 ? 8.710 11.660 -10.607 1.00 92.81 428 ILE A C 1
ATOM 3449 O O . ILE A 1 428 ? 9.030 12.810 -10.304 1.00 92.81 428 ILE A O 1
ATOM 3453 N N . ILE A 1 429 ? 8.601 11.264 -11.880 1.00 94.06 429 ILE A N 1
ATOM 3454 C CA . ILE A 1 429 ? 8.919 12.116 -13.037 1.00 94.06 429 ILE A CA 1
ATOM 3455 C C . ILE A 1 429 ? 8.059 13.382 -13.037 1.00 94.06 429 ILE A C 1
ATOM 3457 O O . ILE A 1 429 ? 8.578 14.496 -13.166 1.00 94.06 429 ILE A O 1
ATOM 3461 N N . ARG A 1 430 ? 6.737 13.227 -12.881 1.00 92.25 430 ARG A N 1
ATOM 3462 C CA . ARG A 1 430 ? 5.802 14.363 -12.856 1.00 92.25 430 ARG A CA 1
ATOM 3463 C C . ARG A 1 430 ? 6.139 15.319 -11.708 1.00 92.25 430 ARG A C 1
ATOM 3465 O O . ARG A 1 430 ? 6.152 16.533 -11.910 1.00 92.25 430 ARG A O 1
ATOM 3472 N N . SER A 1 431 ? 6.465 14.783 -10.533 1.00 90.94 431 SER A N 1
ATOM 3473 C CA . SER A 1 431 ? 6.802 15.587 -9.352 1.00 90.94 431 SER A CA 1
ATOM 3474 C C . SER A 1 431 ? 8.150 16.304 -9.490 1.00 90.94 431 SER A C 1
ATOM 3476 O O . SER A 1 431 ? 8.236 17.498 -9.201 1.00 90.94 431 SER A O 1
ATOM 3478 N N . TRP A 1 432 ? 9.175 15.625 -10.012 1.00 91.56 432 TRP A N 1
ATOM 3479 C CA . TRP A 1 432 ? 10.491 16.211 -10.289 1.00 91.56 432 TRP A CA 1
ATOM 3480 C C . TRP A 1 432 ? 10.426 17.330 -11.337 1.00 91.56 432 TRP A C 1
ATOM 3482 O O . TRP A 1 432 ? 11.053 18.381 -11.192 1.00 91.56 432 TRP A O 1
ATOM 3492 N N . LYS A 1 433 ? 9.618 17.160 -12.389 1.00 89.94 433 LYS A N 1
ATOM 3493 C CA . LYS A 1 433 ? 9.394 18.219 -13.383 1.00 89.94 433 LYS A CA 1
ATOM 3494 C C . LYS A 1 433 ? 8.818 19.483 -12.738 1.00 89.94 433 LYS A C 1
ATOM 3496 O O . LYS A 1 433 ? 9.250 20.592 -13.056 1.00 89.94 433 LYS A O 1
ATOM 3501 N N . LEU A 1 434 ? 7.841 19.322 -11.844 1.00 85.50 434 LEU A N 1
ATOM 3502 C CA . LEU A 1 434 ? 7.181 20.441 -11.169 1.00 85.50 434 LEU A CA 1
ATOM 3503 C C . LEU A 1 434 ? 8.127 21.207 -10.233 1.00 85.50 434 LEU A C 1
ATOM 3505 O O . LEU A 1 434 ? 8.026 22.434 -10.172 1.00 85.50 434 LEU A O 1
ATOM 3509 N N . SER A 1 435 ? 9.042 20.531 -9.527 1.00 82.25 435 SER A N 1
ATOM 3510 C CA . SER A 1 435 ? 10.044 21.220 -8.696 1.00 82.25 435 SER A CA 1
ATOM 3511 C C . SER A 1 435 ? 11.015 22.043 -9.552 1.00 82.25 435 SER A C 1
ATOM 3513 O O . SER A 1 435 ? 11.224 23.226 -9.279 1.00 82.25 435 SER A O 1
ATOM 3515 N N . ASN A 1 436 ? 11.487 21.491 -10.673 1.00 79.06 436 ASN A N 1
ATOM 3516 C CA . ASN A 1 436 ? 12.400 22.184 -11.591 1.00 79.06 436 ASN A CA 1
ATOM 3517 C C . ASN A 1 436 ? 11.768 23.393 -12.308 1.00 79.06 436 ASN A C 1
ATOM 3519 O O . ASN A 1 436 ? 12.433 24.401 -12.549 1.00 79.06 436 ASN A O 1
ATOM 3523 N N . GLN A 1 437 ? 10.469 23.348 -12.615 1.00 75.06 437 GLN A N 1
ATOM 3524 C CA . GLN A 1 437 ? 9.761 24.495 -13.204 1.00 75.06 437 GLN A CA 1
ATOM 3525 C C . GLN A 1 437 ? 9.559 25.663 -12.222 1.00 75.06 437 GLN A C 1
ATOM 3527 O O . GLN A 1 437 ? 9.429 26.811 -12.649 1.00 75.06 437 GLN A O 1
ATOM 3532 N N . LYS A 1 438 ? 9.523 25.406 -10.909 1.00 60.16 438 LYS A N 1
ATOM 3533 C CA . LYS A 1 438 ? 9.427 26.475 -9.900 1.00 60.16 438 LYS A CA 1
ATOM 3534 C C . LYS A 1 438 ? 10.747 27.231 -9.753 1.00 60.16 438 LYS A C 1
ATOM 3536 O O . LYS A 1 438 ? 10.727 28.456 -9.638 1.00 60.16 438 LYS A O 1
ATOM 3541 N N . LEU A 1 439 ? 11.879 26.532 -9.836 1.00 56.19 439 LEU A N 1
ATOM 3542 C CA . LEU A 1 439 ? 13.210 27.143 -9.770 1.00 56.19 439 LEU A CA 1
ATOM 3543 C C . LEU A 1 439 ? 13.427 28.151 -10.912 1.00 56.19 439 LEU A C 1
ATOM 3545 O O . LEU A 1 439 ? 13.785 29.297 -10.648 1.00 56.19 439 LEU A O 1
ATOM 3549 N N . SER A 1 440 ? 13.071 27.798 -12.152 1.00 53.03 440 SER A N 1
ATOM 3550 C CA . SER A 1 440 ? 13.239 28.690 -13.315 1.00 53.03 440 SER A CA 1
ATOM 3551 C C . SER A 1 440 ? 12.362 29.952 -13.284 1.00 53.03 440 SER A C 1
ATOM 3553 O O . SER A 1 440 ? 12.764 31.002 -13.789 1.00 53.03 440 SER A O 1
ATOM 3555 N N . ASN A 1 441 ? 11.187 29.894 -12.651 1.00 47.75 441 ASN A N 1
ATOM 3556 C CA . ASN A 1 441 ? 10.311 31.060 -12.489 1.00 47.75 441 ASN A CA 1
ATOM 3557 C C . ASN A 1 441 ? 10.754 31.999 -11.357 1.00 47.75 441 ASN A C 1
ATOM 3559 O O . ASN A 1 441 ? 10.470 33.196 -11.414 1.00 47.75 441 ASN A O 1
ATOM 3563 N N . THR A 1 442 ? 11.463 31.486 -10.350 1.00 48.59 442 THR A N 1
ATOM 3564 C CA . THR A 1 442 ? 12.001 32.312 -9.255 1.00 48.59 442 THR A CA 1
ATOM 3565 C C . THR A 1 442 ? 13.214 33.111 -9.741 1.00 48.59 442 THR A C 1
ATOM 3567 O O . THR A 1 442 ? 13.315 34.302 -9.457 1.00 48.59 442 THR A O 1
ATOM 3570 N N . SER A 1 443 ? 14.056 32.509 -10.590 1.00 43.50 443 SER A N 1
ATOM 3571 C CA . SER A 1 443 ? 15.166 33.192 -11.273 1.00 43.50 443 SER A CA 1
ATOM 3572 C C . SER A 1 443 ? 14.688 34.311 -12.210 1.00 43.50 443 SER A C 1
ATOM 3574 O O . SER A 1 443 ? 15.271 35.390 -12.222 1.00 43.50 443 SER A O 1
ATOM 3576 N N . ARG A 1 444 ? 13.570 34.109 -12.926 1.00 41.03 444 ARG A N 1
ATOM 3577 C CA . ARG A 1 444 ? 12.971 35.148 -13.788 1.00 41.03 444 ARG A CA 1
ATOM 3578 C C . ARG A 1 444 ? 12.383 36.334 -13.024 1.00 41.03 444 ARG A C 1
ATOM 3580 O O . ARG A 1 444 ? 12.369 37.434 -13.563 1.00 41.03 444 ARG A O 1
ATOM 3587 N N . LYS A 1 445 ? 11.913 36.154 -11.783 1.00 39.22 445 LYS A N 1
ATOM 3588 C CA . LYS A 1 445 ? 11.455 37.288 -10.959 1.00 39.22 445 LYS A CA 1
ATOM 3589 C C . LYS A 1 445 ? 12.603 38.229 -10.584 1.00 39.22 445 LYS A C 1
ATOM 3591 O O . LYS A 1 445 ? 12.406 39.436 -10.618 1.00 39.22 445 LYS A O 1
ATOM 3596 N N . HIS A 1 446 ? 13.803 37.704 -10.331 1.00 43.41 446 HIS A N 1
ATOM 3597 C CA . HIS A 1 446 ? 14.980 38.538 -10.059 1.00 43.41 446 HIS A CA 1
ATOM 3598 C C . HIS A 1 446 ? 15.559 39.247 -11.295 1.00 43.41 446 HIS A C 1
ATOM 3600 O O . HIS A 1 446 ? 16.219 40.271 -11.138 1.00 43.41 446 HIS A O 1
ATOM 3606 N N . GLU A 1 447 ? 15.291 38.768 -12.513 1.00 42.94 447 GLU A N 1
ATOM 3607 C CA . GLU A 1 447 ? 15.660 39.482 -13.750 1.00 42.94 447 GLU A CA 1
ATOM 3608 C C . GLU A 1 447 ? 14.646 40.565 -14.157 1.00 42.94 447 GLU A C 1
ATOM 3610 O O . GLU A 1 447 ? 15.011 41.515 -14.848 1.00 42.94 447 GLU A O 1
ATOM 3615 N N . ILE A 1 448 ? 13.386 40.454 -13.724 1.00 45.50 448 ILE A N 1
ATOM 3616 C CA . ILE A 1 448 ? 12.340 41.456 -14.001 1.00 45.50 448 ILE A CA 1
ATOM 3617 C C . ILE A 1 448 ? 12.353 42.591 -12.963 1.00 45.50 448 ILE A C 1
ATOM 3619 O O . ILE A 1 448 ? 11.932 43.694 -13.275 1.00 45.50 448 ILE A O 1
ATOM 3623 N N . GLU A 1 449 ? 12.873 42.361 -11.754 1.00 41.84 449 GLU A N 1
ATOM 3624 C CA . GLU A 1 449 ? 13.050 43.412 -10.734 1.00 41.84 449 GLU A CA 1
ATOM 3625 C C . GLU A 1 449 ? 14.352 44.226 -10.902 1.00 41.84 449 GLU A C 1
ATOM 3627 O O . GLU A 1 449 ? 14.558 45.196 -10.179 1.00 41.84 449 GLU A O 1
ATOM 3632 N N . ASN A 1 450 ? 15.216 43.855 -11.857 1.00 43.28 450 ASN A N 1
ATOM 3633 C CA . ASN A 1 450 ? 16.483 44.540 -12.161 1.00 43.28 450 ASN A CA 1
ATOM 3634 C C . ASN A 1 450 ? 16.540 45.159 -13.576 1.00 43.28 450 ASN A C 1
ATOM 3636 O O . ASN A 1 450 ? 17.621 45.525 -14.036 1.00 43.28 450 ASN A O 1
ATOM 3640 N N . ASN A 1 451 ? 15.396 45.296 -14.251 1.00 36.69 451 ASN A N 1
ATOM 3641 C CA . ASN A 1 451 ? 15.208 46.137 -15.441 1.00 36.69 451 ASN A CA 1
ATOM 3642 C C . ASN A 1 451 ? 14.050 47.103 -15.189 1.00 36.69 451 ASN A C 1
ATOM 3644 O O . ASN A 1 451 ? 14.009 48.147 -15.877 1.00 36.69 451 ASN A O 1
#

Solvent-accessible surface area (backbone atoms only — not comparable to full-atom values): 24360 Å² total; per-residue (Å²): 117,34,27,36,33,33,32,38,29,20,40,75,37,28,55,44,51,34,72,54,41,70,85,36,87,60,45,74,41,40,34,28,33,14,17,77,90,44,32,44,92,56,41,62,64,92,67,33,83,40,76,45,73,74,42,72,50,85,85,78,51,59,70,68,58,50,53,59,57,58,68,76,56,92,61,39,33,38,43,45,45,46,70,62,42,30,47,50,34,30,67,48,42,84,79,40,82,93,45,44,48,60,33,37,55,53,71,46,40,58,32,44,52,24,46,57,50,39,31,72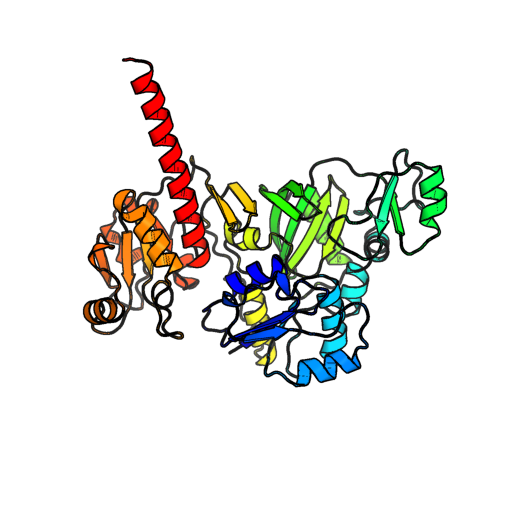,70,38,56,95,39,23,58,49,38,57,95,75,50,93,67,99,48,35,28,36,29,49,22,58,82,67,46,64,61,80,49,44,78,44,55,72,70,54,44,68,56,46,54,77,40,77,66,38,37,35,22,45,61,80,64,71,64,37,34,45,34,40,27,42,49,97,40,78,74,47,24,30,38,49,77,36,70,55,75,63,38,51,33,30,33,30,68,42,82,74,46,72,64,54,50,51,49,49,54,51,46,63,74,68,45,75,70,36,79,36,37,22,31,37,31,32,35,52,82,27,49,69,48,47,43,68,34,73,49,70,66,44,55,51,42,37,52,58,44,32,28,50,49,67,47,46,35,51,53,53,53,52,36,60,74,66,71,49,90,59,76,72,73,58,80,72,49,47,37,94,34,34,48,63,40,49,30,43,36,59,60,101,58,68,40,50,39,68,33,69,92,77,56,66,76,55,30,40,37,32,33,38,76,58,34,42,33,33,74,87,79,70,43,68,39,60,64,45,52,52,34,50,71,71,39,50,91,80,35,51,29,32,38,38,34,74,71,83,75,65,55,69,60,51,30,57,74,68,71,48,64,69,84,63,34,78,42,80,44,74,49,92,45,93,87,58,50,70,56,65,63,45,55,86,50,57,76,48,48,77,25,21,38,38,28,31,56,50,61,68,54,40,58,64,31,92,38,33,27,38,39,46,71,54,37,30,36,49,47,53,32,54,52,55,57,57,56,50,55,59,54,55,57,48,52,62,58,62,77,73,108

Sequence (451 aa):
MAQVLVFPAGLAVANEICASLRGKDIVSSLIGVSSDDEGKDLTNPFHYDHVFYNAPSVHESALEIWIEYLSRFEWTHAVPTMDSAVYLFSKLASYFPGKWFMAPSLETCEICFSKRKTYVMLPSVSPKLFDYCKCTQWYVKPDVGCASRGCKEVTYEEAQQLHKDLCWVVCERIDGDEFTVHCYSSRIIGARKRTITKAGISMLTHNSVPSREIRQIFDRILEKIKHPPGPWFFQIKGSHLLEVEPRIPAGGSAARYFWNHNGILQWLYDAMAQSLSSSKPIHTSSLSCSKAVPIRAVLKSYQDHVFLDEEQFDLKAIVVGYDDTLFDLKMNDVDADLIGALYGIYRLCPIYLVTRHHGDLLSHMKKNIIPVQLFHKIIHVPDEKQTKWEACVLLGEERNHAILIDDSYREREEWQRWSCDRDEGVTIIRSWKLSNQKLSNTSRKHEIENN